Protein AF-A0A955WSN9-F1 (afdb_monomer_lite)

Foldseek 3Di:
DDDDDDFFQDDDDDDDDDPPPDPPQPPQVVQLLLQADALVLPQDDAQDDFDDDVQFWPVVCVLVVVSVVVSVVSNVVVVVVVVQVSGAFPDDPSHFKTKGDQDDDFLFQKTWMKIWGADPQFIKIFIWMAGLPDDPVRIDTQKIKTWRADPDRSFTWMKMKGALVRVCNRGVLVRQKGFMKMWTWGSPQKTKIKIWTGQIAHPVHPGGKIKIWMKIAHNLRWIKIWIWIFAQPPVVDPVQPWTWTKIKMKTADSLNKIKIWIKTDAGPQPHPWIWTKIWIADSNSHTQKIWIDTDVDTDIDHDLVPHPDNDHDTDDDVPDDSCVVNPVCCRVVPQDPVRPPDPPPPPPPPLFDFWPVSSVVVVVVVVVVCVVVVLCVLVVVQVVDDFPDDDPFWTKTDQDADPSLQKTWMKTWGDDPQKIWIFIWIDHHPDPDDTDTQKTKIWHADPQGTKMKMKGAQVVVCNRPVWQWGFMKIWIWDDGTQKIKIWIFTDQTDTVPGGGKTKIWIWIQGQQGIKIWIWIWAQPPVVDPVQRFTWIKIKIWTAGPLNKTKIWIKTADGPQPNQKIKIKMWIADSSSRTQDIFIDIDGDPDPDHTDQPTPRRPDDPVPPVDPPPSDPPPPD

Structure (mmCIF, N/CA/C/O backbone):
data_AF-A0A955WSN9-F1
#
_entry.id   AF-A0A955WSN9-F1
#
loop_
_atom_site.group_PDB
_atom_site.id
_atom_site.type_symbol
_atom_site.label_atom_id
_atom_site.label_alt_id
_atom_site.label_comp_id
_atom_site.label_asym_id
_atom_site.label_entity_id
_atom_site.label_seq_id
_atom_site.pdbx_PDB_ins_code
_atom_site.Cartn_x
_atom_site.Cartn_y
_atom_site.Cartn_z
_atom_site.occupancy
_atom_site.B_iso_or_equiv
_atom_site.auth_seq_id
_atom_site.auth_comp_id
_atom_site.auth_asym_id
_atom_site.auth_atom_id
_atom_site.pdbx_PDB_model_num
ATOM 1 N N . MET A 1 1 ? -34.326 -11.789 27.068 1.00 30.44 1 MET A N 1
ATOM 2 C CA . MET A 1 1 ? -33.105 -11.943 27.886 1.00 30.44 1 MET A CA 1
ATOM 3 C C . MET A 1 1 ? -31.954 -11.485 27.013 1.00 30.44 1 MET A C 1
ATOM 5 O O . MET A 1 1 ? -31.761 -12.070 25.962 1.00 30.44 1 MET A O 1
ATOM 9 N N . ARG A 1 2 ? -31.340 -10.349 27.360 1.00 24.25 2 ARG A N 1
ATOM 10 C CA . ARG A 1 2 ? -30.268 -9.693 26.597 1.00 24.25 2 ARG A CA 1
ATOM 11 C C . ARG A 1 2 ? -28.927 -10.180 27.156 1.00 24.25 2 ARG A C 1
ATOM 13 O O . ARG A 1 2 ? -28.691 -9.941 28.338 1.00 24.25 2 ARG A O 1
ATOM 20 N N . SER A 1 3 ? -28.084 -10.828 26.354 1.00 19.47 3 SER A N 1
ATOM 21 C CA . SER A 1 3 ? -26.648 -10.933 26.639 1.00 19.47 3 SER A CA 1
ATOM 22 C C . SER A 1 3 ? -25.928 -9.862 25.821 1.00 19.47 3 SER A C 1
ATOM 24 O O . SER A 1 3 ? -26.117 -9.746 24.615 1.00 19.47 3 SER A O 1
ATOM 26 N N . ARG A 1 4 ? -25.173 -9.012 26.519 1.00 22.55 4 ARG A N 1
ATOM 27 C CA . ARG A 1 4 ? -24.184 -8.109 25.932 1.00 22.55 4 ARG A CA 1
ATOM 28 C C . ARG A 1 4 ? -22.896 -8.920 25.813 1.00 22.55 4 ARG A C 1
ATOM 30 O O . ARG A 1 4 ? -22.435 -9.423 26.835 1.00 22.55 4 ARG A O 1
ATOM 37 N N . HIS A 1 5 ? -22.353 -9.062 24.610 1.00 22.00 5 HIS A N 1
ATOM 38 C CA . HIS A 1 5 ? -21.001 -9.573 24.409 1.00 22.00 5 HIS A CA 1
ATOM 39 C C . HIS A 1 5 ? -20.072 -8.378 24.207 1.00 22.00 5 HIS A C 1
ATOM 41 O O . HIS A 1 5 ? -20.310 -7.531 23.352 1.00 22.00 5 HIS A O 1
ATOM 47 N N . VAL A 1 6 ? -19.083 -8.289 25.092 1.00 23.09 6 VAL A N 1
ATOM 48 C CA . VAL A 1 6 ? -17.956 -7.359 25.048 1.00 23.09 6 VAL A CA 1
ATOM 49 C C . VAL A 1 6 ? -16.830 -8.102 24.332 1.00 23.09 6 VAL A C 1
ATOM 51 O O . VAL A 1 6 ? -16.516 -9.228 24.716 1.00 23.09 6 VAL A O 1
ATOM 54 N N . VAL A 1 7 ? -16.274 -7.499 23.285 1.00 23.81 7 VAL A N 1
ATOM 55 C CA . VAL A 1 7 ? -15.133 -8.007 22.506 1.00 23.81 7 VAL A CA 1
ATOM 56 C C . VAL A 1 7 ? -13.859 -7.326 23.026 1.00 23.81 7 VAL A C 1
ATOM 58 O O . VAL A 1 7 ? -13.857 -6.095 23.095 1.00 23.81 7 VAL A O 1
ATOM 61 N N . PRO A 1 8 ? -12.788 -8.051 23.399 1.00 30.39 8 PRO A N 1
ATOM 62 C CA . PRO A 1 8 ? -11.482 -7.456 23.648 1.00 30.39 8 PRO A CA 1
ATOM 63 C C . PRO A 1 8 ? -10.612 -7.532 22.383 1.00 30.39 8 PRO A C 1
ATOM 65 O O . PRO A 1 8 ? -10.467 -8.589 21.775 1.00 30.39 8 PRO A O 1
ATOM 68 N N . VAL A 1 9 ? -10.022 -6.402 21.998 1.00 30.38 9 VAL A N 1
ATOM 69 C CA . VAL A 1 9 ? -8.953 -6.309 20.991 1.00 30.38 9 VAL A CA 1
ATOM 70 C C . VAL A 1 9 ? -7.629 -6.384 21.763 1.00 30.38 9 VAL A C 1
ATOM 72 O O . VAL A 1 9 ? -7.503 -5.707 22.785 1.00 30.38 9 VAL A O 1
ATOM 75 N N . ALA A 1 10 ? -6.647 -7.151 21.286 1.00 27.08 10 ALA A N 1
ATOM 76 C CA . ALA A 1 10 ? -5.318 -7.313 21.886 1.00 27.08 10 ALA A CA 1
ATOM 77 C C . ALA A 1 10 ? -4.229 -6.920 20.876 1.00 27.08 10 ALA A C 1
ATOM 79 O O . ALA A 1 10 ? -4.306 -7.348 19.736 1.00 27.08 10 ALA A O 1
ATOM 80 N N . LEU A 1 11 ? -3.253 -6.093 21.280 1.00 32.56 11 LEU A N 1
ATOM 81 C CA . LEU A 1 11 ? -1.884 -6.053 20.732 1.00 32.56 11 LEU A CA 1
ATOM 82 C C . LEU A 1 11 ? -0.979 -5.104 21.554 1.00 32.56 11 LEU A C 1
ATOM 84 O O . LEU A 1 11 ? -1.345 -3.956 21.816 1.00 32.56 11 LEU A O 1
ATOM 88 N N . LEU A 1 12 ? 0.195 -5.654 21.910 1.00 33.72 12 LEU A N 1
ATOM 89 C CA . LEU A 1 12 ? 1.439 -5.084 22.467 1.00 33.72 12 LEU A CA 1
ATOM 90 C C . LEU A 1 12 ? 1.432 -4.480 23.890 1.00 33.72 12 LEU A C 1
ATOM 92 O O . LEU A 1 12 ? 1.582 -3.278 24.085 1.00 33.72 12 LEU A O 1
ATOM 96 N N . ALA A 1 13 ? 1.436 -5.365 24.895 1.00 33.00 13 ALA A N 1
ATOM 97 C CA . ALA A 1 13 ? 1.976 -5.103 26.234 1.00 33.00 13 ALA A CA 1
ATOM 98 C C . ALA A 1 13 ? 2.991 -6.203 26.604 1.00 33.00 13 ALA A C 1
ATOM 100 O O . ALA A 1 13 ? 2.652 -7.216 27.214 1.00 33.00 13 ALA A O 1
ATOM 101 N N . LEU A 1 14 ? 4.256 -6.049 26.198 1.00 39.38 14 LEU A N 1
ATOM 102 C CA . LEU A 1 14 ? 5.311 -7.017 26.520 1.00 39.38 14 LEU A CA 1
ATOM 103 C C . LEU A 1 14 ? 6.049 -6.630 27.815 1.00 39.38 14 LEU A C 1
ATOM 105 O O . LEU A 1 14 ? 6.943 -5.789 27.834 1.00 39.38 14 LEU A O 1
ATOM 109 N N . ALA A 1 15 ? 5.691 -7.376 28.866 1.00 37.50 15 ALA A N 1
ATOM 110 C CA . ALA A 1 15 ? 6.431 -7.695 30.091 1.00 37.50 15 ALA A CA 1
ATOM 111 C C . ALA A 1 15 ? 6.559 -6.611 31.181 1.00 37.50 15 ALA A C 1
ATOM 113 O O . ALA A 1 15 ? 7.395 -5.720 31.081 1.00 37.50 15 ALA A O 1
ATOM 114 N N . ALA A 1 16 ? 5.939 -6.826 32.347 1.00 37.34 16 ALA A N 1
ATOM 115 C CA . ALA A 1 16 ? 6.479 -7.668 33.427 1.00 37.34 16 ALA A CA 1
ATOM 116 C C . ALA A 1 16 ? 5.476 -7.790 34.599 1.00 37.34 16 ALA A C 1
ATOM 118 O O . ALA A 1 16 ? 4.952 -6.787 35.063 1.00 37.34 16 ALA A O 1
ATOM 119 N N . ALA A 1 17 ? 5.312 -9.015 35.119 1.00 37.88 17 ALA A N 1
ATOM 120 C CA . ALA A 1 17 ? 4.619 -9.388 36.365 1.00 37.88 17 ALA A CA 1
ATOM 121 C C . ALA A 1 17 ? 3.085 -9.609 36.346 1.00 37.88 17 ALA A C 1
ATOM 123 O O . ALA A 1 17 ? 2.364 -8.983 37.109 1.00 37.88 17 ALA A O 1
ATOM 124 N N . ALA A 1 18 ? 2.619 -10.624 35.608 1.00 32.25 18 ALA A N 1
ATOM 125 C CA . ALA A 1 18 ? 1.677 -11.643 36.109 1.00 32.25 18 ALA A CA 1
ATOM 126 C C . ALA A 1 18 ? 1.621 -12.822 35.120 1.00 32.25 18 ALA A C 1
ATOM 128 O O . ALA A 1 18 ? 1.353 -12.642 33.939 1.00 32.25 18 ALA A O 1
ATOM 129 N N . CYS A 1 19 ? 1.908 -14.032 35.599 1.00 37.09 19 CYS A N 1
ATOM 130 C CA . CYS A 1 19 ? 1.817 -15.280 34.841 1.00 37.09 19 CYS A CA 1
ATOM 131 C C . CYS A 1 19 ? 0.366 -15.789 34.746 1.00 37.09 19 CYS A C 1
ATOM 133 O O . CYS A 1 19 ? 0.119 -16.948 35.073 1.00 37.09 19 CYS A O 1
ATOM 135 N N . ASP A 1 20 ? -0.580 -14.955 34.323 1.00 39.69 20 ASP A N 1
ATOM 136 C CA . ASP A 1 20 ? -1.800 -15.484 33.717 1.00 39.69 20 ASP A CA 1
ATOM 137 C C . ASP A 1 20 ? -1.470 -15.618 32.240 1.00 39.69 20 ASP A C 1
ATOM 139 O O . ASP A 1 20 ? -1.367 -14.628 31.522 1.00 39.69 20 AS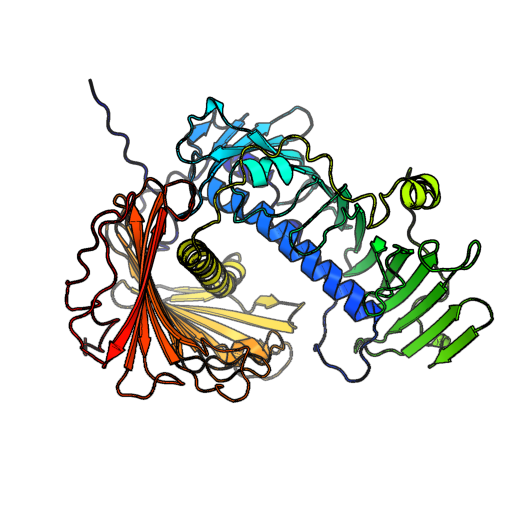P A O 1
ATOM 143 N N . ALA A 1 21 ? -1.137 -16.845 31.831 1.00 44.91 21 ALA A N 1
ATOM 144 C CA . ALA A 1 21 ? -0.867 -17.150 30.439 1.00 44.91 21 ALA A CA 1
ATOM 145 C C . ALA A 1 21 ? -2.058 -16.632 29.634 1.00 44.91 21 ALA A C 1
ATOM 147 O O . ALA A 1 21 ? -3.161 -17.169 29.771 1.00 44.91 21 ALA A O 1
ATOM 148 N N . GLU A 1 22 ? -1.841 -15.592 28.820 1.00 50.75 22 GLU A N 1
ATOM 149 C CA . GLU A 1 22 ? -2.757 -15.306 27.725 1.00 50.75 22 GLU A CA 1
ATOM 150 C C . GLU A 1 22 ? -3.072 -16.643 27.061 1.00 50.75 22 GLU A C 1
ATOM 152 O O . GLU A 1 22 ? -2.157 -17.476 26.973 1.00 50.75 22 GLU A O 1
ATOM 157 N N . PRO A 1 23 ? -4.336 -16.909 26.692 1.00 56.97 23 PRO A N 1
ATOM 158 C CA . PRO A 1 23 ? -4.693 -18.155 26.047 1.00 56.97 23 PRO A CA 1
ATOM 159 C C . PRO A 1 23 ? -3.843 -18.262 24.787 1.00 56.97 23 PRO A C 1
ATOM 161 O O . PRO A 1 23 ? -4.164 -17.690 23.753 1.00 56.97 23 PRO A O 1
ATOM 164 N N . THR A 1 24 ? -2.710 -18.950 24.911 1.00 68.69 24 THR A N 1
ATOM 165 C CA . THR A 1 24 ? -1.805 -19.236 23.816 1.00 68.69 24 THR A CA 1
ATOM 166 C C . THR A 1 24 ? -2.670 -19.896 22.772 1.00 68.69 24 THR A C 1
ATOM 168 O O . THR A 1 24 ? -3.272 -20.936 23.073 1.00 68.69 24 THR A O 1
ATOM 171 N N . GLU A 1 25 ? -2.791 -19.256 21.606 1.00 83.81 25 GLU A N 1
ATOM 172 C CA . GLU A 1 25 ? -3.459 -19.859 20.461 1.00 83.81 25 GLU A CA 1
ATOM 173 C C . GLU A 1 25 ? -2.943 -21.290 20.346 1.00 83.81 25 GLU A C 1
ATOM 175 O O . GLU A 1 25 ? -1.736 -21.542 20.471 1.00 83.81 25 GLU A O 1
ATOM 180 N N . SER A 1 26 ? -3.859 -22.251 20.218 1.00 92.00 26 SER A N 1
ATOM 181 C CA . SER A 1 26 ? -3.437 -23.640 20.122 1.00 92.00 26 SER A CA 1
ATOM 182 C C . SER A 1 26 ? -2.528 -23.797 18.902 1.00 92.00 26 SER A C 1
ATOM 184 O O . SER A 1 26 ? -2.653 -23.060 17.920 1.00 92.00 26 SER A O 1
ATOM 186 N N . ALA A 1 27 ? -1.602 -24.755 18.953 1.00 92.69 27 ALA A N 1
ATOM 187 C CA . ALA A 1 27 ? -0.688 -25.000 17.839 1.00 92.69 27 ALA A CA 1
ATOM 188 C C . ALA A 1 27 ? -1.450 -25.230 16.519 1.00 92.69 27 ALA A C 1
ATOM 190 O O . ALA A 1 27 ? -0.976 -24.846 15.456 1.00 92.69 27 ALA A O 1
ATOM 191 N N . GLU A 1 28 ? -2.651 -25.803 16.604 1.00 95.00 28 GLU A N 1
ATOM 192 C CA . GLU A 1 28 ? -3.549 -26.028 15.477 1.00 95.00 28 GLU A CA 1
ATOM 193 C C . GLU A 1 28 ? -4.159 -24.736 14.901 1.00 95.00 28 GLU A C 1
ATOM 195 O O . GLU A 1 28 ? -4.262 -24.620 13.682 1.00 95.00 28 GLU A O 1
ATOM 200 N N . ILE A 1 29 ? -4.535 -23.753 15.732 1.00 95.12 29 ILE A N 1
ATOM 201 C CA . ILE A 1 29 ? -5.008 -22.439 15.248 1.00 95.12 29 ILE A CA 1
ATOM 202 C C . ILE A 1 29 ? -3.853 -21.680 14.595 1.00 95.12 29 ILE A C 1
ATOM 204 O O . ILE A 1 29 ? -4.021 -21.095 13.526 1.00 95.12 29 ILE A O 1
ATOM 208 N N . LEU A 1 30 ? -2.662 -21.743 15.199 1.00 93.50 30 LEU A N 1
ATOM 209 C CA . LEU A 1 30 ? -1.465 -21.137 14.626 1.00 93.50 30 LEU A CA 1
ATOM 210 C C . LEU A 1 30 ? -1.132 -21.738 13.252 1.00 93.50 30 LEU A C 1
ATOM 212 O O . LEU A 1 30 ? -0.728 -21.006 12.354 1.00 93.50 30 LEU A O 1
ATOM 216 N N . GLU A 1 31 ? -1.329 -23.043 13.066 1.00 93.94 31 GLU A N 1
ATOM 217 C CA . GLU A 1 31 ? -1.154 -23.705 11.769 1.00 93.94 31 GLU A CA 1
ATOM 218 C C . GLU A 1 31 ? -2.166 -23.204 10.724 1.00 93.94 31 GLU A C 1
ATOM 220 O O . GLU A 1 31 ? -1.766 -22.876 9.610 1.00 93.94 31 GLU A O 1
ATOM 225 N N . LEU A 1 32 ? -3.452 -23.066 11.084 1.00 95.88 32 LEU A N 1
ATOM 226 C CA . LEU A 1 32 ? -4.477 -22.495 10.193 1.00 95.88 32 LEU A CA 1
ATOM 227 C C . LEU A 1 32 ? -4.132 -21.052 9.793 1.00 95.88 32 LEU A C 1
ATOM 229 O O . LEU A 1 32 ? -4.249 -20.682 8.629 1.00 95.88 32 LEU A O 1
ATOM 233 N N . LYS A 1 33 ? -3.641 -20.246 10.739 1.00 94.69 33 LYS A N 1
ATOM 234 C CA . LYS A 1 33 ? -3.189 -18.872 10.482 1.00 94.69 33 LYS A CA 1
ATOM 235 C C . LYS A 1 33 ? -1.930 -18.817 9.608 1.00 94.69 33 LYS A C 1
ATOM 237 O O . LYS A 1 33 ? -1.779 -17.899 8.810 1.00 94.69 33 LYS A O 1
ATOM 242 N N . GLN A 1 34 ? -1.026 -19.789 9.736 1.00 92.94 34 GLN A N 1
ATOM 243 C CA . GLN A 1 34 ? 0.181 -19.902 8.904 1.00 92.94 34 GLN A CA 1
ATOM 244 C C . GLN A 1 34 ? -0.106 -20.330 7.460 1.00 92.94 34 GLN A C 1
ATOM 246 O O . GLN A 1 34 ? 0.761 -20.135 6.610 1.00 92.94 34 GLN A O 1
ATOM 251 N N . ALA A 1 35 ? -1.283 -20.898 7.186 1.00 94.00 35 ALA A N 1
ATOM 252 C CA . ALA A 1 35 ? -1.710 -21.252 5.836 1.00 94.00 35 ALA A CA 1
ATOM 253 C C . ALA A 1 35 ? -2.163 -20.041 5.002 1.00 94.00 35 ALA A C 1
ATOM 255 O O . ALA A 1 35 ? -2.262 -20.137 3.780 1.00 94.00 35 ALA A O 1
ATOM 256 N N . LEU A 1 36 ? -2.449 -18.912 5.656 1.00 95.06 36 LEU A N 1
ATOM 257 C CA . LEU A 1 36 ? -2.842 -17.684 4.982 1.00 95.06 36 LEU A CA 1
ATOM 258 C C . LEU A 1 36 ? -1.634 -17.006 4.317 1.00 95.06 36 LEU A C 1
ATOM 260 O O . LEU A 1 36 ? -0.535 -17.005 4.883 1.00 95.06 36 LEU A O 1
ATOM 264 N N . PRO A 1 37 ? -1.830 -16.389 3.139 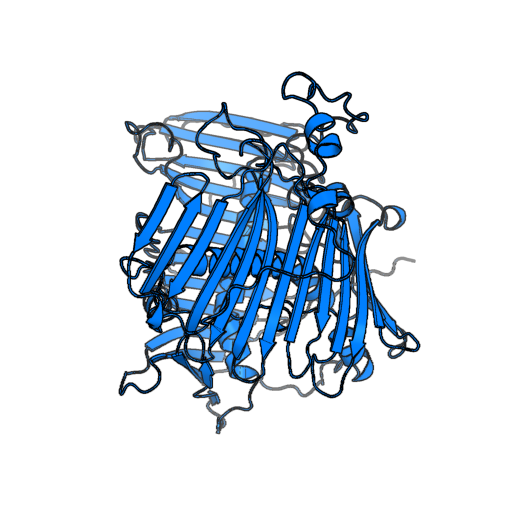1.00 91.25 37 PRO A N 1
ATOM 265 C CA . PRO A 1 37 ? -0.790 -15.612 2.487 1.00 91.25 37 PRO A CA 1
ATOM 266 C C . PRO A 1 37 ? -0.386 -14.425 3.373 1.00 91.25 37 PRO A C 1
ATOM 268 O O . PRO A 1 37 ? -1.239 -13.730 3.917 1.00 91.25 37 PRO A O 1
ATOM 271 N N . GLN A 1 38 ? 0.922 -14.193 3.506 1.00 88.94 38 GLN A N 1
ATOM 272 C CA . GLN A 1 38 ? 1.483 -13.061 4.254 1.00 88.94 38 GLN A CA 1
ATOM 273 C C . GLN A 1 38 ? 2.307 -12.182 3.324 1.00 88.94 38 GLN A C 1
ATOM 275 O O . GLN A 1 38 ? 3.073 -12.708 2.506 1.00 88.94 38 GLN A O 1
ATOM 280 N N . ALA A 1 39 ? 2.215 -10.863 3.505 1.00 86.56 39 ALA A N 1
ATOM 281 C CA . ALA A 1 39 ? 2.884 -9.880 2.653 1.00 86.56 39 ALA A CA 1
ATOM 282 C C . ALA A 1 39 ? 4.379 -10.192 2.522 1.00 86.56 39 ALA A C 1
ATOM 284 O O . ALA A 1 39 ? 4.938 -10.261 1.429 1.00 86.56 39 ALA A O 1
ATOM 285 N N . GLN A 1 40 ? 5.030 -10.460 3.657 1.00 83.94 40 GLN A N 1
ATOM 286 C CA . GLN A 1 40 ? 6.469 -10.701 3.712 1.00 83.94 40 GLN A CA 1
ATOM 287 C C . GLN A 1 40 ? 6.897 -11.986 2.993 1.00 83.94 40 GLN A C 1
ATOM 289 O O . GLN A 1 40 ? 7.989 -12.036 2.441 1.00 83.94 40 GLN A O 1
ATOM 294 N N . ALA A 1 41 ? 6.065 -13.031 2.997 1.00 86.94 41 ALA A N 1
ATOM 295 C CA . ALA A 1 41 ? 6.409 -14.298 2.351 1.00 86.94 41 ALA A CA 1
ATOM 296 C C . ALA A 1 41 ? 6.347 -14.193 0.816 1.00 86.94 41 ALA A C 1
ATOM 298 O O . ALA A 1 41 ? 7.139 -14.826 0.115 1.00 86.94 41 ALA A O 1
ATOM 299 N N . MET A 1 42 ? 5.437 -13.358 0.309 1.00 89.81 42 MET A N 1
ATOM 300 C CA . MET A 1 42 ? 5.232 -13.115 -1.122 1.00 89.81 42 MET A CA 1
ATOM 301 C C . MET A 1 42 ? 5.988 -11.891 -1.649 1.00 89.81 42 MET A C 1
ATOM 303 O O . MET A 1 42 ? 5.917 -11.612 -2.840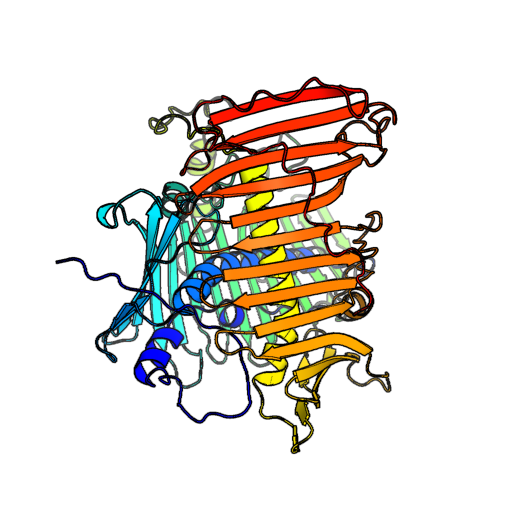 1.00 89.81 42 MET A O 1
ATOM 307 N N . THR A 1 43 ? 6.710 -11.169 -0.786 1.00 88.06 43 THR A N 1
ATOM 308 C CA . THR A 1 43 ? 7.531 -10.031 -1.211 1.00 88.06 43 THR A CA 1
ATOM 309 C C . THR A 1 43 ? 8.648 -10.538 -2.121 1.00 88.06 43 THR A C 1
ATOM 311 O O . THR A 1 43 ? 9.393 -11.450 -1.760 1.00 88.06 43 THR A O 1
ATOM 314 N N . ILE A 1 44 ? 8.728 -9.964 -3.310 1.00 85.50 44 ILE A N 1
ATOM 315 C CA . ILE A 1 44 ? 9.774 -10.188 -4.294 1.00 85.50 44 ILE A CA 1
ATOM 316 C C . ILE A 1 44 ? 10.979 -9.332 -3.920 1.00 85.50 44 ILE A C 1
ATOM 318 O O . ILE A 1 44 ? 10.852 -8.111 -3.804 1.00 85.50 44 ILE A O 1
ATOM 322 N N . ASP A 1 45 ? 12.151 -9.948 -3.836 1.00 84.31 45 ASP A N 1
ATOM 323 C CA . ASP A 1 45 ? 13.364 -9.221 -3.505 1.00 84.31 45 ASP A CA 1
ATOM 324 C C . ASP A 1 45 ? 14.267 -9.124 -4.740 1.00 84.31 45 ASP A C 1
ATOM 326 O O . ASP A 1 45 ? 14.813 -10.103 -5.250 1.00 84.31 45 ASP A O 1
ATOM 330 N N . MET A 1 46 ? 14.420 -7.911 -5.253 1.00 82.19 46 MET A N 1
ATOM 331 C CA . MET A 1 46 ? 15.371 -7.610 -6.321 1.00 82.19 46 MET A CA 1
ATOM 332 C C . MET A 1 46 ? 16.694 -7.149 -5.702 1.00 82.19 46 MET A C 1
ATOM 334 O O . MET A 1 46 ? 16.662 -6.413 -4.711 1.00 82.19 46 MET A O 1
ATOM 338 N N . PRO A 1 47 ? 17.864 -7.489 -6.280 1.00 82.56 47 PRO A N 1
ATOM 339 C CA . PRO A 1 47 ? 19.099 -6.809 -5.921 1.00 82.56 47 PRO A CA 1
ATOM 340 C C . PRO A 1 47 ? 18.898 -5.306 -6.104 1.00 82.56 47 PRO A C 1
ATOM 342 O O . PRO A 1 47 ? 18.559 -4.860 -7.198 1.00 82.56 47 PRO A O 1
ATOM 345 N N . SER A 1 48 ? 19.080 -4.548 -5.030 1.00 73.38 48 SER A N 1
ATOM 346 C CA . SER A 1 48 ? 18.934 -3.099 -5.027 1.00 73.38 48 SER A CA 1
ATOM 347 C C . SER A 1 48 ? 20.289 -2.420 -4.820 1.00 73.38 48 SER A C 1
ATOM 349 O O . SER A 1 48 ? 21.238 -2.984 -4.266 1.00 73.38 48 SER A O 1
ATOM 351 N N . GLY A 1 49 ? 20.397 -1.193 -5.318 1.00 63.53 49 GLY A N 1
ATOM 352 C CA . GLY A 1 49 ? 21.530 -0.295 -5.114 1.00 63.53 49 GLY A CA 1
ATOM 353 C C . GLY A 1 49 ? 21.027 1.122 -4.896 1.00 63.53 49 GLY A C 1
ATOM 354 O O . GLY A 1 49 ? 19.820 1.344 -4.843 1.00 63.53 49 GLY A O 1
ATOM 355 N N . ALA A 1 50 ? 21.942 2.085 -4.785 1.00 55.31 50 ALA A N 1
ATOM 356 C CA . ALA A 1 50 ? 21.553 3.488 -4.704 1.00 55.31 50 ALA A CA 1
ATOM 357 C C . ALA A 1 50 ? 20.701 3.867 -5.930 1.00 55.31 50 ALA A C 1
ATOM 359 O O . ALA A 1 50 ? 21.171 3.787 -7.069 1.00 55.31 50 ALA A O 1
ATOM 360 N N . PHE A 1 51 ? 19.446 4.249 -5.685 1.00 53.94 51 PHE A N 1
ATOM 361 C CA . PHE A 1 51 ? 18.603 4.901 -6.680 1.00 53.94 51 PHE A CA 1
ATOM 362 C C . PHE A 1 51 ? 19.293 6.213 -7.074 1.00 53.94 51 PHE A C 1
ATOM 364 O O . PHE A 1 51 ? 19.904 6.854 -6.225 1.00 53.94 51 PHE A O 1
ATOM 371 N N . GLN A 1 52 ? 19.249 6.583 -8.356 1.00 55.62 52 GLN A N 1
ATOM 372 C CA . GLN A 1 52 ? 19.908 7.781 -8.911 1.00 55.62 52 GLN A CA 1
ATOM 373 C C . GLN A 1 52 ? 21.419 7.698 -9.191 1.00 55.62 52 GLN A C 1
ATOM 375 O O . GLN A 1 52 ? 22.138 8.701 -9.149 1.00 55.62 52 GLN A O 1
ATOM 380 N N . VAL A 1 53 ? 21.930 6.535 -9.592 1.00 66.56 53 VAL A N 1
ATOM 381 C CA . VAL A 1 53 ? 23.199 6.543 -10.335 1.00 66.56 53 VAL A CA 1
ATOM 382 C C . VAL A 1 53 ? 22.982 7.203 -11.707 1.00 66.56 53 VAL A C 1
ATOM 384 O O . VAL A 1 53 ? 22.042 6.834 -12.420 1.00 66.56 53 VAL A O 1
ATOM 387 N N . PRO A 1 54 ? 23.828 8.167 -12.124 1.00 69.62 54 PRO A N 1
ATOM 388 C CA . PRO A 1 54 ? 23.801 8.659 -13.495 1.00 69.62 54 PRO A CA 1
ATOM 389 C C . PRO A 1 54 ? 23.874 7.472 -14.462 1.00 69.62 54 PRO A C 1
ATOM 391 O O . PRO A 1 54 ? 24.730 6.606 -14.295 1.00 69.62 54 PRO A O 1
ATOM 394 N N . GLN A 1 55 ? 22.997 7.441 -15.472 1.00 82.12 55 GLN A N 1
ATOM 395 C CA . GLN A 1 55 ? 22.935 6.357 -16.470 1.00 82.12 55 GLN A CA 1
ATOM 396 C C . GLN A 1 55 ? 22.517 4.986 -15.899 1.00 82.12 55 GLN A C 1
ATOM 398 O O . GLN A 1 55 ? 22.999 3.943 -16.356 1.00 82.12 55 GLN A O 1
ATOM 403 N N . GLN A 1 56 ? 21.619 4.969 -14.909 1.00 88.88 56 GLN A N 1
ATOM 404 C CA . GLN A 1 56 ? 20.927 3.743 -14.510 1.00 88.88 56 GLN A CA 1
ATOM 405 C C . GLN A 1 56 ? 20.315 3.052 -15.740 1.00 88.88 56 GLN A C 1
ATOM 407 O O . GLN A 1 56 ? 19.742 3.717 -16.605 1.00 88.88 56 GLN A O 1
ATOM 412 N N . ALA A 1 57 ? 20.470 1.730 -15.831 1.00 93.81 57 ALA A N 1
ATOM 413 C CA . ALA A 1 57 ? 19.885 0.959 -16.921 1.00 93.81 57 ALA A CA 1
ATOM 414 C C . ALA A 1 57 ? 18.353 1.058 -16.886 1.00 93.81 57 ALA A C 1
ATOM 416 O O . ALA A 1 57 ? 17.731 0.856 -15.838 1.00 93.81 57 ALA A O 1
ATOM 417 N N . THR A 1 58 ? 17.752 1.381 -18.029 1.00 93.19 58 THR A N 1
ATOM 418 C CA . THR A 1 58 ? 16.320 1.674 -18.157 1.00 93.19 58 THR A CA 1
ATOM 419 C C . THR A 1 58 ? 15.464 0.467 -17.775 1.00 93.19 58 THR A C 1
ATOM 421 O O . THR A 1 58 ? 14.541 0.587 -16.974 1.00 93.19 58 THR A O 1
ATOM 424 N N . PHE A 1 59 ? 15.796 -0.718 -18.277 1.00 95.19 59 PHE A N 1
ATOM 425 C CA . PHE A 1 59 ? 15.076 -1.955 -18.008 1.00 95.19 59 PHE A CA 1
ATOM 426 C C . PHE A 1 59 ? 15.405 -2.570 -16.650 1.00 95.19 59 PHE A C 1
ATOM 428 O O . PHE A 1 59 ? 14.583 -3.321 -16.126 1.00 95.19 59 PHE A O 1
ATOM 435 N N . TYR A 1 60 ? 16.531 -2.216 -16.021 1.00 94.00 60 TYR A N 1
ATOM 436 C CA . TYR A 1 60 ? 16.700 -2.476 -14.587 1.00 94.00 60 TYR A CA 1
ATOM 437 C C . TYR A 1 60 ? 15.678 -1.662 -13.781 1.00 94.00 60 TYR A C 1
ATOM 439 O O . TYR A 1 60 ? 14.953 -2.233 -12.967 1.00 94.00 60 TYR A O 1
ATOM 447 N N . ALA A 1 61 ? 15.577 -0.353 -14.045 1.00 89.38 61 ALA A N 1
ATOM 448 C CA . ALA A 1 61 ? 14.621 0.520 -13.364 1.00 89.38 61 ALA A CA 1
ATOM 449 C C . ALA A 1 61 ? 13.168 0.079 -13.610 1.00 89.38 61 ALA A C 1
ATOM 451 O O . ALA A 1 61 ? 12.392 0.015 -12.661 1.00 89.38 61 ALA A O 1
ATOM 452 N N . PHE A 1 62 ? 12.826 -0.320 -14.841 1.00 91.75 62 PHE A N 1
ATOM 453 C CA . PHE A 1 62 ? 11.529 -0.922 -15.169 1.00 91.75 62 PHE A CA 1
ATOM 454 C C . PHE A 1 62 ? 11.267 -2.202 -14.364 1.00 91.75 62 PHE A C 1
ATOM 456 O O . PHE A 1 62 ? 10.240 -2.317 -13.702 1.00 91.75 62 PHE A O 1
ATOM 463 N N . THR A 1 63 ? 12.205 -3.156 -14.376 1.00 94.25 63 THR A N 1
ATOM 464 C CA . THR A 1 63 ? 12.065 -4.443 -13.669 1.00 94.25 63 THR A CA 1
ATOM 465 C C . THR A 1 63 ? 11.855 -4.230 -12.171 1.00 94.25 63 THR A C 1
ATOM 467 O O . THR A 1 63 ? 10.965 -4.832 -11.564 1.00 94.25 63 THR A O 1
ATOM 470 N N . TRP A 1 64 ? 12.661 -3.349 -11.574 1.00 90.12 64 TRP A N 1
ATOM 471 C CA . TRP A 1 64 ? 12.548 -2.991 -10.167 1.00 90.12 64 TRP A CA 1
ATOM 472 C C . TRP A 1 64 ? 11.232 -2.260 -9.869 1.00 90.12 64 TRP A C 1
ATOM 474 O O . TRP A 1 64 ? 10.536 -2.637 -8.932 1.00 90.12 64 TRP A O 1
ATOM 484 N N . GLY A 1 65 ? 10.854 -1.269 -10.681 1.00 86.69 65 GLY A N 1
ATOM 485 C CA . GLY A 1 65 ? 9.621 -0.497 -10.510 1.00 86.69 65 GLY A CA 1
ATOM 486 C C . GLY A 1 65 ? 8.373 -1.376 -10.577 1.00 86.69 65 GLY A C 1
ATOM 487 O O . GLY A 1 65 ? 7.548 -1.347 -9.667 1.00 86.69 65 GLY A O 1
ATOM 488 N N . THR A 1 66 ? 8.274 -2.236 -11.595 1.00 90.38 66 THR A N 1
ATOM 489 C CA . THR A 1 66 ? 7.179 -3.208 -11.732 1.00 90.38 66 THR A CA 1
ATOM 490 C C . THR A 1 66 ? 7.133 -4.170 -10.548 1.00 90.38 66 THR A C 1
ATOM 492 O O . THR A 1 66 ? 6.067 -4.414 -9.990 1.00 90.38 66 THR A O 1
ATOM 495 N N . THR A 1 67 ? 8.287 -4.673 -10.105 1.00 90.88 67 THR A N 1
ATOM 496 C CA . THR A 1 67 ? 8.382 -5.530 -8.916 1.00 90.88 67 THR A CA 1
ATOM 497 C C . THR A 1 67 ? 7.895 -4.817 -7.651 1.00 90.88 67 THR A C 1
ATOM 499 O O . THR A 1 67 ? 7.112 -5.380 -6.886 1.00 90.88 67 THR A O 1
ATOM 502 N N . SER A 1 68 ? 8.301 -3.565 -7.443 1.00 84.38 68 SER A N 1
ATOM 503 C CA . SER A 1 68 ? 7.858 -2.738 -6.317 1.00 84.38 68 SER A CA 1
ATOM 504 C C . SER A 1 68 ? 6.347 -2.497 -6.339 1.00 84.38 68 SER A C 1
ATOM 506 O O . SER A 1 68 ? 5.707 -2.592 -5.290 1.00 84.38 68 SER A O 1
ATOM 508 N N . HIS A 1 69 ? 5.759 -2.255 -7.515 1.00 86.44 69 HIS A N 1
ATOM 509 C CA . HIS A 1 69 ? 4.307 -2.129 -7.665 1.00 86.44 69 HIS A CA 1
ATOM 510 C C . HIS A 1 69 ? 3.575 -3.434 -7.339 1.00 86.44 69 HIS A C 1
ATOM 512 O O . HIS A 1 69 ? 2.629 -3.410 -6.553 1.00 86.44 69 HIS A O 1
ATOM 518 N N . VAL A 1 70 ? 4.034 -4.577 -7.865 1.00 89.06 70 VAL A N 1
ATOM 519 C CA . VAL A 1 70 ? 3.452 -5.895 -7.549 1.00 89.06 70 VAL A CA 1
ATOM 520 C C . VAL A 1 70 ? 3.550 -6.185 -6.049 1.00 89.06 70 VAL A C 1
ATOM 522 O O . VAL A 1 70 ? 2.563 -6.588 -5.439 1.00 89.06 70 VAL A O 1
ATOM 525 N N . ASN A 1 71 ? 4.695 -5.904 -5.422 1.00 87.94 71 ASN A N 1
ATOM 526 C CA . ASN A 1 71 ? 4.872 -6.036 -3.975 1.00 87.94 71 ASN A CA 1
ATOM 527 C C . ASN A 1 71 ? 3.907 -5.153 -3.180 1.00 87.94 71 ASN A C 1
ATOM 529 O O . ASN A 1 71 ? 3.332 -5.611 -2.195 1.00 87.94 71 ASN A O 1
ATOM 533 N N . GLY A 1 72 ? 3.738 -3.890 -3.584 1.00 84.94 72 GLY A N 1
ATOM 534 C CA . GLY A 1 72 ? 2.780 -2.975 -2.965 1.00 84.94 72 GLY A CA 1
ATOM 535 C C . GLY A 1 72 ? 1.350 -3.497 -3.077 1.00 84.94 72 GLY A C 1
ATOM 536 O O . GLY A 1 72 ? 0.627 -3.537 -2.084 1.00 84.94 72 GLY A O 1
ATOM 537 N N . PHE A 1 73 ? 0.976 -3.985 -4.258 1.00 88.75 73 PHE A N 1
ATOM 538 C CA . PHE A 1 73 ? -0.341 -4.552 -4.512 1.00 88.75 73 PHE A CA 1
ATOM 539 C C . PHE A 1 73 ? -0.619 -5.802 -3.663 1.00 88.75 73 PHE A C 1
ATOM 541 O O . PHE A 1 73 ? -1.606 -5.857 -2.929 1.00 88.75 73 PHE A O 1
ATOM 548 N N . VAL A 1 74 ? 0.284 -6.786 -3.713 1.00 91.00 74 VAL A N 1
ATOM 549 C CA . VAL A 1 74 ? 0.181 -8.025 -2.933 1.00 91.00 74 VAL A CA 1
ATOM 550 C C . VAL A 1 74 ? 0.112 -7.712 -1.439 1.00 91.00 74 VAL A C 1
ATOM 552 O O . VAL A 1 74 ? -0.740 -8.262 -0.743 1.00 91.00 74 VAL A O 1
ATOM 555 N N . ARG A 1 75 ? 0.949 -6.780 -0.960 1.00 88.06 75 ARG A N 1
ATOM 556 C CA . ARG A 1 75 ? 0.930 -6.308 0.427 1.00 88.06 75 ARG A CA 1
ATOM 557 C C . ARG A 1 75 ? -0.432 -5.732 0.805 1.00 88.06 75 ARG A C 1
ATOM 559 O O . ARG A 1 75 ? -0.976 -6.148 1.823 1.00 88.06 75 ARG A O 1
ATOM 566 N N . ASN A 1 76 ? -0.993 -4.835 -0.006 1.00 86.81 76 ASN A N 1
ATOM 567 C CA . ASN A 1 76 ? -2.287 -4.205 0.272 1.00 86.81 76 ASN A CA 1
ATOM 568 C C . ASN A 1 76 ? -3.409 -5.239 0.440 1.00 86.81 76 ASN A C 1
ATOM 570 O O . ASN A 1 76 ? -4.178 -5.141 1.394 1.00 86.81 76 ASN A O 1
ATOM 574 N N . ILE A 1 77 ? -3.462 -6.266 -0.418 1.00 91.12 77 ILE A N 1
ATOM 575 C CA . ILE A 1 77 ? -4.423 -7.372 -0.267 1.00 91.12 77 ILE A CA 1
ATOM 576 C C . ILE A 1 77 ? -4.181 -8.136 1.035 1.00 91.12 77 ILE A C 1
ATOM 578 O O . ILE A 1 77 ? -5.113 -8.372 1.805 1.00 91.12 77 ILE A O 1
ATOM 582 N N . THR A 1 78 ? -2.939 -8.555 1.290 1.00 92.56 78 THR A N 1
ATOM 583 C CA . THR A 1 78 ? -2.642 -9.383 2.465 1.00 92.56 78 THR A CA 1
ATOM 584 C C . THR A 1 78 ? -2.787 -8.645 3.781 1.00 92.56 78 THR A C 1
ATOM 586 O O . THR A 1 78 ? -3.105 -9.288 4.774 1.00 92.56 78 THR A O 1
ATOM 589 N N . ASN A 1 79 ? -2.610 -7.323 3.804 1.00 89.00 79 ASN A N 1
ATOM 590 C CA . ASN A 1 79 ? -2.782 -6.528 5.016 1.00 89.00 79 ASN A CA 1
ATOM 591 C C . ASN A 1 79 ? -4.201 -6.686 5.570 1.00 89.00 79 ASN A C 1
ATOM 593 O O . ASN A 1 79 ? -4.356 -6.888 6.765 1.00 89.00 79 ASN A O 1
ATOM 597 N N . VAL A 1 80 ? -5.232 -6.716 4.716 1.00 91.94 80 VAL A N 1
ATOM 598 C CA . VAL A 1 80 ? -6.613 -6.962 5.170 1.00 91.94 80 VAL A CA 1
ATOM 599 C C . VAL A 1 80 ? -6.737 -8.326 5.854 1.00 91.94 80 VAL A C 1
ATOM 601 O O . VAL A 1 80 ? -7.387 -8.446 6.889 1.00 91.94 80 VAL A O 1
ATOM 604 N N . ILE A 1 81 ? -6.096 -9.366 5.310 1.00 95.44 81 ILE A N 1
ATOM 605 C CA . ILE A 1 81 ? -6.085 -10.695 5.936 1.00 95.44 81 ILE A CA 1
ATOM 606 C C . ILE A 1 81 ? -5.381 -10.626 7.288 1.00 95.44 81 ILE A C 1
ATOM 608 O O . ILE A 1 81 ? -5.953 -11.072 8.280 1.00 95.44 81 ILE A O 1
ATOM 612 N N . GLU A 1 82 ? -4.166 -10.072 7.316 1.00 92.50 82 GLU A N 1
ATOM 613 C CA . GLU A 1 82 ? -3.331 -9.942 8.511 1.00 92.50 82 GLU A CA 1
ATOM 614 C C . GLU A 1 82 ? -4.088 -9.207 9.626 1.00 92.50 82 GLU A C 1
ATOM 616 O O . GLU A 1 82 ? -4.201 -9.744 10.726 1.00 92.50 82 GLU A O 1
ATOM 621 N N . ASP A 1 83 ? -4.726 -8.082 9.310 1.00 90.69 83 ASP A N 1
ATOM 622 C CA . ASP A 1 83 ? -5.529 -7.274 10.229 1.00 90.69 83 ASP A CA 1
ATOM 623 C C . ASP A 1 83 ? -6.704 -8.041 10.838 1.00 90.69 83 ASP A C 1
ATOM 625 O O . ASP A 1 83 ? -6.965 -7.970 12.042 1.00 90.69 83 ASP A O 1
ATOM 629 N N . VAL A 1 84 ? -7.433 -8.796 10.012 1.00 95.38 84 VAL A N 1
ATOM 630 C CA . VAL A 1 84 ? -8.586 -9.575 10.475 1.00 95.38 84 VAL A CA 1
ATOM 631 C C . VAL A 1 84 ? -8.124 -10.715 11.388 1.00 95.38 84 VAL A C 1
ATOM 633 O O . VAL A 1 84 ? -8.773 -10.990 12.402 1.00 95.38 84 VAL A O 1
ATOM 636 N N . VAL A 1 85 ? -6.998 -11.366 11.066 1.00 95.56 85 VAL A N 1
ATOM 637 C CA . VAL A 1 85 ? -6.476 -12.505 11.841 1.00 95.56 85 VAL A CA 1
ATOM 638 C C . VAL A 1 85 ? -5.568 -12.117 13.006 1.00 95.56 85 VAL A C 1
ATOM 640 O O . VAL A 1 85 ? -5.108 -12.996 13.738 1.00 95.56 85 VAL A O 1
ATOM 643 N N . GLU A 1 86 ? -5.289 -10.830 13.214 1.00 90.75 86 GLU A N 1
ATOM 644 C CA . GLU A 1 86 ? -4.683 -10.327 14.454 1.00 90.75 86 GLU A CA 1
ATOM 645 C C . GLU A 1 86 ? -5.594 -10.551 15.667 1.00 90.75 86 GLU A C 1
ATOM 647 O O . GLU A 1 86 ? -5.107 -10.725 16.786 1.00 90.75 86 GLU A O 1
ATOM 652 N N . LEU A 1 87 ? -6.910 -10.600 15.451 1.00 89.88 87 LEU A N 1
ATOM 653 C CA . LEU A 1 87 ? -7.880 -10.942 16.483 1.00 89.88 87 LEU A CA 1
ATOM 654 C C . LEU A 1 87 ? -7.961 -12.463 16.700 1.00 89.88 87 LEU A C 1
ATOM 656 O O . LEU A 1 87 ? -7.669 -13.235 15.789 1.00 89.88 87 LEU A O 1
ATOM 660 N N . PRO A 1 88 ? -8.411 -12.931 17.878 1.00 92.44 88 PRO A N 1
ATOM 661 C CA . PRO A 1 88 ? -8.771 -14.334 18.053 1.00 92.44 88 PRO A CA 1
ATOM 662 C C . PRO A 1 88 ? -9.905 -14.743 17.095 1.00 92.44 88 PRO A C 1
ATOM 664 O O . PRO A 1 88 ? -10.791 -13.924 16.821 1.00 92.44 88 PRO A O 1
ATOM 667 N N . PRO A 1 89 ? -9.940 -16.004 16.624 1.00 96.50 89 PRO A N 1
ATOM 668 C CA . PRO A 1 89 ? -11.045 -16.480 15.803 1.00 96.50 89 PRO A CA 1
ATOM 669 C C . PRO A 1 89 ? -12.367 -16.400 16.580 1.00 96.50 89 PRO A C 1
ATOM 671 O O . PRO A 1 89 ? -12.440 -16.739 17.763 1.00 96.50 89 PRO A O 1
ATOM 674 N N . THR A 1 90 ? -13.426 -15.954 15.909 1.00 97.06 90 THR A N 1
ATOM 675 C CA . THR A 1 90 ? -14.784 -15.861 16.461 1.00 97.06 90 THR A CA 1
ATOM 676 C C . THR A 1 90 ? -15.516 -17.197 16.431 1.00 97.06 90 THR A C 1
ATOM 678 O O . THR A 1 90 ? -16.398 -17.423 17.261 1.00 97.06 90 THR A O 1
ATOM 681 N N . ASP A 1 91 ? -15.128 -18.090 15.517 1.00 97.75 91 ASP A N 1
ATOM 682 C CA . ASP A 1 91 ? -15.592 -19.474 15.457 1.00 97.75 91 ASP A CA 1
ATOM 683 C C . ASP A 1 91 ? -14.458 -20.412 15.027 1.00 97.75 91 ASP A C 1
ATOM 685 O O . ASP A 1 91 ? -13.676 -20.106 14.129 1.00 97.75 91 ASP A O 1
ATOM 689 N N . THR A 1 92 ? -14.348 -21.562 15.683 1.00 97.25 92 THR A N 1
ATOM 690 C CA . THR A 1 92 ? -13.351 -22.591 15.372 1.00 97.25 92 THR A CA 1
ATOM 691 C C . THR A 1 92 ? -13.686 -23.887 16.107 1.00 97.25 92 THR A C 1
ATOM 693 O O . THR A 1 92 ? -14.165 -23.873 17.242 1.00 97.25 92 THR A O 1
ATOM 696 N N . ASP A 1 93 ? -13.370 -25.030 15.499 1.00 96.38 93 ASP A N 1
ATOM 697 C CA . ASP A 1 93 ? -13.336 -26.324 16.194 1.00 96.38 93 ASP A CA 1
ATOM 698 C C . ASP A 1 93 ? -11.949 -26.642 16.797 1.00 96.38 93 ASP A C 1
ATOM 700 O O . ASP A 1 93 ? -11.723 -27.729 17.338 1.00 96.38 93 ASP A O 1
ATOM 704 N N . GLY A 1 94 ? -11.012 -25.697 16.675 1.00 92.75 94 GLY A N 1
ATOM 705 C CA . GLY A 1 94 ? -9.628 -25.789 17.115 1.00 92.75 94 GLY A CA 1
ATOM 706 C C . GLY A 1 94 ? -8.748 -26.714 16.275 1.00 92.75 94 GLY A C 1
ATOM 707 O O . GLY A 1 94 ? -7.651 -27.026 16.730 1.00 92.75 94 GLY A O 1
ATOM 708 N N . ARG A 1 95 ? -9.202 -27.226 15.116 1.00 94.75 95 ARG A N 1
ATOM 709 C CA . ARG A 1 95 ? -8.434 -28.207 14.318 1.00 94.75 95 ARG A CA 1
ATOM 710 C C . ARG A 1 95 ? -8.635 -28.134 12.809 1.00 94.75 95 ARG A C 1
ATOM 712 O O . ARG A 1 95 ? -7.652 -28.161 12.064 1.00 94.75 95 ARG A O 1
ATOM 719 N N . SER A 1 96 ? -9.887 -28.190 12.368 1.00 97.25 96 SER A N 1
ATOM 720 C CA . SER A 1 96 ? -10.253 -28.333 10.961 1.00 97.25 96 SER A CA 1
ATOM 721 C C . SER A 1 96 ? -10.658 -27.018 10.322 1.00 97.25 96 SER A C 1
ATOM 723 O O . SER A 1 96 ? -10.485 -26.892 9.118 1.00 97.25 96 SER A O 1
ATOM 725 N N . TYR A 1 97 ? -11.121 -26.034 11.092 1.00 98.31 97 TYR A N 1
ATOM 726 C CA . TYR A 1 97 ? -11.385 -24.706 10.552 1.00 98.31 97 TYR A CA 1
ATOM 727 C C . TYR A 1 97 ? -11.248 -23.602 11.603 1.00 98.31 97 TYR A C 1
ATOM 729 O O . TYR A 1 97 ? -11.353 -23.838 12.812 1.00 98.31 97 TYR A O 1
ATOM 737 N N . ALA A 1 98 ? -11.053 -22.376 11.129 1.00 98.31 98 ALA A N 1
ATOM 738 C CA . ALA A 1 98 ? -11.133 -21.163 11.933 1.00 98.31 98 ALA A CA 1
ATOM 739 C C . ALA A 1 98 ? -11.742 -20.019 11.115 1.00 98.31 98 ALA A C 1
ATOM 741 O O . ALA A 1 98 ? -11.549 -19.924 9.902 1.00 98.31 98 ALA A O 1
ATOM 742 N N . VAL A 1 99 ? -12.510 -19.174 11.796 1.00 98.38 99 VAL A N 1
ATOM 743 C CA . VAL A 1 99 ? -13.167 -17.989 11.254 1.00 98.38 99 VAL A CA 1
ATOM 744 C C . VAL A 1 99 ? -12.760 -16.792 12.098 1.00 98.38 99 VAL A C 1
ATOM 746 O O . VAL A 1 99 ? -12.930 -16.805 13.315 1.00 98.38 99 VAL A O 1
ATOM 749 N N . TRP A 1 100 ? -12.264 -15.750 11.445 1.00 98.00 100 TRP A N 1
ATOM 750 C CA . TRP A 1 100 ? -11.910 -14.470 12.042 1.00 98.00 100 TRP A CA 1
ATOM 751 C C . TRP A 1 100 ? -12.840 -13.378 11.524 1.00 98.00 100 TRP A C 1
ATOM 753 O O . TRP A 1 100 ? -13.145 -13.329 10.333 1.00 98.00 100 TRP A O 1
ATOM 763 N N . GLY A 1 101 ? -13.282 -12.494 12.414 1.00 96.50 101 GLY A N 1
ATOM 764 C CA . GLY A 1 101 ? -14.260 -11.449 12.108 1.00 96.50 101 GLY A CA 1
ATOM 765 C C . GLY A 1 101 ? -15.702 -11.809 12.509 1.00 96.50 101 GLY A C 1
ATOM 766 O O . GLY A 1 101 ? -15.945 -12.884 13.056 1.00 96.50 101 GLY A O 1
ATOM 767 N N . PRO A 1 102 ? -16.687 -10.926 12.286 1.00 96.69 102 PRO A N 1
ATOM 768 C CA . PRO A 1 102 ? -16.599 -9.721 11.466 1.00 96.69 102 PRO A CA 1
ATOM 769 C C . PRO A 1 102 ? -15.629 -8.683 12.032 1.00 96.69 102 PRO A C 1
ATOM 771 O O . PRO A 1 102 ? -15.605 -8.437 13.238 1.00 96.69 102 PRO A O 1
ATOM 774 N N . TRP A 1 103 ? -14.832 -8.083 11.155 1.00 95.00 103 TRP A N 1
ATOM 775 C CA . TRP A 1 103 ? -13.908 -7.000 11.472 1.00 95.00 103 TRP A CA 1
ATOM 776 C C . TRP A 1 103 ? -14.140 -5.833 10.517 1.00 95.00 103 TRP A C 1
ATOM 778 O O . TRP A 1 103 ? -14.356 -6.032 9.327 1.00 95.00 103 TRP A O 1
ATOM 788 N N . THR A 1 104 ? -14.098 -4.615 11.039 1.00 92.69 104 THR A N 1
ATOM 789 C CA . THR A 1 104 ? -14.349 -3.400 10.265 1.00 92.69 104 THR A CA 1
ATOM 790 C C . THR A 1 104 ? -13.293 -2.377 10.642 1.00 92.69 104 THR A C 1
ATOM 792 O O . THR A 1 104 ? -13.215 -1.976 11.807 1.00 92.69 104 THR A O 1
ATOM 795 N N . GLU A 1 105 ? -12.503 -1.932 9.668 1.00 89.56 105 GLU A N 1
ATOM 796 C CA . GLU A 1 105 ? -11.538 -0.856 9.880 1.00 89.56 105 GLU A CA 1
ATOM 797 C C . GLU A 1 105 ? -12.264 0.471 10.191 1.00 89.56 105 GLU A C 1
ATOM 799 O O . GLU A 1 105 ? -13.361 0.728 9.667 1.00 89.56 105 GLU A O 1
ATOM 804 N N . PRO A 1 106 ? -11.703 1.356 11.039 1.00 84.88 106 PRO A N 1
ATOM 805 C CA . PRO A 1 106 ? -12.199 2.724 11.156 1.00 84.88 106 PRO A CA 1
ATOM 806 C C . PRO A 1 106 ? -12.317 3.387 9.777 1.00 84.88 106 PRO A C 1
ATOM 808 O O . PRO A 1 106 ? -11.407 3.280 8.967 1.00 84.88 106 PRO A O 1
ATOM 811 N N . LEU A 1 107 ? -13.446 4.054 9.508 1.00 86.56 107 LEU A N 1
ATOM 812 C CA . LEU A 1 107 ? -13.742 4.673 8.207 1.00 86.56 107 LEU A CA 1
ATOM 813 C C . LEU A 1 107 ? -13.718 3.719 6.991 1.00 86.56 107 LEU A C 1
ATOM 815 O O . LEU A 1 107 ? -13.674 4.204 5.873 1.00 86.56 107 LEU A O 1
ATOM 819 N N . SER A 1 108 ? -13.756 2.389 7.142 1.00 90.12 108 SER A N 1
ATOM 820 C CA . SER A 1 108 ? -14.031 1.509 5.991 1.00 90.12 108 SER A CA 1
ATOM 821 C C . SER A 1 108 ? -15.542 1.296 5.820 1.00 90.12 108 SER A C 1
ATOM 823 O O . SER A 1 108 ? -16.217 0.935 6.789 1.00 90.12 108 SER A O 1
ATOM 825 N N . PRO A 1 109 ? -16.113 1.457 4.618 1.00 91.12 109 PRO A N 1
ATOM 826 C CA . PRO A 1 109 ? -17.515 1.142 4.370 1.00 91.12 109 PRO A CA 1
ATOM 827 C C . PRO A 1 109 ? -17.774 -0.374 4.324 1.00 91.12 109 PRO A C 1
ATOM 829 O O . PRO A 1 109 ? -18.930 -0.767 4.211 1.00 91.12 109 PRO A O 1
ATOM 832 N N . ALA A 1 110 ? -16.745 -1.223 4.447 1.00 95.00 110 ALA A N 1
ATOM 833 C CA . ALA A 1 110 ? -16.854 -2.676 4.385 1.00 95.00 110 ALA A CA 1
ATOM 834 C C . ALA A 1 110 ? -16.538 -3.362 5.723 1.00 95.00 110 ALA A C 1
ATOM 836 O O . ALA A 1 110 ? -15.687 -2.931 6.504 1.00 95.00 110 ALA A O 1
ATOM 837 N N . THR A 1 111 ? -17.216 -4.481 5.958 1.00 96.69 111 THR A N 1
ATOM 838 C CA . THR A 1 111 ? -16.918 -5.444 7.018 1.00 96.69 111 THR A CA 1
ATOM 839 C C . THR A 1 111 ? -16.327 -6.699 6.398 1.00 96.69 111 THR A C 1
ATOM 841 O O . THR A 1 111 ? -16.832 -7.179 5.389 1.00 96.69 111 THR A O 1
ATOM 844 N N . TRP A 1 112 ? -15.288 -7.243 7.025 1.00 97.88 112 TRP A N 1
ATOM 845 C CA . TRP A 1 112 ? -14.470 -8.337 6.520 1.00 97.88 112 TRP A CA 1
ATOM 846 C C . TRP A 1 112 ? -14.545 -9.569 7.420 1.00 97.88 112 TRP A C 1
ATOM 848 O O . TRP A 1 112 ? -14.677 -9.476 8.646 1.00 97.88 112 TRP A O 1
ATOM 858 N N . ARG A 1 113 ? -14.401 -10.740 6.805 1.00 98.31 113 ARG A N 1
ATOM 859 C CA . ARG A 1 113 ? -14.264 -12.031 7.478 1.00 98.31 113 AR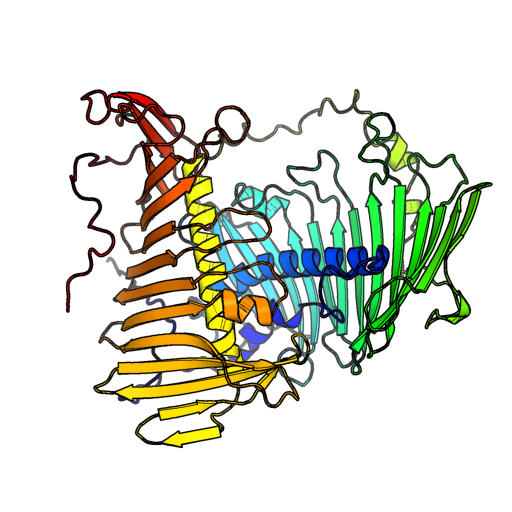G A CA 1
ATOM 860 C C . ARG A 1 113 ? -13.266 -12.906 6.739 1.00 98.31 113 ARG A C 1
ATOM 862 O O . ARG A 1 113 ? -13.341 -13.026 5.522 1.00 98.31 113 ARG A O 1
ATOM 869 N N . VAL A 1 114 ? -12.405 -13.587 7.486 1.00 98.56 114 VAL A N 1
ATOM 870 C CA . VAL A 1 114 ? -11.490 -14.602 6.951 1.00 98.56 114 VAL A CA 1
ATOM 871 C C . VAL A 1 114 ? -11.922 -15.969 7.460 1.00 98.56 114 VAL A C 1
ATOM 873 O O . VAL A 1 114 ? -12.142 -16.146 8.657 1.00 98.56 114 VAL A O 1
ATOM 876 N N . ARG A 1 115 ? -12.031 -16.947 6.566 1.00 98.31 115 ARG A N 1
ATOM 877 C CA . ARG A 1 115 ? -12.250 -18.355 6.906 1.00 98.31 115 ARG A CA 1
ATOM 878 C C . ARG A 1 115 ? -11.113 -19.192 6.340 1.00 98.31 115 ARG A C 1
ATOM 880 O O . ARG A 1 115 ? -10.733 -18.997 5.191 1.00 98.31 115 ARG A O 1
ATOM 887 N N . VAL A 1 116 ? -10.611 -20.129 7.139 1.00 98.56 116 VAL A N 1
ATOM 888 C CA . VAL A 1 116 ? -9.647 -21.149 6.713 1.00 98.56 116 VAL A CA 1
ATOM 889 C C . VAL A 1 116 ? -10.210 -22.521 7.049 1.00 98.56 116 VAL A C 1
ATOM 891 O O . VAL A 1 116 ? -10.612 -22.759 8.190 1.00 98.56 116 VAL A O 1
ATOM 894 N N . ASP A 1 117 ? -10.193 -23.422 6.075 1.00 98.56 117 ASP A N 1
ATOM 895 C CA . ASP A 1 117 ? -10.602 -24.816 6.184 1.00 98.56 117 ASP A CA 1
ATOM 896 C C . ASP A 1 117 ? -9.419 -25.728 5.850 1.00 98.56 117 ASP A C 1
ATOM 898 O O . ASP A 1 117 ? -8.782 -25.611 4.806 1.00 98.56 117 ASP A O 1
ATOM 902 N N . ARG A 1 118 ? -9.130 -26.690 6.722 1.00 98.25 118 ARG A N 1
ATOM 903 C CA . ARG A 1 118 ? -8.181 -27.763 6.439 1.00 98.25 118 ARG A CA 1
ATOM 904 C C . ARG A 1 118 ? -8.840 -28.789 5.523 1.00 98.25 118 ARG A C 1
ATOM 906 O O . ARG A 1 118 ? -9.858 -29.387 5.874 1.00 98.25 118 ARG A O 1
ATOM 913 N N . VAL A 1 119 ? -8.196 -29.063 4.398 1.00 98.25 119 VAL A N 1
ATOM 914 C CA . VAL A 1 119 ? -8.624 -30.053 3.406 1.00 98.25 119 VAL A CA 1
ATOM 915 C C . VAL A 1 119 ? -7.593 -31.176 3.277 1.00 98.25 119 VAL A C 1
ATOM 917 O O . VAL A 1 119 ? -6.581 -31.191 3.976 1.00 98.25 119 VAL A O 1
ATOM 920 N N . ALA A 1 120 ? -7.875 -32.182 2.442 1.00 96.94 120 ALA A N 1
ATOM 921 C CA . ALA A 1 120 ? -7.028 -33.373 2.332 1.00 96.94 120 ALA A CA 1
ATOM 922 C C . ALA A 1 120 ? -5.576 -33.041 1.940 1.00 96.94 120 ALA A C 1
ATOM 924 O O . ALA A 1 120 ? -4.653 -33.633 2.498 1.00 96.94 120 ALA A O 1
ATOM 925 N N . ASP A 1 121 ? -5.404 -32.073 1.038 1.00 94.62 121 ASP A N 1
ATOM 926 C CA . ASP A 1 121 ? -4.117 -31.724 0.431 1.00 94.62 121 ASP A CA 1
ATOM 927 C C . ASP A 1 121 ? -3.598 -30.339 0.864 1.00 94.62 121 ASP A C 1
ATOM 929 O O . ASP A 1 121 ? -2.687 -29.801 0.250 1.00 94.62 121 ASP A O 1
ATOM 933 N N . GLY A 1 122 ? -4.138 -29.747 1.937 1.00 97.12 122 GLY A N 1
ATOM 934 C CA . GLY A 1 122 ? -3.699 -28.429 2.399 1.00 97.12 122 GLY A CA 1
ATOM 935 C C . GLY A 1 122 ? -4.791 -27.651 3.116 1.00 97.12 122 GLY A C 1
ATOM 936 O O . GLY A 1 122 ? -5.507 -28.197 3.960 1.00 97.12 122 GLY A O 1
ATOM 937 N N . PHE A 1 123 ? -4.912 -26.375 2.773 1.00 98.31 123 PHE A N 1
ATOM 938 C CA . PHE A 1 123 ? -5.877 -25.452 3.355 1.00 98.31 123 PHE A CA 1
ATOM 939 C C . PHE A 1 123 ? -6.548 -24.628 2.268 1.00 98.31 123 PHE A C 1
ATOM 941 O O . PHE A 1 123 ? -5.857 -24.011 1.460 1.00 98.31 123 PHE A O 1
ATOM 948 N N . ASP A 1 124 ? -7.872 -24.579 2.297 1.00 98.50 124 ASP A N 1
ATOM 949 C CA . ASP A 1 124 ? -8.650 -23.616 1.528 1.00 98.50 124 ASP A CA 1
ATOM 950 C C . ASP A 1 124 ? -8.928 -22.403 2.414 1.00 98.50 124 ASP A C 1
ATOM 952 O O . ASP A 1 124 ? -9.121 -22.533 3.627 1.00 98.50 124 ASP A O 1
ATOM 956 N N . TYR A 1 125 ? -8.943 -21.212 1.829 1.00 98.56 125 TYR A N 1
ATOM 957 C CA . TYR A 1 125 ? -9.292 -19.998 2.550 1.00 98.56 125 TYR A CA 1
ATOM 958 C C . TYR A 1 125 ? -10.109 -19.038 1.699 1.00 98.56 125 TYR A C 1
ATOM 960 O O . TYR A 1 125 ? -10.021 -19.004 0.470 1.00 98.56 125 TYR A O 1
ATOM 968 N N . THR A 1 126 ? -10.927 -18.248 2.384 1.00 98.56 126 THR A N 1
ATOM 969 C CA . THR A 1 126 ? -11.813 -17.263 1.772 1.00 98.56 126 THR A CA 1
ATOM 970 C C . THR A 1 126 ? -11.812 -15.991 2.602 1.00 98.56 126 THR A C 1
ATOM 972 O O . THR A 1 126 ? -11.927 -16.041 3.829 1.00 98.56 126 THR A O 1
ATOM 975 N N . VAL A 1 127 ? -11.703 -14.851 1.925 1.00 98.50 127 VAL A N 1
ATOM 976 C CA . VAL A 1 127 ? -11.951 -13.527 2.491 1.00 98.50 127 VAL A CA 1
ATOM 977 C C . VAL A 1 127 ? -13.273 -13.044 1.936 1.00 98.50 127 VAL A C 1
ATOM 979 O O . VAL A 1 127 ? -13.432 -12.874 0.727 1.00 98.50 127 VAL A O 1
ATOM 982 N N . GLN A 1 128 ? -14.219 -12.836 2.836 1.00 98.62 128 GLN A N 1
ATOM 983 C CA . GLN A 1 128 ? -15.535 -12.323 2.515 1.00 98.62 128 GLN A CA 1
ATOM 984 C C . GLN A 1 128 ? -15.658 -10.892 2.993 1.00 98.62 128 GLN A C 1
ATOM 986 O O . GLN A 1 128 ? -15.113 -10.542 4.045 1.00 98.62 128 GLN A O 1
ATOM 991 N N . ALA A 1 129 ? -16.419 -10.099 2.254 1.00 98.12 129 ALA A N 1
ATOM 992 C CA . ALA A 1 129 ? -16.738 -8.743 2.649 1.00 98.12 129 ALA A CA 1
ATOM 993 C C . ALA A 1 129 ? -18.182 -8.377 2.313 1.00 98.12 129 ALA A C 1
ATOM 995 O O . ALA A 1 129 ? -18.781 -8.953 1.409 1.00 98.12 129 ALA A O 1
ATOM 996 N N . TRP A 1 130 ? -18.749 -7.429 3.050 1.00 97.62 130 TRP A N 1
ATOM 997 C CA . TRP A 1 130 ? -20.067 -6.845 2.783 1.00 97.62 130 TRP A CA 1
ATOM 998 C C . TRP A 1 130 ? -20.098 -5.377 3.219 1.00 97.62 130 TRP A C 1
ATOM 1000 O O . TRP A 1 130 ? -19.275 -4.983 4.052 1.00 97.62 130 TRP A O 1
ATOM 1010 N N . PRO A 1 131 ? -21.038 -4.559 2.705 1.00 94.75 131 PRO A N 1
ATOM 1011 C CA . PRO A 1 131 ? -21.217 -3.196 3.191 1.00 94.75 131 PRO A CA 1
ATOM 1012 C C . PRO A 1 131 ? -21.504 -3.186 4.697 1.00 94.75 131 PRO A C 1
ATOM 1014 O O . PRO A 1 131 ? -22.298 -3.987 5.184 1.00 94.75 131 PRO A O 1
ATOM 1017 N N . ARG A 1 132 ? -20.904 -2.251 5.433 1.00 91.12 132 ARG A N 1
ATOM 1018 C CA . ARG A 1 132 ? -20.960 -2.135 6.902 1.00 91.12 132 ARG A CA 1
ATOM 1019 C C . ARG A 1 132 ? -22.387 -2.151 7.463 1.00 91.12 132 ARG A C 1
ATOM 1021 O O . ARG A 1 132 ? -22.611 -2.673 8.553 1.00 91.12 132 ARG A O 1
ATOM 1028 N N . GLU A 1 133 ? -23.341 -1.555 6.749 1.00 88.56 133 GLU A N 1
ATOM 1029 C CA . GLU A 1 133 ? -24.750 -1.487 7.166 1.00 88.56 133 GLU A CA 1
ATOM 1030 C C . GLU A 1 133 ? -25.590 -2.696 6.734 1.00 88.56 133 GLU A C 1
ATOM 1032 O O . GLU A 1 133 ? -26.716 -2.869 7.209 1.00 88.56 133 GLU A O 1
ATOM 1037 N N . ALA A 1 134 ? -25.066 -3.526 5.833 1.00 92.62 134 ALA A N 1
ATOM 1038 C CA . ALA A 1 134 ? -25.749 -4.715 5.357 1.00 92.62 134 ALA A CA 1
ATOM 1039 C C . ALA A 1 134 ? -25.611 -5.870 6.357 1.00 92.62 134 ALA A C 1
ATOM 1041 O O . ALA A 1 134 ? -24.684 -5.937 7.168 1.00 92.62 134 ALA A O 1
ATOM 1042 N N . ASP A 1 135 ? -26.551 -6.812 6.295 1.00 94.56 135 ASP A N 1
ATOM 1043 C CA . ASP A 1 135 ? -26.393 -8.077 6.995 1.00 94.56 135 ASP A CA 1
ATOM 1044 C C . ASP A 1 135 ? -25.372 -8.979 6.289 1.00 94.56 135 ASP A C 1
ATOM 1046 O O . ASP A 1 135 ? -25.086 -8.837 5.102 1.00 94.56 135 ASP A O 1
ATOM 1050 N N . GLU A 1 136 ? -24.849 -9.954 7.029 1.00 95.56 136 GLU A N 1
ATOM 1051 C CA . GLU A 1 136 ? -23.867 -10.922 6.533 1.00 95.56 136 GLU A CA 1
ATOM 1052 C C . GLU A 1 136 ? -24.366 -11.728 5.314 1.00 95.56 136 GLU A C 1
ATOM 1054 O O . GLU A 1 136 ? -23.564 -12.274 4.562 1.00 95.56 136 GLU A O 1
ATOM 1059 N N . GLY A 1 137 ? -25.680 -11.796 5.067 1.00 96.38 137 GLY A N 1
ATOM 1060 C CA . GLY A 1 137 ? -26.240 -12.406 3.860 1.00 96.38 137 GLY A CA 1
ATOM 1061 C C . GLY A 1 137 ? -25.895 -11.661 2.566 1.00 96.38 137 GLY A C 1
ATOM 1062 O O . GLY A 1 137 ? -26.085 -12.225 1.490 1.00 96.38 137 GLY A O 1
ATOM 1063 N N . ALA A 1 138 ? -25.373 -10.433 2.660 1.00 96.62 138 ALA A N 1
ATOM 1064 C CA . ALA A 1 138 ? -24.825 -9.662 1.545 1.00 96.62 138 ALA A CA 1
ATOM 1065 C C . ALA A 1 138 ? -23.326 -9.918 1.296 1.00 96.62 138 ALA A C 1
ATOM 1067 O O . ALA A 1 138 ? -22.742 -9.268 0.430 1.00 96.62 138 ALA A O 1
ATOM 1068 N N . ALA A 1 139 ? -22.694 -10.824 2.051 1.00 97.94 139 ALA A N 1
ATOM 1069 C CA . ALA A 1 139 ? -21.284 -11.152 1.883 1.00 97.94 139 ALA A CA 1
ATOM 1070 C C . ALA A 1 139 ? -20.971 -11.660 0.472 1.00 97.94 139 ALA A C 1
ATOM 1072 O O . ALA A 1 139 ? -21.630 -12.567 -0.042 1.00 97.94 139 ALA A O 1
ATOM 1073 N N . VAL A 1 140 ? -19.922 -11.092 -0.117 1.00 98.12 140 VAL A N 1
ATOM 1074 C CA . VAL A 1 140 ? -19.304 -11.545 -1.363 1.00 98.12 140 VAL A CA 1
ATOM 1075 C C . VAL A 1 140 ? -17.903 -12.070 -1.076 1.00 98.12 140 VAL A C 1
ATOM 1077 O O . VAL A 1 140 ? -17.213 -11.572 -0.183 1.00 98.12 140 VAL A O 1
ATOM 1080 N N . ASP A 1 141 ? -17.479 -13.081 -1.830 1.00 98.31 141 ASP A N 1
ATOM 1081 C CA . ASP A 1 141 ? -16.112 -13.591 -1.768 1.00 98.31 141 ASP A CA 1
ATOM 1082 C C . ASP A 1 141 ? -15.206 -12.623 -2.535 1.00 98.31 141 ASP A C 1
ATOM 1084 O O . ASP A 1 141 ? -15.288 -12.512 -3.756 1.00 98.31 141 ASP A O 1
ATOM 1088 N N . VAL A 1 142 ? -14.357 -11.899 -1.810 1.00 98.19 142 VAL A N 1
ATOM 1089 C CA . VAL A 1 142 ? -13.395 -10.954 -2.394 1.00 98.19 142 VAL A CA 1
ATOM 1090 C C . VAL A 1 142 ? -12.072 -11.649 -2.697 1.00 98.19 142 VAL A C 1
ATOM 1092 O O . VAL A 1 142 ? -11.412 -11.328 -3.682 1.00 98.19 142 VAL A O 1
ATOM 1095 N N . LEU A 1 143 ? -11.688 -12.628 -1.873 1.00 98.31 143 LEU A N 1
ATOM 1096 C CA . LEU A 1 143 ? -10.516 -13.460 -2.112 1.00 98.31 143 LEU A CA 1
ATOM 1097 C C . LEU A 1 143 ? -10.837 -14.925 -1.848 1.00 98.31 143 LEU A C 1
ATOM 1099 O O . LEU A 1 143 ? -11.444 -15.261 -0.833 1.00 98.31 143 LEU A O 1
ATOM 1103 N N . THR A 1 144 ? -10.361 -15.808 -2.717 1.00 98.31 144 THR A N 1
ATOM 1104 C CA . THR A 1 144 ? -10.356 -17.260 -2.489 1.00 98.31 144 THR A CA 1
ATOM 1105 C C . THR A 1 144 ? -8.963 -17.805 -2.745 1.00 98.31 144 THR A C 1
ATOM 1107 O O . THR A 1 144 ? -8.248 -17.287 -3.600 1.00 98.31 144 THR A O 1
ATOM 1110 N N . GLY A 1 145 ? -8.550 -18.838 -2.020 1.00 97.56 145 GLY A N 1
ATOM 1111 C CA . GLY A 1 145 ? -7.241 -19.427 -2.245 1.00 97.56 145 GLY A CA 1
ATOM 1112 C C . GLY A 1 145 ? -7.057 -20.803 -1.637 1.00 97.56 145 GLY A C 1
ATOM 1113 O O . GLY A 1 145 ? -7.882 -21.288 -0.865 1.00 97.56 145 GLY A O 1
ATOM 1114 N N . HIS A 1 146 ? -5.941 -21.414 -2.017 1.00 97.94 146 HIS A N 1
ATOM 1115 C CA . HIS A 1 146 ? -5.478 -22.703 -1.534 1.00 97.94 146 HIS A CA 1
ATOM 1116 C C . HIS A 1 146 ? -3.993 -22.621 -1.165 1.00 97.94 146 HIS A C 1
ATOM 1118 O O . HIS A 1 146 ? -3.211 -21.965 -1.860 1.00 97.94 146 HIS A O 1
ATOM 1124 N N . HIS A 1 147 ? -3.598 -23.297 -0.088 1.00 97.25 147 HIS A N 1
ATOM 1125 C CA . HIS A 1 147 ? -2.211 -23.439 0.345 1.00 97.25 147 HIS A CA 1
ATOM 1126 C C . HIS A 1 147 ? -1.883 -24.896 0.683 1.00 97.25 147 HIS A C 1
ATOM 1128 O O . HIS A 1 147 ? -2.483 -25.498 1.574 1.00 97.25 147 HIS A O 1
ATOM 1134 N N . SER A 1 148 ? -0.870 -25.434 0.015 1.00 97.44 148 SER A N 1
ATOM 1135 C CA . SER A 1 148 ? -0.263 -26.734 0.282 1.00 97.44 148 SER A CA 1
ATOM 1136 C C . SER A 1 148 ? 1.053 -26.530 1.054 1.00 97.44 148 SER A C 1
ATOM 1138 O O . SER A 1 148 ? 2.068 -26.151 0.456 1.00 97.44 148 SER A O 1
ATOM 1140 N N . PRO A 1 149 ? 1.082 -26.762 2.382 1.00 95.44 149 PRO A N 1
ATOM 1141 C CA . PRO A 1 149 ? 2.266 -26.502 3.198 1.00 95.44 149 PRO A CA 1
ATOM 1142 C C . PRO A 1 149 ? 3.413 -27.466 2.868 1.00 95.44 149 PRO A C 1
ATOM 1144 O O . PRO A 1 149 ? 3.212 -28.651 2.592 1.00 95.44 149 PRO A O 1
ATOM 1147 N N . ARG A 1 150 ? 4.653 -26.986 2.988 1.00 95.12 150 ARG A N 1
ATOM 1148 C CA . ARG A 1 150 ? 5.878 -27.804 2.924 1.00 95.12 150 ARG A CA 1
ATOM 1149 C C . ARG A 1 150 ? 6.650 -27.713 4.247 1.00 95.12 150 ARG A C 1
ATOM 1151 O O . ARG A 1 150 ? 6.439 -26.781 5.018 1.00 95.12 150 ARG A O 1
ATOM 1158 N N . PRO A 1 151 ? 7.565 -28.658 4.548 1.00 91.25 151 PRO A N 1
ATOM 1159 C CA . PRO A 1 151 ? 8.372 -28.586 5.763 1.00 91.25 151 PRO A CA 1
ATOM 1160 C C . PRO A 1 151 ? 9.155 -27.271 5.874 1.00 91.25 151 PRO A C 1
ATOM 1162 O O . PRO A 1 151 ? 9.996 -26.964 5.028 1.00 91.25 151 PRO A O 1
ATOM 1165 N N . GLY A 1 152 ? 8.914 -26.539 6.960 1.00 83.69 152 GLY A N 1
ATOM 1166 C CA . GLY A 1 152 ? 9.492 -25.223 7.230 1.00 83.69 152 GLY A CA 1
ATOM 1167 C C . GLY A 1 152 ? 8.394 -24.188 7.451 1.00 83.69 152 GLY A C 1
ATOM 1168 O O . GLY A 1 152 ? 7.325 -24.270 6.858 1.00 83.69 152 GLY A O 1
ATOM 1169 N N . ALA A 1 153 ? 8.637 -23.221 8.334 1.00 77.62 153 ALA A N 1
ATOM 1170 C CA . ALA A 1 153 ? 7.672 -22.151 8.555 1.00 77.62 153 ALA A CA 1
ATOM 1171 C C . ALA A 1 153 ? 7.468 -21.364 7.253 1.00 77.62 153 ALA A C 1
ATOM 1173 O O . ALA A 1 153 ? 8.453 -20.961 6.634 1.00 77.62 153 ALA A O 1
ATOM 1174 N N . ARG A 1 154 ? 6.205 -21.130 6.872 1.00 81.06 154 ARG A N 1
ATOM 1175 C CA . ARG A 1 154 ? 5.823 -20.305 5.709 1.00 81.06 154 ARG A CA 1
ATOM 1176 C C . ARG A 1 154 ? 6.391 -20.805 4.373 1.00 81.06 154 ARG A C 1
ATOM 1178 O O . ARG A 1 154 ? 6.653 -20.015 3.473 1.00 81.06 154 ARG A O 1
ATOM 1185 N N . ARG A 1 155 ? 6.604 -22.117 4.256 1.00 90.38 155 ARG A N 1
ATOM 1186 C CA . ARG A 1 155 ? 6.963 -22.775 2.998 1.00 90.38 155 ARG A CA 1
ATOM 1187 C C . ARG A 1 155 ? 5.765 -23.534 2.468 1.00 90.38 155 ARG A C 1
ATOM 1189 O O . ARG A 1 155 ? 4.993 -24.097 3.237 1.00 90.38 155 ARG A O 1
ATOM 1196 N N . GLY A 1 156 ? 5.664 -23.618 1.156 1.00 94.31 156 GLY A N 1
ATOM 1197 C CA . GLY A 1 156 ? 4.558 -24.295 0.505 1.00 94.31 156 GLY A CA 1
ATOM 1198 C C . GLY A 1 156 ? 4.356 -23.772 -0.896 1.00 94.31 156 GLY A C 1
ATOM 1199 O O . GLY A 1 156 ? 5.099 -22.910 -1.355 1.00 94.31 156 GLY A O 1
ATOM 1200 N N . GLU A 1 157 ? 3.339 -24.294 -1.545 1.00 96.75 157 GLU A N 1
ATOM 1201 C CA . GLU A 1 157 ? 2.834 -23.776 -2.807 1.00 96.75 157 GLU A CA 1
ATOM 1202 C C . GLU A 1 157 ? 1.364 -23.428 -2.636 1.00 96.75 157 GLU A C 1
ATOM 1204 O O . GLU A 1 157 ? 0.688 -23.942 -1.742 1.00 96.75 157 GLU A O 1
ATOM 1209 N N . GLY A 1 158 ? 0.866 -22.529 -3.461 1.00 96.06 158 GLY A N 1
ATOM 1210 C CA . GLY A 1 158 ? -0.522 -22.138 -3.377 1.00 96.06 158 GLY A CA 1
ATOM 1211 C C . GLY A 1 158 ? -0.910 -21.192 -4.483 1.00 96.06 158 GLY A C 1
ATOM 1212 O O . GLY A 1 158 ? -0.090 -20.768 -5.295 1.00 96.06 158 GLY A O 1
ATOM 1213 N N . GLN A 1 159 ? -2.192 -20.871 -4.489 1.00 96.75 159 GLN A N 1
ATOM 1214 C CA . GLN A 1 159 ? -2.746 -19.875 -5.380 1.00 96.75 159 GLN A CA 1
ATOM 1215 C C . GLN A 1 159 ? -3.889 -19.147 -4.691 1.00 96.75 159 GLN A C 1
ATOM 1217 O O . GLN A 1 159 ? -4.578 -19.727 -3.848 1.00 96.75 159 GLN A O 1
ATOM 1222 N N . TRP A 1 160 ? -4.108 -17.897 -5.060 1.00 97.19 160 TRP A N 1
ATOM 1223 C CA . TRP A 1 160 ? -5.303 -17.162 -4.685 1.00 97.19 160 TRP A CA 1
ATOM 1224 C C . TRP A 1 160 ? -5.775 -16.263 -5.816 1.00 97.19 160 TRP A C 1
ATOM 1226 O O . TRP A 1 160 ? -5.004 -15.853 -6.678 1.00 97.19 160 TRP A O 1
ATOM 1236 N N . ARG A 1 161 ? -7.072 -15.974 -5.788 1.00 97.06 161 ARG A N 1
ATOM 1237 C CA . ARG A 1 161 ? -7.789 -15.110 -6.715 1.00 97.06 161 ARG A CA 1
ATOM 1238 C C . ARG A 1 161 ? -8.445 -13.994 -5.920 1.00 97.06 161 ARG A C 1
ATOM 1240 O O . ARG A 1 161 ? -9.183 -14.279 -4.978 1.00 97.06 161 ARG A O 1
ATOM 1247 N N . TYR A 1 162 ? -8.187 -12.758 -6.319 1.00 97.69 162 TYR A N 1
ATOM 1248 C CA . TYR A 1 162 ? -8.763 -11.537 -5.779 1.00 97.69 162 TYR A CA 1
ATOM 1249 C C . TYR A 1 162 ? -9.683 -10.899 -6.821 1.00 97.69 162 TYR A C 1
ATOM 1251 O O . TYR A 1 162 ? -9.249 -10.569 -7.925 1.00 97.69 162 TYR A O 1
ATOM 1259 N N . ASP A 1 163 ? -10.957 -10.748 -6.480 1.00 97.75 163 ASP A N 1
ATOM 1260 C CA . ASP A 1 163 ? -11.968 -10.160 -7.353 1.00 97.75 163 ASP A CA 1
ATOM 1261 C C . ASP A 1 163 ? -12.103 -8.662 -7.044 1.00 97.75 163 ASP A C 1
ATOM 1263 O O . ASP A 1 163 ? -12.702 -8.265 -6.038 1.00 97.75 163 ASP A O 1
ATOM 1267 N N . LEU A 1 164 ? -11.526 -7.820 -7.909 1.00 95.75 164 LEU A N 1
ATOM 1268 C CA . LEU A 1 164 ? -11.550 -6.362 -7.746 1.00 95.75 164 LEU A CA 1
ATOM 1269 C C . LEU A 1 164 ? -12.971 -5.812 -7.868 1.00 95.75 164 LEU A C 1
ATOM 1271 O O . LEU A 1 164 ? -13.315 -4.837 -7.205 1.00 95.75 164 LEU A O 1
ATOM 1275 N N . SER A 1 165 ? -13.818 -6.460 -8.670 1.00 94.56 165 SER A N 1
ATOM 1276 C CA . SER A 1 165 ? -15.208 -6.047 -8.860 1.00 94.56 165 SER A CA 1
ATOM 1277 C C . SER A 1 165 ? -16.034 -6.326 -7.602 1.00 94.56 165 SER A C 1
ATOM 1279 O O . SER A 1 165 ? -16.811 -5.472 -7.168 1.00 94.56 165 SER A O 1
ATOM 1281 N N . ALA A 1 166 ? -15.827 -7.484 -6.966 1.00 96.06 166 ALA A N 1
ATOM 1282 C CA . ALA A 1 166 ? -16.420 -7.801 -5.670 1.00 96.06 166 ALA A CA 1
ATOM 1283 C C . ALA A 1 166 ? -15.912 -6.844 -4.580 1.00 96.06 166 ALA A C 1
ATOM 1285 O O . ALA A 1 166 ? -16.726 -6.287 -3.840 1.00 96.06 166 ALA A O 1
ATOM 1286 N N . ALA A 1 167 ? -14.602 -6.579 -4.525 1.00 96.06 167 ALA A N 1
ATOM 1287 C CA . ALA A 1 167 ? -14.008 -5.627 -3.584 1.00 96.06 167 ALA A CA 1
ATOM 1288 C C . ALA A 1 167 ? -14.596 -4.211 -3.744 1.00 96.06 167 ALA A C 1
ATOM 1290 O O . ALA A 1 167 ? -15.026 -3.589 -2.772 1.00 96.06 167 ALA A O 1
ATOM 1291 N N . ARG A 1 168 ? -14.704 -3.725 -4.986 1.00 94.12 168 ARG A N 1
ATOM 1292 C CA . ARG A 1 168 ? -15.322 -2.436 -5.322 1.00 94.12 168 ARG A CA 1
ATOM 1293 C C . ARG A 1 168 ? -16.796 -2.365 -4.943 1.00 94.12 168 ARG A C 1
ATOM 1295 O O . ARG A 1 168 ? -17.270 -1.301 -4.560 1.00 94.12 168 ARG A O 1
ATOM 1302 N N . SER A 1 169 ? -17.531 -3.473 -5.035 1.00 93.06 169 SER A N 1
ATOM 1303 C CA . SER A 1 169 ? -18.957 -3.496 -4.682 1.00 93.06 169 SER A CA 1
ATOM 1304 C C . SER A 1 169 ? -19.227 -3.240 -3.194 1.00 93.06 169 SER A C 1
ATOM 1306 O O . SER A 1 169 ? -20.314 -2.784 -2.844 1.00 93.06 169 SER A O 1
ATOM 1308 N N . VAL A 1 170 ? -18.243 -3.507 -2.328 1.00 94.75 170 VAL A N 1
ATOM 1309 C CA . VAL A 1 170 ? -18.352 -3.320 -0.873 1.00 94.75 170 VAL A CA 1
ATOM 1310 C C . VAL A 1 170 ? -17.575 -2.105 -0.368 1.00 94.75 170 VAL A C 1
ATOM 1312 O O . VAL A 1 170 ? -17.959 -1.517 0.639 1.00 94.75 170 VAL A O 1
ATOM 1315 N N . ASP A 1 171 ? -16.503 -1.715 -1.063 1.00 93.31 171 ASP A N 1
ATOM 1316 C CA . ASP A 1 171 ? -15.674 -0.556 -0.736 1.00 93.31 171 ASP A CA 1
ATOM 1317 C C . ASP A 1 171 ? -15.155 0.139 -2.011 1.00 93.31 171 ASP A C 1
ATOM 1319 O O . ASP A 1 171 ? -13.986 -0.002 -2.386 1.00 93.31 171 ASP A O 1
ATOM 1323 N N . PRO A 1 172 ? -16.014 0.921 -2.691 1.00 90.00 172 PRO A N 1
ATOM 1324 C CA . PRO A 1 172 ? -15.665 1.570 -3.955 1.00 90.00 172 PRO A CA 1
ATOM 1325 C C . PRO A 1 172 ? -14.627 2.691 -3.814 1.00 90.00 172 PRO A C 1
ATOM 1327 O O . PRO A 1 172 ? -14.162 3.219 -4.820 1.00 90.00 172 PRO A O 1
ATOM 1330 N N . ILE A 1 173 ? -14.283 3.082 -2.582 1.00 85.62 173 ILE A N 1
ATOM 1331 C CA . ILE A 1 173 ? -13.342 4.172 -2.306 1.00 85.62 173 ILE A CA 1
ATOM 1332 C C . ILE A 1 173 ? -11.909 3.641 -2.232 1.00 85.62 173 ILE A C 1
ATOM 1334 O O . ILE A 1 173 ? -11.001 4.309 -2.714 1.00 85.62 173 ILE A O 1
ATOM 1338 N N . ALA A 1 174 ? -11.690 2.453 -1.655 1.00 86.94 174 ALA A N 1
ATOM 1339 C CA . ALA A 1 174 ? -10.370 1.808 -1.687 1.00 86.94 174 ALA A CA 1
ATOM 1340 C C . ALA A 1 174 ? -10.138 1.006 -2.962 1.00 86.94 174 ALA A C 1
ATOM 1342 O O . ALA A 1 174 ? -8.990 0.780 -3.342 1.00 86.94 174 ALA A O 1
ATOM 1343 N N . HIS A 1 175 ? -11.216 0.550 -3.597 1.00 89.88 175 HIS A N 1
ATOM 1344 C CA . HIS A 1 175 ? -11.152 -0.297 -4.774 1.00 89.88 175 HIS A CA 1
ATOM 1345 C C . HIS A 1 175 ? -11.869 0.403 -5.922 1.00 89.88 175 HIS A C 1
ATOM 1347 O O . HIS A 1 175 ? -13.058 0.211 -6.158 1.00 89.88 175 HIS A O 1
ATOM 1353 N N . ASP A 1 176 ? -11.127 1.240 -6.639 1.00 87.94 176 ASP A N 1
ATOM 1354 C CA . ASP A 1 176 ? -11.610 1.903 -7.850 1.00 87.94 176 ASP A CA 1
ATOM 1355 C C . ASP A 1 176 ? -11.381 1.061 -9.115 1.00 87.94 176 ASP A C 1
ATOM 1357 O O . ASP A 1 176 ? -11.888 1.400 -10.187 1.00 87.94 176 ASP A O 1
ATOM 1361 N N . ALA A 1 177 ? -10.666 -0.057 -8.984 1.00 91.19 177 ALA A N 1
ATOM 1362 C CA . ALA A 1 177 ? -10.378 -0.970 -10.071 1.00 91.19 177 ALA A CA 1
ATOM 1363 C C . ALA A 1 177 ? -11.476 -2.027 -10.275 1.00 91.19 177 ALA A C 1
ATOM 1365 O O . ALA A 1 177 ? -12.198 -2.401 -9.351 1.00 91.19 177 ALA A O 1
ATOM 1366 N N . LEU A 1 178 ? -11.586 -2.509 -11.508 1.00 93.25 178 LEU A N 1
ATOM 1367 C CA . LEU A 1 178 ? -12.356 -3.688 -11.909 1.00 93.25 178 LEU A CA 1
ATOM 1368 C C . LEU A 1 178 ? -11.404 -4.790 -12.382 1.00 93.25 178 LEU A C 1
ATOM 1370 O O . LEU A 1 178 ? -10.209 -4.542 -12.533 1.00 93.25 178 LEU A O 1
ATOM 1374 N N . GLY A 1 179 ? -11.943 -5.984 -12.627 1.00 92.94 179 GLY A N 1
ATOM 1375 C CA . GLY A 1 179 ? -11.188 -7.138 -13.115 1.00 92.94 179 GLY A CA 1
ATOM 1376 C C . GLY A 1 179 ? -10.805 -8.110 -12.005 1.00 92.94 179 GLY A C 1
ATOM 1377 O O . GLY A 1 179 ? -11.430 -8.155 -10.939 1.00 92.94 179 GLY A O 1
ATOM 1378 N N . VAL A 1 180 ? -9.794 -8.929 -12.272 1.00 93.62 180 VAL A N 1
ATOM 1379 C CA . VAL A 1 180 ? -9.376 -10.016 -11.383 1.00 93.62 180 VAL A CA 1
ATOM 1380 C C . VAL A 1 180 ? -7.866 -10.067 -11.308 1.00 93.62 180 VAL A C 1
ATOM 1382 O O . VAL A 1 180 ? -7.172 -9.845 -12.299 1.00 93.62 180 VAL A O 1
ATOM 1385 N N . ILE A 1 181 ? -7.357 -10.396 -10.123 1.00 94.44 181 ILE A N 1
ATOM 1386 C CA . ILE A 1 181 ? -5.941 -10.675 -9.936 1.00 94.44 181 ILE A CA 1
ATOM 1387 C C . ILE A 1 181 ? -5.767 -12.073 -9.375 1.00 94.44 181 ILE A C 1
ATOM 1389 O O . ILE A 1 181 ? -6.367 -12.434 -8.365 1.00 94.44 181 ILE A O 1
ATOM 1393 N N . GLU A 1 182 ? -4.940 -12.866 -10.037 1.00 95.56 182 GLU A N 1
ATOM 1394 C CA . GLU A 1 182 ? -4.597 -14.216 -9.617 1.00 95.56 182 GLU A CA 1
ATOM 1395 C C . GLU A 1 182 ? -3.114 -14.281 -9.300 1.00 95.56 182 GLU A C 1
ATOM 1397 O O . GLU A 1 182 ? -2.282 -13.747 -10.029 1.00 95.56 182 GLU A O 1
ATOM 1402 N N . VAL A 1 183 ? -2.783 -14.933 -8.194 1.00 95.44 183 VAL A N 1
ATOM 1403 C CA . VAL A 1 183 ? -1.408 -15.119 -7.757 1.00 95.44 183 VAL A CA 1
ATOM 1404 C C . VAL A 1 183 ? -1.189 -16.586 -7.476 1.00 95.44 183 VAL A C 1
ATOM 1406 O O . VAL A 1 183 ? -1.851 -17.153 -6.613 1.00 95.44 183 VAL A O 1
ATOM 1409 N N . ALA A 1 184 ? -0.227 -17.183 -8.167 1.00 95.88 184 ALA A N 1
ATOM 1410 C CA . ALA A 1 184 ? 0.295 -18.506 -7.872 1.00 95.88 184 ALA A CA 1
ATOM 1411 C C . ALA A 1 184 ? 1.715 -18.377 -7.319 1.00 95.88 184 ALA A C 1
ATOM 1413 O O . ALA A 1 184 ? 2.511 -17.563 -7.788 1.00 95.88 184 ALA A O 1
ATOM 1414 N N . TYR A 1 185 ? 2.053 -19.175 -6.313 1.00 95.94 185 TYR A N 1
ATOM 1415 C CA . TYR A 1 185 ? 3.358 -19.111 -5.669 1.00 95.94 185 TYR A CA 1
ATOM 1416 C C . TYR A 1 185 ? 3.908 -20.491 -5.315 1.00 95.94 185 TYR A C 1
ATOM 1418 O O . TYR A 1 185 ? 3.169 -21.408 -4.956 1.00 95.94 185 TYR A O 1
ATOM 1426 N N . ASP A 1 186 ? 5.235 -20.601 -5.332 1.00 96.00 186 ASP A N 1
ATOM 1427 C CA . ASP A 1 186 ? 6.004 -21.669 -4.692 1.00 96.00 186 ASP A CA 1
ATOM 1428 C C . ASP A 1 186 ? 7.079 -21.014 -3.810 1.00 96.00 186 ASP A C 1
ATOM 1430 O O . ASP A 1 186 ? 7.970 -20.320 -4.292 1.00 96.00 186 ASP A O 1
ATOM 1434 N N . LEU A 1 187 ? 6.994 -21.223 -2.496 1.00 93.94 187 LEU A N 1
ATOM 1435 C CA . LEU A 1 187 ? 7.923 -20.721 -1.477 1.00 93.94 187 LEU A CA 1
ATOM 1436 C C . LEU A 1 187 ? 8.930 -21.815 -1.058 1.00 93.94 187 LEU A C 1
ATOM 1438 O O . LEU A 1 187 ? 9.200 -22.055 0.127 1.00 93.94 187 LEU A O 1
ATOM 1442 N N . GLY A 1 188 ? 9.429 -22.542 -2.059 1.00 92.75 188 GLY A N 1
ATOM 1443 C CA . GLY A 1 188 ? 10.420 -23.607 -1.973 1.00 92.75 188 GLY A CA 1
ATOM 1444 C C . GLY A 1 188 ? 11.855 -23.104 -1.806 1.00 92.75 188 GLY A C 1
ATOM 1445 O O . GLY A 1 188 ? 12.107 -22.114 -1.127 1.00 92.75 188 GLY A O 1
ATOM 1446 N N . ASP A 1 189 ? 12.834 -23.883 -2.281 1.00 89.88 189 ASP A N 1
ATOM 1447 C CA . ASP A 1 189 ? 14.253 -23.463 -2.293 1.00 89.88 189 ASP A CA 1
ATOM 1448 C C . ASP A 1 189 ? 14.515 -22.490 -3.451 1.00 89.88 189 ASP A C 1
ATOM 1450 O O . ASP A 1 189 ? 15.353 -21.598 -3.353 1.00 89.88 189 ASP A O 1
ATOM 1454 N N . THR A 1 190 ? 13.769 -22.673 -4.538 1.00 92.94 190 THR A N 1
ATOM 1455 C CA . THR A 1 190 ? 13.571 -21.676 -5.581 1.00 92.94 190 THR A CA 1
ATOM 1456 C C . THR A 1 190 ? 12.210 -21.058 -5.332 1.00 92.94 190 THR A C 1
ATOM 1458 O O . THR A 1 190 ? 11.207 -21.773 -5.349 1.00 92.94 190 THR A O 1
ATOM 1461 N N . ARG A 1 191 ? 12.181 -19.758 -5.054 1.00 93.94 191 ARG A N 1
ATOM 1462 C CA . ARG A 1 191 ? 10.927 -19.029 -4.895 1.00 93.94 191 ARG A CA 1
ATOM 1463 C C . ARG A 1 191 ? 10.395 -18.691 -6.274 1.00 93.94 191 ARG A C 1
ATOM 1465 O O . ARG A 1 191 ? 11.154 -18.253 -7.137 1.00 93.94 191 ARG A O 1
ATOM 1472 N N . GLN A 1 192 ? 9.104 -18.885 -6.475 1.00 95.25 192 GLN A N 1
ATOM 1473 C CA . GLN A 1 192 ? 8.412 -18.485 -7.687 1.00 95.25 192 GLN A CA 1
ATOM 1474 C C . GLN A 1 192 ? 7.132 -17.752 -7.314 1.00 95.25 192 GLN A C 1
ATOM 1476 O O . GLN A 1 192 ? 6.408 -18.180 -6.415 1.00 95.25 192 GLN A O 1
ATOM 1481 N N . LEU A 1 193 ? 6.865 -16.664 -8.024 1.00 94.81 193 LEU A N 1
ATOM 1482 C CA . LEU A 1 193 ? 5.612 -15.931 -7.959 1.00 94.81 193 LEU A CA 1
ATOM 1483 C C . LEU A 1 193 ? 5.144 -15.676 -9.387 1.00 94.81 193 LEU A C 1
ATOM 1485 O O . LEU A 1 193 ? 5.899 -15.135 -10.188 1.00 94.81 193 LEU A O 1
ATOM 1489 N N . GLU A 1 194 ? 3.922 -16.065 -9.704 1.00 94.75 194 GLU A N 1
ATOM 1490 C CA . GLU A 1 194 ? 3.251 -15.745 -10.957 1.00 94.75 194 GLU A CA 1
ATOM 1491 C C . GLU A 1 194 ? 2.009 -14.924 -10.624 1.00 94.75 194 GLU A C 1
ATOM 1493 O O . GLU A 1 194 ? 1.234 -15.310 -9.751 1.00 94.75 194 GLU A O 1
ATOM 1498 N N . VAL A 1 195 ? 1.863 -13.767 -11.264 1.00 93.62 195 VAL A N 1
ATOM 1499 C CA . VAL A 1 195 ? 0.759 -12.836 -11.039 1.00 93.62 195 VAL A CA 1
ATOM 1500 C C . VAL A 1 195 ? 0.102 -12.537 -12.374 1.00 93.62 195 VAL A C 1
ATOM 1502 O O . VAL A 1 195 ? 0.759 -12.060 -13.301 1.00 93.62 195 VAL A O 1
ATOM 1505 N N . THR A 1 196 ? -1.196 -12.785 -12.448 1.00 93.00 196 THR A N 1
ATOM 1506 C CA . THR A 1 196 ? -2.029 -12.482 -13.607 1.00 93.00 196 THR A CA 1
ATOM 1507 C C . THR A 1 196 ? -2.993 -11.372 -13.232 1.00 93.00 196 THR A C 1
ATOM 1509 O O . THR A 1 196 ? -3.744 -11.494 -12.269 1.00 93.00 196 THR A O 1
ATOM 1512 N N . PHE A 1 197 ? -2.976 -10.301 -14.009 1.00 90.94 197 PHE A N 1
ATOM 1513 C CA . PHE A 1 197 ? -3.991 -9.260 -14.022 1.00 90.94 197 PHE A CA 1
ATOM 1514 C C . PHE A 1 197 ? -4.882 -9.548 -15.225 1.00 90.94 197 PHE A C 1
ATOM 1516 O O . PHE A 1 197 ? -4.388 -9.574 -16.353 1.00 90.94 197 PHE A O 1
ATOM 1523 N N . ASP A 1 198 ? -6.162 -9.800 -14.983 1.00 87.56 198 ASP A N 1
ATOM 1524 C CA . ASP A 1 198 ? -7.143 -10.129 -16.013 1.00 87.56 198 ASP A CA 1
ATOM 1525 C C . ASP A 1 198 ? -8.189 -9.016 -16.098 1.00 87.56 198 ASP A C 1
ATOM 1527 O O . ASP A 1 198 ? -8.913 -8.753 -15.131 1.00 87.56 198 ASP A O 1
ATOM 1531 N N . GLU A 1 199 ? -8.201 -8.325 -17.240 1.00 85.88 199 GLU A N 1
ATOM 1532 C CA . GLU A 1 199 ? -9.089 -7.201 -17.550 1.00 85.88 199 GLU A CA 1
ATOM 1533 C C . GLU A 1 199 ? -9.108 -6.108 -16.465 1.00 85.88 199 GLU A C 1
ATOM 1535 O O . GLU A 1 199 ? -10.149 -5.536 -16.134 1.00 85.88 199 GLU A O 1
ATOM 1540 N N . VAL A 1 200 ? -7.940 -5.784 -15.900 1.00 89.94 200 VAL A N 1
ATOM 1541 C CA . VAL A 1 200 ? -7.854 -4.806 -14.815 1.00 89.94 200 VAL A CA 1
ATOM 1542 C C . VAL A 1 200 ? -8.013 -3.391 -15.353 1.00 89.94 200 VAL A C 1
ATOM 1544 O O . VAL A 1 200 ? -7.204 -2.911 -16.149 1.00 89.94 200 VAL A O 1
ATOM 1547 N N . GLN A 1 201 ? -9.052 -2.701 -14.892 1.00 89.38 201 GLN A N 1
ATOM 1548 C CA . GLN A 1 201 ? -9.370 -1.328 -15.281 1.00 89.38 201 GLN A CA 1
ATOM 1549 C C . GLN A 1 201 ? -9.397 -0.444 -14.036 1.00 89.38 201 GLN A C 1
ATOM 1551 O O . GLN A 1 201 ? -10.291 -0.592 -13.210 1.00 89.38 201 GLN A O 1
ATOM 1556 N N . GLY A 1 202 ? -8.427 0.461 -13.892 1.00 86.62 202 GLY A N 1
ATOM 1557 C CA . GLY A 1 202 ? -8.350 1.414 -12.776 1.00 86.62 202 GLY A CA 1
ATOM 1558 C C . GLY A 1 202 ? -8.912 2.795 -13.122 1.00 86.62 202 GLY A C 1
ATOM 1559 O O . GLY A 1 202 ? -9.170 3.101 -14.283 1.00 86.62 202 GLY A O 1
ATOM 1560 N N . ARG A 1 203 ? -9.030 3.689 -12.134 1.00 81.31 203 ARG A N 1
ATOM 1561 C CA . ARG A 1 203 ? -9.521 5.070 -12.339 1.00 81.31 203 ARG A CA 1
ATOM 1562 C C . ARG A 1 203 ? -8.732 5.874 -13.375 1.00 81.31 203 ARG A C 1
ATOM 1564 O O . ARG A 1 203 ? -9.308 6.714 -14.061 1.00 81.31 203 ARG A O 1
ATOM 1571 N N . PHE A 1 204 ? -7.423 5.647 -13.460 1.00 75.06 204 PHE A N 1
ATOM 1572 C CA . PHE A 1 204 ? -6.524 6.381 -14.358 1.00 75.06 204 PHE A CA 1
ATOM 1573 C C . PHE A 1 204 ? -6.338 5.706 -15.718 1.00 75.06 204 PHE A C 1
ATOM 1575 O O . PHE A 1 204 ? -5.620 6.229 -16.563 1.00 75.06 204 PHE A O 1
ATOM 1582 N N . SER A 1 205 ? -6.986 4.561 -15.947 1.00 78.00 205 SER A N 1
ATOM 1583 C CA . SER A 1 205 ? -6.933 3.868 -17.227 1.00 78.00 205 SER A CA 1
ATOM 1584 C C . SER A 1 205 ? -8.343 3.565 -17.701 1.00 78.00 205 SER A C 1
ATOM 1586 O O . SER A 1 205 ? -9.032 2.697 -17.171 1.00 78.00 205 SER A O 1
ATOM 1588 N N . ALA A 1 206 ? -8.780 4.286 -18.732 1.00 76.19 206 ALA A N 1
ATOM 1589 C CA . ALA A 1 206 ? -10.084 4.044 -19.338 1.00 76.19 206 ALA A CA 1
ATOM 1590 C C . ALA A 1 206 ? -10.182 2.643 -19.970 1.00 76.19 206 ALA A C 1
ATOM 1592 O O . ALA A 1 206 ? -11.291 2.159 -20.185 1.00 76.19 206 ALA A O 1
ATOM 1593 N N . GLN A 1 207 ? -9.051 1.989 -20.248 1.00 80.50 207 GLN A N 1
ATOM 1594 C CA . GLN A 1 207 ? -8.985 0.687 -20.900 1.00 80.50 207 GLN A CA 1
ATOM 1595 C C . GLN A 1 207 ? -8.577 -0.405 -19.906 1.00 80.50 207 GLN A C 1
ATOM 1597 O O . GLN A 1 207 ? -7.652 -0.237 -19.112 1.00 80.50 207 GLN A O 1
ATOM 1602 N N . ALA A 1 208 ? -9.253 -1.551 -19.977 1.00 85.31 208 ALA A N 1
ATOM 1603 C CA . ALA A 1 208 ? -8.852 -2.738 -19.238 1.00 85.31 208 ALA A CA 1
ATOM 1604 C C . ALA A 1 208 ? -7.487 -3.235 -19.738 1.00 85.31 208 ALA A C 1
ATOM 1606 O O . ALA A 1 208 ? -7.217 -3.264 -20.939 1.00 85.31 208 ALA A O 1
ATOM 1607 N N . THR A 1 209 ? -6.611 -3.602 -18.811 1.00 84.94 209 THR A N 1
ATOM 1608 C CA . THR A 1 209 ? -5.254 -4.080 -19.085 1.00 84.94 209 THR A CA 1
ATOM 1609 C C . THR A 1 209 ? -5.124 -5.488 -18.550 1.00 84.94 209 THR A C 1
ATOM 1611 O O . THR A 1 209 ? -5.446 -5.738 -17.387 1.00 84.94 209 THR A O 1
ATOM 1614 N N . SER A 1 210 ? -4.618 -6.389 -19.384 1.00 86.75 210 SER A N 1
ATOM 1615 C CA . SER A 1 210 ? -4.235 -7.719 -18.935 1.00 86.75 210 SER A CA 1
ATOM 1616 C C . SER A 1 210 ? -2.718 -7.778 -18.871 1.00 86.75 210 SER A C 1
ATOM 1618 O O . SER A 1 210 ? -2.004 -7.171 -19.670 1.00 86.75 210 SER A O 1
ATOM 1620 N N . THR A 1 211 ? -2.182 -8.431 -17.855 1.00 90.19 211 THR A N 1
ATOM 1621 C CA . THR A 1 211 ? -0.737 -8.481 -17.637 1.00 90.19 211 THR A CA 1
ATOM 1622 C C . THR A 1 211 ? -0.376 -9.778 -16.958 1.00 90.19 211 THR A C 1
ATOM 1624 O O . THR A 1 211 ? -1.030 -10.188 -16.006 1.00 90.19 211 THR A O 1
ATOM 1627 N N . LEU A 1 212 ? 0.688 -10.406 -17.435 1.00 92.75 212 LEU A N 1
ATOM 1628 C CA . LEU A 1 212 ? 1.249 -11.603 -16.847 1.00 92.75 212 LEU A CA 1
ATOM 1629 C C . LEU A 1 212 ? 2.659 -11.306 -16.365 1.00 92.75 212 LEU A C 1
ATOM 1631 O O . LEU A 1 212 ? 3.516 -10.834 -17.112 1.00 92.75 212 LEU A O 1
ATOM 1635 N N . TYR A 1 213 ? 2.886 -11.604 -15.100 1.00 93.38 213 TYR A N 1
ATOM 1636 C CA . TYR A 1 213 ? 4.139 -11.406 -14.406 1.00 93.38 213 TYR A CA 1
ATOM 1637 C C . TYR A 1 213 ? 4.606 -12.745 -13.853 1.00 93.38 213 TYR A C 1
ATOM 1639 O O . TYR A 1 213 ? 3.826 -13.470 -13.242 1.00 93.38 213 TYR A O 1
ATOM 1647 N N . ARG A 1 214 ? 5.891 -13.063 -14.001 1.00 95.62 214 ARG A N 1
ATOM 1648 C CA . ARG A 1 214 ? 6.513 -14.182 -13.295 1.00 95.62 214 ARG A CA 1
ATOM 1649 C C . ARG A 1 214 ? 7.892 -13.815 -12.796 1.00 95.62 214 ARG A C 1
ATOM 1651 O O . ARG A 1 214 ? 8.757 -13.376 -13.548 1.00 95.62 214 ARG A O 1
ATOM 1658 N N . TYR A 1 215 ? 8.111 -14.094 -11.526 1.00 95.75 215 TYR A N 1
ATOM 1659 C CA . TYR A 1 215 ? 9.382 -13.959 -10.851 1.00 95.75 215 TYR A CA 1
ATOM 1660 C C . TYR A 1 215 ? 9.884 -15.317 -10.395 1.00 95.75 215 TYR A C 1
ATOM 1662 O O . TYR A 1 215 ? 9.117 -16.126 -9.870 1.00 95.75 215 TYR A O 1
ATOM 1670 N N . THR A 1 216 ? 11.181 -15.549 -10.576 1.00 95.62 216 THR A N 1
ATOM 1671 C CA . THR A 1 216 ? 11.872 -16.682 -9.965 1.00 95.62 216 THR A CA 1
ATOM 1672 C C . THR A 1 216 ? 13.129 -16.209 -9.254 1.00 95.62 216 THR A C 1
ATOM 1674 O O . THR A 1 216 ? 13.864 -15.370 -9.771 1.00 95.62 216 THR A O 1
ATOM 1677 N N . GLU A 1 217 ? 13.386 -16.770 -8.078 1.00 94.62 217 GLU A N 1
ATOM 1678 C CA . GLU A 1 217 ? 14.572 -16.500 -7.272 1.00 94.62 217 GLU A CA 1
ATOM 1679 C C . GLU A 1 217 ? 15.186 -17.812 -6.808 1.00 94.62 217 GLU A C 1
ATOM 1681 O O . GLU A 1 217 ? 14.558 -18.616 -6.116 1.00 94.62 217 GLU A O 1
ATOM 1686 N N . ALA A 1 218 ? 16.434 -18.037 -7.193 1.00 95.06 218 ALA A N 1
ATOM 1687 C CA . ALA A 1 218 ? 17.235 -19.133 -6.688 1.00 95.06 218 ALA A CA 1
ATOM 1688 C C . ALA A 1 218 ? 17.733 -18.841 -5.263 1.00 95.06 218 ALA A C 1
ATOM 1690 O O . ALA A 1 218 ? 17.803 -17.698 -4.819 1.00 95.06 218 ALA A O 1
ATOM 1691 N N . ALA A 1 219 ? 18.163 -19.884 -4.552 1.00 91.19 219 ALA A N 1
ATOM 1692 C CA . ALA A 1 219 ? 18.669 -19.764 -3.183 1.00 91.19 219 ALA A CA 1
ATOM 1693 C C . ALA A 1 219 ? 19.891 -18.830 -3.035 1.00 91.19 219 ALA A C 1
ATOM 1695 O O . ALA A 1 219 ? 20.172 -18.355 -1.936 1.00 91.19 219 ALA A O 1
ATOM 1696 N N . ASP A 1 220 ? 20.635 -18.582 -4.117 1.00 89.25 220 ASP A N 1
ATOM 1697 C CA . ASP A 1 220 ? 21.760 -17.646 -4.157 1.00 89.25 220 ASP A CA 1
ATOM 1698 C C . ASP A 1 220 ? 21.358 -16.220 -4.567 1.00 89.25 220 ASP A C 1
ATOM 1700 O O . ASP A 1 220 ? 22.239 -15.378 -4.698 1.00 89.25 220 ASP A O 1
ATOM 1704 N N . ARG A 1 221 ? 20.056 -15.933 -4.723 1.00 91.06 221 ARG A N 1
ATOM 1705 C CA . ARG A 1 221 ? 19.484 -14.639 -5.143 1.00 91.06 221 ARG A CA 1
ATOM 1706 C C . ARG A 1 221 ? 19.685 -14.292 -6.619 1.00 91.06 221 ARG A C 1
ATOM 1708 O O . ARG A 1 221 ? 19.338 -13.186 -7.038 1.00 91.06 221 ARG A O 1
ATOM 1715 N N . ALA A 1 222 ? 20.205 -15.215 -7.432 1.00 95.12 222 ALA A N 1
ATOM 1716 C CA . ALA A 1 222 ? 20.022 -15.119 -8.877 1.00 95.12 222 ALA A CA 1
ATOM 1717 C C . ALA A 1 222 ? 18.526 -15.212 -9.191 1.00 95.12 222 ALA A C 1
ATOM 1719 O O . ALA A 1 222 ? 17.802 -15.957 -8.527 1.00 95.12 222 ALA A O 1
ATOM 1720 N N . GLY A 1 223 ? 18.059 -14.509 -10.214 1.00 96.12 223 GLY A N 1
ATOM 1721 C CA . GLY A 1 223 ? 16.640 -14.552 -10.528 1.00 96.12 223 GLY A CA 1
ATOM 1722 C C . GLY A 1 223 ? 16.290 -14.135 -11.938 1.00 96.12 223 GLY A C 1
ATOM 1723 O O . GLY A 1 223 ? 17.134 -13.681 -12.720 1.00 96.12 223 GLY A O 1
ATOM 1724 N N . THR A 1 224 ? 15.018 -14.352 -12.251 1.00 97.25 224 THR A N 1
ATOM 1725 C CA . THR A 1 224 ? 14.398 -13.952 -13.507 1.00 97.25 224 THR A CA 1
ATOM 1726 C C . THR A 1 224 ? 13.126 -13.174 -13.233 1.00 97.25 224 THR A C 1
ATOM 1728 O O . THR A 1 224 ? 12.381 -13.480 -12.305 1.00 97.25 224 THR A O 1
ATOM 1731 N N . PHE A 1 225 ? 12.849 -12.223 -14.106 1.00 97.00 225 PHE A N 1
ATOM 1732 C CA . PHE A 1 225 ? 11.597 -11.498 -14.199 1.00 97.00 225 PHE A CA 1
ATOM 1733 C C . PHE A 1 225 ? 11.097 -11.657 -15.629 1.00 97.00 225 PHE A C 1
ATOM 1735 O O . PHE A 1 225 ? 11.827 -11.374 -16.575 1.00 97.00 225 PHE A O 1
ATOM 1742 N N . ASP A 1 226 ? 9.873 -12.129 -15.774 1.00 96.69 226 ASP A N 1
ATOM 1743 C CA . ASP A 1 226 ? 9.156 -12.231 -17.032 1.00 96.69 226 ASP A CA 1
ATOM 1744 C C . ASP A 1 226 ? 7.901 -11.371 -16.927 1.00 96.69 226 ASP A C 1
ATOM 1746 O O . ASP A 1 226 ? 7.157 -11.468 -15.951 1.00 96.69 226 ASP A O 1
ATOM 1750 N N . PHE A 1 227 ? 7.660 -10.543 -17.931 1.00 95.69 227 PHE A N 1
ATOM 1751 C CA . PHE A 1 227 ? 6.527 -9.634 -17.974 1.00 95.69 227 PHE A CA 1
ATOM 1752 C C . PHE A 1 227 ? 5.960 -9.588 -19.383 1.00 95.69 227 PHE A C 1
ATOM 1754 O O . PHE A 1 227 ? 6.706 -9.416 -20.348 1.00 95.69 227 PHE A O 1
ATOM 1761 N N . ILE A 1 228 ? 4.648 -9.751 -19.494 1.00 94.12 228 ILE A N 1
ATOM 1762 C CA . ILE A 1 228 ? 3.899 -9.587 -20.735 1.00 94.12 228 ILE A CA 1
ATOM 1763 C C . ILE A 1 228 ? 2.705 -8.694 -20.441 1.00 94.12 228 ILE A C 1
ATOM 1765 O O . ILE A 1 228 ? 1.957 -8.964 -19.505 1.00 94.12 228 ILE A O 1
ATOM 1769 N N . SER A 1 229 ? 2.518 -7.641 -21.226 1.00 91.88 229 SER A N 1
ATOM 1770 C CA . SER A 1 229 ? 1.406 -6.710 -21.044 1.00 91.88 229 SER A CA 1
ATOM 1771 C C . SER A 1 229 ? 1.007 -6.060 -22.362 1.00 91.88 229 SER A C 1
ATOM 1773 O O . SER A 1 229 ? 1.835 -5.932 -23.265 1.00 91.88 229 SER A O 1
ATOM 1775 N N . ASN A 1 230 ? -0.257 -5.652 -22.462 1.00 87.44 230 ASN A N 1
ATOM 1776 C CA . ASN A 1 230 ? -0.765 -4.814 -23.540 1.00 87.44 230 ASN A CA 1
ATOM 1777 C C . ASN A 1 230 ? -0.747 -3.340 -23.103 1.00 87.44 230 ASN A C 1
ATOM 1779 O O . ASN A 1 230 ? -1.674 -2.850 -22.458 1.00 87.44 230 ASN A O 1
ATOM 1783 N N . LEU A 1 231 ? 0.320 -2.623 -23.446 1.00 87.12 231 LEU A N 1
ATOM 1784 C CA . LEU A 1 231 ? 0.542 -1.238 -23.021 1.00 87.12 231 LEU A CA 1
ATOM 1785 C C . LEU A 1 231 ? 0.598 -0.324 -24.235 1.00 87.12 231 LEU A C 1
ATOM 1787 O O . LEU A 1 231 ? 1.078 -0.741 -25.277 1.00 87.12 231 LEU A O 1
ATOM 1791 N N . ASN A 1 232 ? 0.146 0.919 -24.089 1.00 87.25 232 ASN A N 1
ATOM 1792 C CA . ASN A 1 232 ? 0.487 1.955 -25.058 1.00 87.25 232 ASN A CA 1
ATOM 1793 C C . ASN A 1 232 ? 1.898 2.446 -24.708 1.00 87.25 232 ASN A C 1
ATOM 1795 O O . ASN A 1 232 ? 2.090 3.005 -23.630 1.00 87.25 232 ASN A O 1
ATOM 1799 N N . ILE A 1 233 ? 2.885 2.199 -25.568 1.00 86.75 233 ILE A N 1
ATOM 1800 C CA . ILE A 1 233 ? 4.271 2.638 -25.325 1.00 86.75 233 ILE A CA 1
ATOM 1801 C C . ILE A 1 233 ? 4.553 4.063 -25.833 1.00 86.75 233 ILE A C 1
ATOM 1803 O O . ILE A 1 233 ? 5.649 4.581 -25.616 1.00 86.75 233 ILE A O 1
ATOM 1807 N N . ASP A 1 234 ? 3.581 4.694 -26.494 1.00 85.44 234 ASP A N 1
ATOM 1808 C CA . ASP A 1 234 ? 3.616 6.040 -27.071 1.00 85.44 234 ASP A CA 1
ATOM 1809 C C . ASP A 1 234 ? 2.614 6.983 -26.343 1.00 85.44 234 ASP A C 1
ATOM 1811 O O . ASP A 1 234 ? 1.931 7.788 -26.974 1.00 85.44 234 ASP A O 1
ATOM 1815 N N . GLU A 1 235 ? 2.537 6.937 -25.002 1.00 79.69 235 GLU A N 1
ATOM 1816 C CA . GLU A 1 235 ? 1.554 7.707 -24.195 1.00 79.69 235 GLU A CA 1
ATOM 1817 C C . GLU A 1 235 ? 1.565 9.235 -24.440 1.00 79.69 235 GLU A C 1
ATOM 1819 O O . GLU A 1 235 ? 0.567 9.916 -24.195 1.00 79.69 235 GLU A O 1
ATOM 1824 N N . ASP A 1 236 ? 2.675 9.780 -24.948 1.00 82.25 236 ASP A N 1
ATOM 1825 C CA . ASP A 1 236 ? 2.840 11.206 -25.259 1.00 82.25 236 ASP A CA 1
ATOM 1826 C C . ASP A 1 236 ? 2.225 11.630 -26.612 1.00 82.25 236 ASP A C 1
ATOM 1828 O O . ASP A 1 236 ? 2.087 12.832 -26.876 1.00 82.25 236 ASP A O 1
ATOM 1832 N N . ASP A 1 237 ? 1.871 10.684 -27.491 1.00 87.38 237 ASP A N 1
ATOM 1833 C CA . ASP A 1 237 ? 1.260 10.963 -28.793 1.00 87.38 237 ASP A CA 1
ATOM 1834 C C . ASP A 1 237 ? -0.206 10.499 -28.812 1.00 87.38 237 ASP A C 1
ATOM 1836 O O . ASP A 1 237 ? -0.488 9.326 -29.038 1.00 87.38 237 ASP A O 1
ATOM 1840 N N . PRO A 1 238 ? -1.186 11.407 -28.658 1.00 85.38 238 PRO A N 1
ATOM 1841 C CA . PRO A 1 238 ? -2.598 11.030 -28.641 1.00 85.38 238 PRO A CA 1
ATOM 1842 C C . PRO A 1 238 ? -3.107 10.475 -29.983 1.00 85.38 238 PRO A C 1
ATOM 1844 O O . PRO A 1 238 ? -4.252 10.038 -30.055 1.00 85.38 238 PRO A O 1
ATOM 1847 N N . ALA A 1 239 ? -2.317 10.541 -31.064 1.00 88.38 239 ALA A N 1
ATOM 1848 C CA . ALA A 1 239 ? -2.637 9.885 -32.333 1.00 88.38 239 ALA A CA 1
ATOM 1849 C C . ALA A 1 239 ? -2.201 8.409 -32.381 1.00 88.38 239 ALA A C 1
ATOM 1851 O O . ALA A 1 239 ? -2.536 7.724 -33.350 1.00 88.38 239 ALA A O 1
ATOM 1852 N N . LYS A 1 240 ? -1.453 7.959 -31.371 1.00 86.31 240 LYS A N 1
ATOM 1853 C CA . LYS A 1 240 ? -0.970 6.598 -31.167 1.00 86.31 240 LYS A CA 1
ATOM 1854 C C . LYS A 1 240 ? -1.527 6.061 -29.852 1.00 86.31 240 LYS A C 1
ATOM 1856 O O . LYS A 1 240 ? -0.897 6.105 -28.799 1.00 86.31 240 LYS A O 1
ATOM 1861 N N . ASP A 1 241 ? -2.798 5.693 -29.892 1.00 85.00 241 ASP A N 1
ATOM 1862 C CA . ASP A 1 241 ? -3.549 5.217 -28.735 1.00 85.00 241 ASP A CA 1
ATOM 1863 C C . ASP A 1 241 ? -3.711 3.693 -28.717 1.00 85.00 241 ASP A C 1
ATOM 1865 O O . ASP A 1 241 ? -4.389 3.153 -27.831 1.00 85.00 241 ASP A O 1
ATOM 1869 N N . ARG A 1 242 ? -3.110 2.990 -29.685 1.00 86.44 242 ARG A N 1
ATOM 1870 C CA . ARG A 1 242 ? -3.160 1.534 -29.742 1.00 86.44 242 ARG A CA 1
ATOM 1871 C C . ARG A 1 242 ? -2.163 0.967 -28.742 1.00 86.44 242 ARG A C 1
ATOM 1873 O O . ARG A 1 242 ? -1.234 1.626 -28.296 1.00 86.44 242 ARG A O 1
ATOM 1880 N N . ARG A 1 243 ? -2.405 -0.274 -28.333 1.00 86.88 243 ARG A N 1
ATOM 1881 C CA . ARG A 1 243 ? -1.581 -0.956 -27.337 1.00 86.88 243 ARG A CA 1
ATOM 1882 C C . ARG A 1 243 ? -0.691 -1.979 -28.010 1.00 86.88 243 ARG A C 1
ATOM 1884 O O . ARG A 1 243 ? -1.182 -2.862 -28.713 1.00 86.88 243 ARG A O 1
ATOM 1891 N N . GLU A 1 244 ? 0.601 -1.881 -27.763 1.00 90.94 244 GLU A N 1
ATOM 1892 C CA . GLU A 1 244 ? 1.590 -2.872 -28.141 1.00 90.94 244 GLU A CA 1
ATOM 1893 C C . GLU A 1 244 ? 1.574 -4.032 -27.151 1.00 90.94 244 GLU A C 1
ATOM 1895 O O . GLU A 1 244 ? 1.435 -3.869 -25.934 1.00 90.94 244 GLU A O 1
ATOM 1900 N N . LEU A 1 245 ? 1.809 -5.229 -27.677 1.00 91.62 245 LEU A N 1
ATOM 1901 C CA . LEU A 1 245 ? 2.213 -6.354 -26.859 1.00 91.62 245 LEU A CA 1
ATOM 1902 C C . LEU A 1 245 ? 3.683 -6.180 -26.486 1.00 91.62 245 LEU A C 1
ATOM 1904 O O . LEU A 1 245 ? 4.567 -6.398 -27.321 1.00 91.62 245 LEU A O 1
ATOM 1908 N N . LEU A 1 246 ? 3.935 -5.843 -25.225 1.00 94.56 246 LEU A N 1
ATOM 1909 C CA . LEU A 1 246 ? 5.267 -5.740 -24.652 1.00 94.56 246 LEU A CA 1
ATOM 1910 C C . LEU A 1 246 ? 5.626 -7.036 -23.922 1.00 94.56 246 LEU A C 1
ATOM 1912 O O . LEU A 1 246 ? 4.937 -7.443 -22.991 1.00 94.56 246 LEU A O 1
ATOM 1916 N N . GLN A 1 247 ? 6.740 -7.651 -24.307 1.00 96.25 247 GLN A N 1
ATOM 1917 C CA . GLN A 1 247 ? 7.335 -8.804 -23.637 1.00 96.25 247 GLN A CA 1
ATOM 1918 C C . GLN A 1 247 ? 8.710 -8.413 -23.101 1.00 96.25 247 GLN A C 1
ATOM 1920 O O . GLN A 1 247 ? 9.568 -7.970 -23.862 1.00 96.25 247 GLN A O 1
ATOM 1925 N N . VAL A 1 248 ? 8.942 -8.601 -21.805 1.00 97.56 248 VAL A N 1
ATOM 1926 C CA . VAL A 1 248 ? 10.203 -8.278 -21.130 1.00 97.56 248 VAL A CA 1
ATOM 1927 C C . VAL A 1 248 ? 10.673 -9.487 -20.342 1.00 97.56 248 VAL A C 1
ATOM 1929 O O . VAL A 1 248 ? 9.950 -9.991 -19.486 1.00 97.56 248 VAL A O 1
ATOM 1932 N N . ARG A 1 249 ? 11.907 -9.924 -20.586 1.00 98.12 249 ARG A N 1
ATOM 1933 C CA . ARG A 1 249 ? 12.606 -10.898 -19.746 1.00 98.12 249 ARG A CA 1
ATOM 1934 C C . ARG A 1 249 ? 13.877 -10.288 -19.192 1.00 98.12 249 ARG A C 1
ATOM 1936 O O . ARG A 1 249 ? 14.820 -10.039 -19.937 1.00 98.12 249 ARG A O 1
ATOM 1943 N N . ALA A 1 250 ? 13.926 -10.094 -17.882 1.00 98.19 250 ALA A N 1
ATOM 1944 C CA . ALA A 1 250 ? 15.116 -9.682 -17.157 1.00 98.19 250 ALA A CA 1
ATOM 1945 C C . ALA A 1 250 ? 15.711 -10.852 -16.365 1.00 98.19 250 ALA A C 1
ATOM 1947 O O . ALA A 1 250 ? 14.998 -11.705 -15.839 1.00 98.19 250 ALA A O 1
ATOM 1948 N N . ARG A 1 251 ? 17.041 -10.915 -16.299 1.00 97.94 251 ARG A N 1
ATOM 1949 C CA . ARG A 1 251 ? 17.807 -11.945 -15.586 1.00 97.94 251 ARG A CA 1
ATOM 1950 C C . ARG A 1 251 ? 19.007 -11.299 -14.916 1.00 97.94 251 ARG A C 1
ATOM 1952 O O . ARG A 1 251 ? 19.671 -10.465 -15.531 1.00 97.94 251 ARG A O 1
ATOM 1959 N N . TRP A 1 252 ? 19.334 -11.707 -13.695 1.00 97.44 252 TRP A N 1
ATOM 1960 C CA . TRP A 1 252 ? 20.481 -11.164 -12.960 1.00 97.44 252 TRP A CA 1
ATOM 1961 C C . TRP A 1 252 ? 21.250 -12.247 -12.213 1.00 97.44 252 TRP A C 1
ATOM 1963 O O . TRP A 1 252 ? 20.731 -13.318 -11.900 1.00 97.44 252 TRP A O 1
ATOM 1973 N N . LEU A 1 253 ? 22.527 -11.972 -11.983 1.00 96.50 253 LEU A N 1
ATOM 1974 C CA . LEU A 1 253 ? 23.396 -12.777 -11.137 1.00 96.50 253 LEU A CA 1
ATOM 1975 C C . LEU A 1 253 ? 23.199 -12.390 -9.661 1.00 96.50 253 LEU A C 1
ATOM 1977 O O . LEU A 1 253 ? 22.801 -11.257 -9.386 1.00 96.50 253 LEU A O 1
ATOM 1981 N N . PRO A 1 254 ? 23.584 -13.253 -8.701 1.00 91.50 254 PRO A N 1
ATOM 1982 C CA . PRO A 1 254 ? 23.545 -12.951 -7.264 1.00 91.50 254 PRO A CA 1
ATOM 1983 C C . PRO A 1 254 ? 24.192 -11.623 -6.860 1.00 91.50 254 PRO A C 1
ATOM 1985 O O . PRO A 1 254 ? 23.829 -11.014 -5.858 1.00 91.50 254 PRO A O 1
ATOM 1988 N N . THR A 1 255 ? 25.192 -11.178 -7.625 1.00 88.94 255 THR A N 1
ATOM 1989 C CA . THR A 1 255 ? 25.951 -9.955 -7.350 1.00 88.94 255 THR A CA 1
ATOM 1990 C C . THR A 1 255 ? 25.300 -8.685 -7.903 1.00 88.94 255 THR A C 1
ATOM 1992 O O . THR A 1 255 ? 25.815 -7.601 -7.642 1.00 88.94 255 THR A O 1
ATOM 1995 N N . GLY A 1 256 ? 24.197 -8.790 -8.658 1.00 92.75 256 GLY A N 1
ATOM 1996 C CA . GLY A 1 256 ? 23.466 -7.653 -9.232 1.00 92.75 256 GLY A CA 1
ATOM 1997 C C . GLY A 1 256 ? 23.542 -7.461 -10.759 1.00 92.75 256 GLY A C 1
ATOM 1998 O O . GLY A 1 256 ? 22.521 -7.057 -11.320 1.00 92.75 256 GLY A O 1
ATOM 1999 N N . PRO A 1 257 ? 24.656 -7.751 -11.476 1.00 96.56 257 PRO A N 1
ATOM 2000 C CA . PRO A 1 257 ? 24.721 -7.595 -12.927 1.00 96.56 257 PRO A CA 1
ATOM 2001 C C . PRO A 1 257 ? 23.630 -8.394 -13.622 1.00 96.56 257 PRO A C 1
ATOM 2003 O O . PRO A 1 257 ? 23.372 -9.547 -13.262 1.00 96.56 257 PRO A O 1
ATOM 2006 N N . GLY A 1 258 ? 23.043 -7.817 -14.661 1.00 97.56 258 GLY A N 1
ATOM 2007 C CA . GLY A 1 258 ? 21.963 -8.471 -15.377 1.00 97.56 258 GLY A CA 1
ATOM 2008 C C . GLY A 1 258 ? 21.795 -8.022 -16.816 1.00 97.56 258 GLY A C 1
ATOM 2009 O O . GLY A 1 258 ? 22.605 -7.274 -17.372 1.00 97.56 258 GLY A O 1
ATOM 2010 N N . ARG A 1 259 ? 20.757 -8.585 -17.426 1.00 98.19 259 ARG A N 1
ATOM 2011 C CA . ARG A 1 259 ? 20.341 -8.369 -18.807 1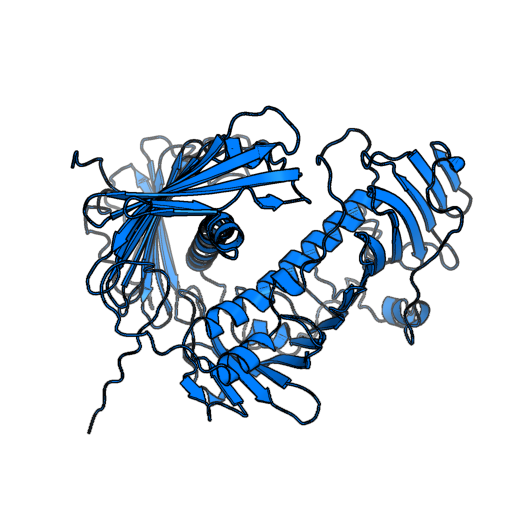.00 98.19 259 ARG A CA 1
ATOM 2012 C C . ARG A 1 259 ? 18.822 -8.357 -18.872 1.00 98.19 259 ARG A C 1
ATOM 2014 O O . ARG A 1 259 ? 18.191 -9.207 -18.247 1.00 98.19 259 ARG A O 1
ATOM 2021 N N . ALA A 1 260 ? 18.270 -7.460 -19.675 1.00 98.50 260 ALA A N 1
ATOM 2022 C CA . ALA A 1 260 ? 16.888 -7.475 -20.115 1.00 98.50 260 ALA A CA 1
ATOM 2023 C C . ALA A 1 260 ? 16.826 -7.669 -21.632 1.00 98.50 260 ALA A C 1
ATOM 2025 O O . ALA A 1 260 ? 17.591 -7.061 -22.381 1.00 98.50 260 ALA A O 1
ATOM 2026 N N . ASP A 1 261 ? 15.916 -8.530 -22.063 1.00 98.44 261 ASP A N 1
ATOM 2027 C CA . ASP A 1 261 ? 15.561 -8.788 -23.449 1.00 98.44 261 ASP A CA 1
ATOM 2028 C C . ASP A 1 261 ? 14.087 -8.411 -23.628 1.00 98.44 261 ASP A C 1
ATOM 2030 O O . ASP A 1 261 ? 13.219 -8.890 -22.896 1.00 98.44 261 ASP A O 1
ATOM 2034 N N . VAL A 1 262 ? 13.814 -7.530 -24.582 1.00 97.94 262 VAL A N 1
ATOM 2035 C CA . VAL A 1 262 ? 12.518 -6.875 -24.757 1.00 97.94 262 VAL A CA 1
ATOM 2036 C C . VAL A 1 262 ? 12.070 -7.041 -26.199 1.00 97.94 262 VAL A C 1
ATOM 2038 O O . VAL A 1 262 ? 12.875 -6.944 -27.128 1.00 97.94 262 VAL A O 1
ATOM 2041 N N . LEU A 1 263 ? 10.784 -7.313 -26.378 1.00 96.62 263 LEU A N 1
ATOM 2042 C CA . LEU A 1 263 ? 10.120 -7.383 -27.670 1.00 96.62 263 LEU A CA 1
ATOM 2043 C C . LEU A 1 263 ? 8.795 -6.631 -27.571 1.00 96.62 263 LEU A C 1
ATOM 2045 O O . LEU A 1 263 ? 7.955 -6.995 -26.752 1.00 96.62 263 LEU A O 1
ATOM 2049 N N . ALA A 1 264 ? 8.603 -5.622 -28.415 1.00 94.94 264 ALA A N 1
ATOM 2050 C CA . ALA A 1 264 ? 7.301 -5.007 -28.641 1.00 94.94 264 ALA A CA 1
ATOM 2051 C C . ALA A 1 264 ? 6.789 -5.359 -30.045 1.00 94.94 264 ALA A C 1
ATOM 2053 O O . ALA A 1 264 ? 7.553 -5.364 -31.015 1.00 94.94 264 ALA A O 1
ATOM 2054 N N . THR A 1 265 ? 5.501 -5.681 -30.140 1.00 93.50 265 THR A N 1
ATOM 2055 C CA . THR A 1 265 ? 4.797 -6.065 -31.378 1.00 93.50 265 THR A CA 1
ATOM 2056 C C . THR A 1 265 ? 3.370 -5.513 -31.357 1.00 93.50 265 THR A C 1
ATOM 2058 O O . THR A 1 265 ? 2.893 -5.130 -30.292 1.00 93.50 265 THR A O 1
ATOM 2061 N N . HIS A 1 266 ? 2.673 -5.531 -32.498 1.00 89.81 266 HIS A N 1
ATOM 2062 C CA . HIS A 1 266 ? 1.276 -5.075 -32.627 1.00 89.81 266 HIS A CA 1
ATOM 2063 C C . HIS A 1 266 ? 1.095 -3.578 -32.284 1.00 89.81 266 HIS A C 1
ATOM 2065 O O . HIS A 1 266 ? 2.063 -2.820 -32.318 1.00 89.81 266 HIS A O 1
ATOM 2071 N N . GLY A 1 267 ? -0.138 -3.132 -32.024 1.00 89.56 267 GLY A N 1
ATOM 2072 C CA . GLY A 1 267 ? -0.433 -1.747 -31.641 1.00 89.56 267 GLY A CA 1
ATOM 2073 C C . GLY A 1 267 ? -0.209 -0.731 -32.765 1.00 89.56 267 GLY A C 1
ATOM 2074 O O . GLY A 1 267 ? -0.716 -0.890 -33.881 1.00 89.56 267 GLY A O 1
ATOM 2075 N N . ASP A 1 268 ? 0.535 0.327 -32.456 1.00 90.00 268 ASP A N 1
ATOM 2076 C CA . ASP A 1 268 ? 0.946 1.374 -33.391 1.00 90.00 268 ASP A CA 1
ATOM 2077 C C . ASP A 1 268 ? 2.206 1.002 -34.194 1.00 90.00 268 ASP A C 1
ATOM 2079 O O . ASP A 1 268 ? 2.610 1.723 -35.119 1.00 90.00 268 ASP A O 1
ATOM 2083 N N . LEU A 1 269 ? 2.803 -0.168 -33.929 1.00 88.56 269 LEU A N 1
ATOM 2084 C CA . LEU A 1 269 ? 3.819 -0.737 -34.809 1.00 88.56 269 LEU A CA 1
ATOM 2085 C C . LEU A 1 269 ? 3.164 -1.211 -36.120 1.00 88.56 269 LEU A C 1
ATOM 2087 O O . LEU A 1 269 ? 2.172 -1.942 -36.100 1.00 88.56 269 LEU A O 1
ATOM 2091 N N . PRO A 1 270 ? 3.715 -0.847 -37.296 1.00 88.38 270 PRO A N 1
ATOM 2092 C CA . PRO A 1 270 ? 3.246 -1.374 -38.571 1.00 88.38 270 PRO A CA 1
ATOM 2093 C C . PRO A 1 270 ? 3.153 -2.903 -38.564 1.00 88.38 270 PRO A C 1
ATOM 2095 O O . PRO A 1 270 ? 4.051 -3.573 -38.065 1.00 88.38 270 PRO A O 1
ATOM 2098 N N . ALA A 1 271 ? 2.111 -3.462 -39.180 1.00 85.31 271 ALA A N 1
ATOM 2099 C CA . ALA A 1 271 ? 1.914 -4.910 -39.239 1.00 85.31 271 ALA A CA 1
ATOM 2100 C C . ALA A 1 271 ? 3.177 -5.661 -39.713 1.00 85.31 271 ALA A C 1
ATOM 2102 O O . ALA A 1 271 ? 3.775 -5.328 -40.743 1.00 85.31 271 ALA A O 1
ATOM 2103 N N . GLY A 1 272 ? 3.566 -6.692 -38.957 1.00 86.12 272 GLY A N 1
ATOM 2104 C CA . GLY A 1 272 ? 4.782 -7.476 -39.189 1.00 86.12 272 GLY A CA 1
ATOM 2105 C C . GLY A 1 272 ? 6.082 -6.797 -38.745 1.00 86.12 272 GLY A C 1
ATOM 2106 O O . GLY A 1 272 ? 7.156 -7.353 -38.977 1.00 86.12 272 GLY A O 1
ATOM 2107 N N . LEU A 1 273 ? 6.004 -5.613 -38.131 1.00 91.44 273 LEU A N 1
ATOM 2108 C CA . LEU A 1 273 ? 7.129 -4.963 -37.482 1.00 91.44 273 LEU A CA 1
ATOM 2109 C C . LEU A 1 273 ? 7.217 -5.364 -36.010 1.00 91.44 273 LEU A C 1
ATOM 2111 O O . LEU A 1 273 ? 6.211 -5.499 -35.320 1.00 91.44 273 LEU A O 1
ATOM 2115 N N . GLN A 1 274 ? 8.452 -5.496 -35.542 1.00 94.06 274 GLN A N 1
ATOM 2116 C CA . GLN A 1 274 ? 8.783 -5.658 -34.139 1.00 94.06 274 GLN A CA 1
ATOM 2117 C C . GLN A 1 274 ? 9.845 -4.638 -33.731 1.00 94.06 274 GLN A C 1
ATOM 2119 O O . GLN A 1 274 ? 10.649 -4.201 -34.564 1.00 94.06 274 GLN A O 1
ATOM 2124 N N . ALA A 1 275 ? 9.828 -4.270 -32.455 1.00 95.12 275 ALA A N 1
ATOM 2125 C CA . ALA A 1 275 ? 10.888 -3.517 -31.812 1.00 95.12 275 ALA A CA 1
ATOM 2126 C C . ALA A 1 275 ? 11.591 -4.420 -30.797 1.00 95.12 275 ALA A C 1
ATOM 2128 O O . ALA A 1 275 ? 11.007 -4.827 -29.792 1.00 95.12 275 ALA A O 1
ATOM 2129 N N . ASP A 1 276 ? 12.845 -4.742 -31.081 1.00 96.81 276 ASP A N 1
ATOM 2130 C CA . ASP A 1 276 ? 13.699 -5.552 -30.232 1.00 96.81 276 ASP A CA 1
ATOM 2131 C C . ASP A 1 276 ? 14.642 -4.640 -29.445 1.00 96.81 276 ASP A C 1
ATOM 2133 O O . ASP A 1 276 ? 15.337 -3.799 -30.022 1.00 96.81 276 ASP A O 1
ATOM 2137 N N . VAL A 1 277 ? 14.698 -4.817 -28.124 1.00 97.62 277 VAL A N 1
ATOM 2138 C CA . VAL A 1 277 ? 15.658 -4.098 -27.280 1.00 97.62 277 VAL A CA 1
ATOM 2139 C C . VAL A 1 277 ? 16.387 -5.076 -26.373 1.00 97.62 277 VAL A C 1
ATOM 2141 O O . VAL A 1 277 ? 15.784 -5.951 -25.756 1.00 97.62 277 VAL A O 1
ATOM 2144 N N . VAL A 1 278 ? 17.705 -4.936 -26.290 1.00 98.31 278 VAL A N 1
ATOM 2145 C CA . VAL A 1 278 ? 18.540 -5.666 -25.334 1.00 98.31 278 VAL A CA 1
ATOM 2146 C C . VAL A 1 278 ? 19.291 -4.648 -24.507 1.00 98.31 278 VAL A C 1
ATOM 2148 O O . VAL A 1 278 ? 19.961 -3.796 -25.075 1.00 98.31 278 VAL A O 1
ATOM 2151 N N . GLU A 1 279 ? 19.239 -4.752 -23.184 1.00 98.31 279 GLU A N 1
ATOM 2152 C CA . GLU A 1 279 ? 20.018 -3.898 -22.287 1.00 98.31 279 GLU A CA 1
ATOM 2153 C C . GLU A 1 279 ? 20.728 -4.732 -21.220 1.00 98.31 279 GLU A C 1
ATOM 2155 O O . GLU A 1 279 ? 20.157 -5.665 -20.662 1.00 98.31 279 GLU A O 1
ATOM 2160 N N . CYS A 1 280 ? 21.977 -4.389 -20.917 1.00 98.38 280 CYS A N 1
ATOM 2161 C CA . CYS A 1 280 ? 22.775 -5.012 -19.867 1.00 98.38 280 CYS A CA 1
ATOM 2162 C C . CYS A 1 280 ? 23.245 -3.973 -18.850 1.00 98.38 280 CYS A C 1
ATOM 2164 O O . CYS A 1 280 ? 23.498 -2.813 -19.192 1.00 98.38 280 CYS A O 1
ATOM 2166 N N . TRP A 1 281 ? 23.410 -4.407 -17.602 1.00 97.75 281 TRP A N 1
ATOM 2167 C CA . TRP A 1 281 ? 23.896 -3.569 -16.507 1.00 97.75 281 TRP A CA 1
ATOM 2168 C C . TRP A 1 281 ? 24.928 -4.284 -15.636 1.00 97.75 281 TRP A C 1
ATOM 2170 O O . TRP A 1 281 ? 24.967 -5.514 -15.549 1.00 97.75 281 TRP A O 1
ATOM 2180 N N . GLY A 1 282 ? 25.782 -3.489 -14.990 1.00 95.31 282 GLY A N 1
ATOM 2181 C CA . GLY A 1 282 ? 26.811 -3.967 -14.062 1.00 95.31 282 GLY A CA 1
ATOM 2182 C C . GLY A 1 282 ? 26.350 -4.021 -12.600 1.00 95.31 282 GLY A C 1
ATOM 2183 O O . GLY A 1 282 ? 25.186 -3.797 -12.291 1.00 95.31 282 GLY A O 1
ATOM 2184 N N . GLU A 1 283 ? 27.287 -4.255 -11.675 1.00 92.12 283 GLU A N 1
ATOM 2185 C CA . GLU A 1 283 ? 27.019 -4.325 -10.220 1.00 92.12 283 GLU A CA 1
ATOM 2186 C C . GLU A 1 283 ? 26.500 -3.004 -9.629 1.00 92.12 283 GLU A C 1
ATOM 2188 O O . GLU A 1 283 ? 25.824 -3.000 -8.608 1.00 92.12 283 GLU A O 1
ATOM 2193 N N . ALA A 1 284 ? 26.817 -1.877 -10.272 1.00 88.12 284 ALA A N 1
ATOM 2194 C CA . ALA A 1 284 ? 26.312 -0.557 -9.901 1.00 88.12 284 ALA A CA 1
ATOM 2195 C C . ALA A 1 284 ? 24.946 -0.236 -10.535 1.00 88.12 284 ALA A C 1
ATOM 2197 O O . ALA A 1 284 ? 24.492 0.898 -10.433 1.00 88.12 284 ALA A O 1
ATOM 2198 N N . PHE A 1 285 ? 24.329 -1.190 -11.244 1.00 92.19 285 PHE A N 1
ATOM 2199 C CA . PHE A 1 285 ? 23.060 -1.033 -11.974 1.00 92.19 285 PHE A CA 1
ATOM 2200 C C . PHE A 1 285 ? 23.073 0.041 -13.079 1.00 92.19 285 PHE A C 1
ATOM 2202 O O . PHE A 1 285 ? 22.039 0.388 -13.651 1.00 92.19 285 PHE A O 1
ATOM 2209 N N . THR A 1 286 ? 24.258 0.543 -13.427 1.00 93.44 286 THR A N 1
ATOM 2210 C CA . THR A 1 286 ? 24.486 1.406 -14.586 1.00 93.44 286 THR A CA 1
ATOM 2211 C C . THR A 1 286 ? 24.513 0.578 -15.862 1.00 93.44 286 THR A C 1
ATOM 2213 O O . THR A 1 286 ? 25.070 -0.528 -15.878 1.00 93.44 286 THR A O 1
ATOM 2216 N N . ARG A 1 287 ? 23.982 1.143 -16.945 1.00 95.69 287 ARG A N 1
ATOM 2217 C CA . ARG A 1 287 ? 23.985 0.524 -18.272 1.00 95.69 287 ARG A CA 1
ATOM 2218 C C . ARG A 1 287 ? 25.409 0.257 -18.764 1.00 95.69 287 ARG A C 1
ATOM 2220 O O . ARG A 1 287 ? 26.246 1.156 -18.770 1.00 95.69 287 ARG A O 1
ATOM 2227 N N . THR A 1 288 ? 25.684 -0.973 -19.189 1.00 97.62 288 THR A N 1
ATOM 2228 C CA . THR A 1 288 ? 26.967 -1.379 -19.797 1.00 97.62 288 THR A CA 1
ATOM 2229 C C . THR A 1 288 ? 26.845 -1.634 -21.294 1.00 97.62 288 THR A C 1
ATOM 2231 O O . THR A 1 288 ? 27.832 -1.496 -22.017 1.00 97.62 288 THR A O 1
ATOM 2234 N N . PHE A 1 289 ? 25.643 -1.979 -21.755 1.00 98.12 289 PHE A N 1
ATOM 2235 C CA . PHE A 1 289 ? 25.317 -2.193 -23.157 1.00 98.12 289 PHE A CA 1
ATOM 2236 C C . PHE A 1 289 ? 23.825 -1.969 -23.397 1.00 98.12 289 PHE A C 1
ATOM 2238 O O . PHE A 1 289 ? 23.012 -2.325 -22.546 1.00 98.12 289 PHE A O 1
ATOM 2245 N N . ILE A 1 290 ? 23.473 -1.426 -24.557 1.00 98.12 290 ILE A N 1
ATOM 2246 C CA . ILE A 1 290 ? 22.113 -1.427 -25.085 1.00 98.12 290 ILE A CA 1
ATOM 2247 C C . ILE A 1 290 ? 22.126 -1.555 -26.605 1.00 98.12 290 ILE A C 1
ATOM 2249 O O . ILE A 1 290 ? 22.999 -0.998 -27.268 1.00 98.12 290 ILE A O 1
ATOM 2253 N N . SER A 1 291 ? 21.157 -2.285 -27.140 1.00 97.81 291 SER A N 1
ATOM 2254 C CA . SER A 1 291 ? 20.920 -2.470 -28.568 1.00 97.81 291 SER A CA 1
ATOM 2255 C C . SER A 1 291 ? 19.441 -2.285 -28.855 1.00 97.81 291 SER A C 1
ATOM 2257 O O . SER A 1 291 ? 18.610 -2.858 -28.150 1.00 97.81 291 SER A O 1
ATOM 2259 N N . TYR A 1 292 ? 19.133 -1.494 -29.874 1.00 96.62 292 TYR A N 1
ATOM 2260 C CA . TYR A 1 292 ? 17.795 -1.298 -30.414 1.00 96.62 292 TYR A CA 1
ATOM 2261 C C . TYR A 1 292 ? 17.783 -1.794 -31.854 1.00 96.62 292 TYR A C 1
ATOM 2263 O O . TYR A 1 292 ? 18.575 -1.310 -32.665 1.00 96.62 292 TYR A O 1
ATOM 2271 N N . ASP A 1 293 ? 16.858 -2.687 -32.179 1.00 96.12 293 ASP A N 1
ATOM 2272 C CA . ASP A 1 293 ? 16.594 -3.132 -33.545 1.00 96.12 293 ASP A CA 1
ATOM 2273 C C . ASP A 1 293 ? 15.098 -2.957 -33.833 1.00 96.12 293 ASP A C 1
ATOM 2275 O O . ASP A 1 293 ? 14.242 -3.663 -33.300 1.00 96.12 293 ASP A O 1
ATOM 2279 N N . ILE A 1 294 ? 14.772 -1.922 -34.610 1.00 93.00 294 ILE A N 1
ATOM 2280 C CA . ILE A 1 294 ? 13.402 -1.548 -34.965 1.00 93.00 294 ILE A CA 1
ATOM 2281 C C . ILE A 1 294 ? 13.367 -1.239 -36.461 1.00 93.00 294 ILE A C 1
ATOM 2283 O O . ILE A 1 294 ? 13.840 -0.196 -36.921 1.00 93.00 294 ILE A O 1
ATOM 2287 N N . ALA A 1 295 ? 12.751 -2.113 -37.252 1.00 89.12 295 ALA A N 1
ATOM 2288 C CA . ALA A 1 295 ? 12.631 -1.946 -38.703 1.00 89.12 295 ALA A CA 1
ATOM 2289 C C . ALA A 1 295 ? 13.984 -1.821 -39.429 1.00 89.12 295 ALA A C 1
ATOM 2291 O O . ALA A 1 295 ? 14.738 -2.777 -39.557 1.00 89.12 295 ALA A O 1
ATOM 2292 N N . ALA A 1 296 ? 14.253 -0.642 -39.994 1.00 88.81 296 ALA A N 1
ATOM 2293 C CA . ALA A 1 296 ? 15.502 -0.300 -40.665 1.00 88.81 296 ALA A CA 1
ATOM 2294 C C . ALA A 1 296 ? 16.452 0.495 -39.752 1.00 88.81 296 ALA A C 1
ATOM 2296 O O . ALA A 1 296 ? 17.481 0.987 -40.223 1.00 88.81 296 ALA A O 1
ATOM 2297 N N . PHE A 1 297 ? 16.089 0.675 -38.481 1.00 92.62 297 PHE A N 1
ATOM 2298 C CA . PHE A 1 297 ? 16.878 1.375 -37.483 1.00 92.62 297 PHE A CA 1
ATOM 2299 C C . PHE A 1 297 ? 17.539 0.364 -36.549 1.00 92.62 297 PHE A C 1
ATOM 2301 O O . PHE A 1 297 ? 16.864 -0.344 -35.812 1.00 92.62 297 PHE A O 1
ATOM 2308 N N . HIS A 1 298 ? 18.870 0.346 -36.580 1.00 95.94 298 HIS A N 1
ATOM 2309 C CA . HIS A 1 298 ? 19.706 -0.420 -35.663 1.00 95.94 298 HIS A CA 1
ATOM 2310 C C . HIS A 1 298 ? 20.663 0.537 -34.956 1.00 95.94 298 HIS A C 1
ATOM 2312 O O . HIS A 1 298 ? 21.356 1.314 -35.626 1.00 95.94 298 HIS A O 1
ATOM 2318 N N . ALA A 1 299 ? 20.719 0.483 -33.629 1.00 96.62 299 ALA A N 1
ATOM 2319 C CA . ALA A 1 299 ? 21.630 1.294 -32.834 1.00 96.62 299 ALA A CA 1
ATOM 2320 C C . ALA A 1 299 ? 22.135 0.526 -31.611 1.00 96.62 299 ALA A C 1
ATOM 2322 O O . ALA A 1 299 ? 21.339 0.009 -30.836 1.00 96.62 299 ALA A O 1
ATOM 2323 N N . ASP A 1 300 ? 23.453 0.542 -31.412 1.00 97.38 300 ASP A N 1
ATOM 2324 C CA . ASP A 1 300 ? 24.117 -0.039 -30.245 1.00 97.38 300 ASP A CA 1
ATOM 2325 C C . ASP A 1 300 ? 24.894 1.041 -29.480 1.00 97.38 300 ASP A C 1
ATOM 2327 O O . ASP A 1 300 ? 25.509 1.923 -30.089 1.00 97.38 300 ASP A O 1
ATOM 2331 N N . ASP A 1 301 ? 24.922 0.939 -28.154 1.00 97.19 301 ASP A N 1
ATOM 2332 C CA . ASP A 1 301 ? 25.742 1.754 -27.252 1.00 97.19 301 ASP A CA 1
ATOM 2333 C C . ASP A 1 301 ? 26.342 0.862 -26.149 1.00 97.19 301 ASP A C 1
ATOM 2335 O O . ASP A 1 301 ? 25.655 0.014 -25.585 1.00 97.19 301 ASP A O 1
ATOM 2339 N N . GLY A 1 302 ? 27.629 1.033 -25.831 1.00 97.12 302 GLY A N 1
ATOM 2340 C CA . GLY A 1 302 ? 28.351 0.219 -24.838 1.00 97.12 302 GLY A CA 1
ATOM 2341 C C . GLY A 1 302 ? 29.057 -1.039 -25.379 1.00 97.12 302 GLY A C 1
ATOM 2342 O O . GLY A 1 302 ? 29.379 -1.129 -26.564 1.00 97.12 302 GLY A O 1
ATOM 2343 N N . ASP A 1 303 ? 29.361 -1.997 -24.492 1.00 97.25 303 ASP A N 1
ATOM 2344 C CA . ASP A 1 303 ? 30.106 -3.232 -24.804 1.00 97.25 303 ASP A CA 1
ATOM 2345 C C . ASP A 1 303 ? 29.254 -4.485 -24.561 1.00 97.25 303 ASP A C 1
ATOM 2347 O O . ASP A 1 303 ? 29.047 -4.899 -23.420 1.00 97.25 303 ASP A O 1
ATOM 2351 N N . ALA A 1 304 ? 28.815 -5.141 -25.637 1.00 97.00 304 ALA A N 1
ATOM 2352 C CA . ALA A 1 304 ? 28.033 -6.376 -25.562 1.00 97.00 304 ALA A CA 1
ATOM 2353 C C . ALA A 1 304 ? 28.755 -7.508 -24.805 1.00 97.00 304 ALA A C 1
ATOM 2355 O O . ALA A 1 304 ? 28.105 -8.376 -24.224 1.00 97.00 304 ALA A O 1
ATOM 2356 N N . ALA A 1 305 ? 30.094 -7.513 -24.772 1.00 96.81 305 ALA A N 1
ATOM 2357 C CA . ALA A 1 305 ? 30.855 -8.507 -24.015 1.00 96.81 305 ALA A CA 1
ATOM 2358 C C . ALA A 1 305 ? 30.776 -8.292 -22.491 1.00 96.81 305 ALA A C 1
ATOM 2360 O O . ALA A 1 305 ? 31.122 -9.200 -21.735 1.00 96.81 305 ALA A O 1
ATOM 2361 N N . ALA A 1 306 ? 30.307 -7.125 -22.036 1.00 96.50 306 ALA A N 1
ATOM 2362 C CA . ALA A 1 306 ? 30.041 -6.839 -20.629 1.00 96.50 306 ALA A CA 1
ATOM 2363 C C . ALA A 1 306 ? 28.684 -7.386 -20.148 1.00 96.50 306 ALA A C 1
ATOM 2365 O O . ALA A 1 306 ? 28.381 -7.298 -18.957 1.00 96.50 306 ALA A O 1
ATOM 2366 N N . CYS A 1 307 ? 27.864 -7.950 -21.041 1.00 97.81 307 CYS A N 1
ATOM 2367 C CA . CYS A 1 307 ? 26.614 -8.599 -20.666 1.00 97.81 307 CYS A CA 1
ATOM 2368 C C . CYS A 1 307 ? 26.880 -9.904 -19.893 1.00 97.81 307 CYS A C 1
ATOM 2370 O O . CYS A 1 307 ? 27.583 -10.780 -20.403 1.00 97.81 307 CYS A O 1
ATOM 2372 N N . PRO A 1 308 ? 26.273 -10.105 -18.708 1.00 97.06 308 PRO A N 1
ATOM 2373 C CA . PRO A 1 308 ? 26.441 -11.346 -17.943 1.00 97.06 308 PRO A CA 1
ATOM 2374 C C . PRO A 1 308 ? 25.788 -12.562 -18.619 1.00 97.06 308 PRO A C 1
ATOM 2376 O O . PRO A 1 308 ? 26.146 -13.700 -18.324 1.00 97.06 308 PRO A O 1
ATOM 2379 N N . TYR A 1 309 ? 24.866 -12.322 -19.554 1.00 97.44 309 TYR A N 1
ATOM 2380 C CA . TYR A 1 309 ? 24.184 -13.338 -20.347 1.00 97.44 309 TYR A CA 1
ATOM 2381 C C . TYR A 1 309 ? 24.405 -13.053 -21.834 1.00 97.44 309 TYR A C 1
ATOM 2383 O O . TYR A 1 309 ? 24.099 -11.957 -22.305 1.00 97.44 309 TYR A O 1
ATOM 2391 N N . ALA A 1 310 ? 24.930 -14.028 -22.581 1.00 94.88 310 ALA A N 1
ATOM 2392 C CA . ALA A 1 310 ? 25.242 -13.860 -24.005 1.00 94.88 310 ALA A CA 1
ATOM 2393 C C . ALA A 1 310 ? 24.008 -14.016 -24.906 1.00 94.88 310 ALA A C 1
ATOM 2395 O O . ALA A 1 310 ? 23.851 -13.294 -25.892 1.00 94.88 310 ALA A O 1
ATOM 2396 N N . GLU A 1 311 ? 23.123 -14.945 -24.559 1.00 95.88 311 GLU A N 1
ATOM 2397 C CA . GLU A 1 311 ? 21.974 -15.312 -25.381 1.00 95.88 311 GLU A CA 1
ATOM 2398 C C . GLU A 1 311 ? 20.750 -14.478 -25.022 1.00 95.88 311 GLU A C 1
ATOM 2400 O O . GLU A 1 311 ? 20.473 -14.231 -23.845 1.00 95.88 311 GLU A O 1
ATOM 2405 N N . ARG A 1 312 ? 20.020 -14.064 -26.058 1.00 94.94 312 ARG A N 1
ATOM 2406 C CA . ARG A 1 312 ? 18.700 -13.457 -25.925 1.00 94.94 312 ARG A CA 1
ATOM 2407 C C . ARG A 1 312 ? 17.697 -14.522 -25.510 1.00 94.94 312 ARG A C 1
ATOM 2409 O O . ARG A 1 312 ? 17.654 -15.587 -26.121 1.00 94.94 312 ARG A O 1
ATOM 2416 N N . GLU A 1 313 ? 16.849 -14.196 -24.546 1.00 96.56 313 GLU A N 1
ATOM 2417 C CA . GLU A 1 313 ? 15.700 -15.021 -24.180 1.00 96.56 313 GLU A CA 1
ATOM 2418 C C . GLU A 1 313 ? 14.461 -14.144 -24.043 1.00 96.56 313 GLU A C 1
ATOM 2420 O O . GLU A 1 313 ? 14.538 -13.076 -23.456 1.00 96.56 313 GLU A O 1
ATOM 2425 N N . LEU A 1 314 ? 13.315 -14.603 -24.537 1.00 93.94 314 LEU A N 1
ATOM 2426 C CA . LEU A 1 314 ? 12.027 -13.958 -24.281 1.00 93.94 314 LEU A CA 1
ATOM 2427 C C . LEU A 1 314 ? 11.237 -14.747 -23.232 1.00 93.94 314 LEU A C 1
ATOM 2429 O O . LEU A 1 314 ? 11.541 -15.926 -23.004 1.00 93.94 314 LEU A O 1
ATOM 2433 N N . PRO A 1 315 ? 10.240 -14.122 -22.582 1.00 91.75 315 PRO A N 1
ATOM 2434 C CA . PRO A 1 315 ? 9.340 -14.831 -21.689 1.00 91.75 315 PRO A CA 1
ATOM 2435 C C . PRO A 1 315 ? 8.698 -16.042 -22.372 1.00 91.75 315 PRO A C 1
ATOM 2437 O O . PRO A 1 315 ? 8.343 -16.005 -23.547 1.00 91.75 315 PRO A O 1
ATOM 2440 N N . THR A 1 316 ? 8.535 -17.132 -21.625 1.00 87.81 316 THR A N 1
ATOM 2441 C CA . THR A 1 316 ? 7.816 -18.325 -22.094 1.00 87.81 316 THR A CA 1
ATOM 2442 C C . THR A 1 316 ? 6.835 -18.782 -21.027 1.00 87.81 316 THR A C 1
ATOM 2444 O O . THR A 1 316 ? 7.232 -19.174 -19.928 1.00 87.81 316 THR A O 1
ATOM 2447 N N . PHE A 1 317 ? 5.545 -18.740 -21.339 1.00 78.75 317 PHE A N 1
ATOM 2448 C CA . PHE A 1 317 ? 4.481 -19.156 -20.431 1.00 78.75 317 PHE A CA 1
ATOM 2449 C C . PHE A 1 317 ? 3.770 -20.370 -21.017 1.00 78.75 317 PHE A C 1
ATOM 2451 O O . PHE A 1 317 ? 3.412 -20.401 -22.194 1.00 78.75 317 PHE A O 1
ATOM 2458 N N . VAL A 1 318 ? 3.633 -21.425 -20.216 1.00 76.69 318 VAL A N 1
ATOM 2459 C CA . VAL A 1 318 ? 3.037 -22.677 -20.690 1.00 76.69 318 VAL A CA 1
ATOM 2460 C C . VAL A 1 318 ? 1.549 -22.450 -20.928 1.00 76.69 318 VAL A C 1
ATOM 2462 O O . VAL A 1 318 ? 0.828 -22.091 -20.009 1.00 76.69 318 VAL A O 1
ATOM 2465 N N . GLY A 1 319 ? 1.089 -22.698 -22.156 1.00 72.62 319 GLY A N 1
ATOM 2466 C CA . GLY A 1 319 ? -0.323 -22.538 -22.517 1.00 72.62 319 GLY A CA 1
ATOM 2467 C C . GLY A 1 319 ? -0.749 -21.097 -22.802 1.00 72.62 319 GLY A C 1
ATOM 2468 O O . GLY A 1 319 ? -1.917 -20.880 -23.104 1.00 72.62 319 GLY A O 1
ATOM 2469 N N . PHE A 1 320 ? 0.180 -20.143 -22.754 1.00 74.62 320 PHE A N 1
ATOM 2470 C CA . PHE A 1 320 ? -0.049 -18.773 -23.192 1.00 74.62 320 PHE A CA 1
ATOM 2471 C C . PHE A 1 320 ? 0.405 -18.619 -24.642 1.00 74.62 320 PHE A C 1
ATOM 2473 O O . PHE A 1 320 ? 1.546 -18.949 -24.978 1.00 74.62 320 PHE A O 1
ATOM 2480 N N . ASP A 1 321 ? -0.491 -18.123 -25.487 1.00 76.50 321 ASP A N 1
ATOM 2481 C CA . ASP A 1 321 ? -0.177 -17.733 -26.854 1.00 76.50 321 ASP A CA 1
ATOM 2482 C C . ASP A 1 321 ? -0.116 -16.197 -26.915 1.00 76.50 321 ASP A C 1
ATOM 2484 O O . ASP A 1 321 ? -1.164 -15.554 -26.813 1.00 76.50 321 ASP A O 1
ATOM 2488 N N . PRO A 1 322 ? 1.084 -15.593 -27.024 1.00 71.12 322 PRO A N 1
ATOM 2489 C CA . PRO A 1 322 ? 1.218 -14.141 -27.091 1.00 71.12 322 PRO A CA 1
ATOM 2490 C C . PRO A 1 322 ? 0.471 -13.544 -28.287 1.00 71.12 322 PRO A C 1
ATOM 2492 O O . PRO A 1 322 ? -0.055 -12.443 -28.166 1.00 71.12 322 PRO A O 1
ATOM 2495 N N . ASP A 1 323 ? 0.359 -14.273 -29.400 1.00 71.56 323 ASP A N 1
ATOM 2496 C CA . ASP A 1 323 ? -0.341 -13.781 -30.588 1.00 71.56 323 ASP A CA 1
ATOM 2497 C C . ASP A 1 323 ? -1.863 -13.782 -30.365 1.00 71.56 323 ASP A C 1
ATOM 2499 O O . ASP A 1 323 ? -2.552 -12.870 -30.808 1.00 71.56 323 ASP A O 1
ATOM 2503 N N . ALA A 1 324 ? -2.394 -14.745 -29.601 1.00 68.06 324 ALA A N 1
ATOM 2504 C CA . ALA A 1 324 ? -3.802 -14.741 -29.187 1.00 68.06 324 ALA A CA 1
ATOM 2505 C C . ALA A 1 324 ? -4.108 -13.652 -28.145 1.00 68.06 324 ALA A C 1
ATOM 2507 O O . ALA A 1 324 ? -5.239 -13.190 -28.034 1.00 68.06 324 ALA A O 1
ATOM 2508 N N . PHE A 1 325 ? -3.108 -13.245 -27.362 1.00 66.81 325 PHE A N 1
ATOM 2509 C CA . PHE A 1 325 ? -3.232 -12.136 -26.418 1.00 66.81 325 PHE A CA 1
ATOM 2510 C C . PHE A 1 325 ? -3.217 -10.771 -27.121 1.00 66.81 325 PHE A C 1
ATOM 2512 O O . PHE A 1 325 ? -3.800 -9.808 -26.625 1.00 66.81 325 PHE A O 1
ATOM 2519 N N . ALA A 1 326 ? -2.563 -10.699 -28.280 1.00 60.91 326 ALA A N 1
ATOM 2520 C CA . ALA A 1 326 ? -2.474 -9.515 -29.124 1.00 60.91 326 ALA A CA 1
ATOM 2521 C C . ALA A 1 326 ? -3.481 -9.507 -30.283 1.00 60.91 326 ALA A C 1
ATOM 2523 O O . ALA A 1 326 ? -3.316 -8.694 -31.188 1.00 60.91 326 ALA A O 1
ATOM 2524 N N . ASP A 1 327 ? -4.473 -10.410 -30.266 1.00 54.81 327 ASP A N 1
ATOM 2525 C CA . ASP A 1 327 ? -5.332 -10.702 -31.415 1.00 54.81 327 ASP A CA 1
ATOM 2526 C C . ASP A 1 327 ? -5.844 -9.405 -32.058 1.00 54.81 327 ASP A C 1
ATOM 2528 O O . ASP A 1 327 ? -6.462 -8.566 -31.396 1.00 54.81 327 ASP A O 1
ATOM 2532 N N . ASP A 1 328 ? -5.560 -9.230 -33.350 1.00 51.00 328 ASP A N 1
ATOM 2533 C CA . ASP A 1 328 ? -5.999 -8.077 -34.134 1.00 51.00 328 ASP A CA 1
ATOM 2534 C C . ASP A 1 328 ? -7.533 -7.973 -34.117 1.00 51.00 328 ASP A C 1
ATOM 2536 O O . ASP A 1 328 ? -8.058 -6.870 -34.205 1.00 51.00 328 ASP A O 1
ATOM 2540 N N . ASP A 1 329 ? -8.259 -9.084 -33.920 1.00 47.19 329 ASP A N 1
ATOM 2541 C CA . ASP A 1 329 ? -9.707 -9.078 -33.688 1.00 47.19 329 ASP A CA 1
ATOM 2542 C C . ASP A 1 329 ? -10.067 -8.504 -32.307 1.00 47.19 329 ASP A C 1
ATOM 2544 O O . ASP A 1 329 ? -11.116 -7.886 -32.173 1.00 47.19 329 ASP A O 1
ATOM 2548 N N . LEU A 1 330 ? -9.217 -8.646 -31.283 1.00 46.38 330 LEU A N 1
ATOM 2549 C CA . LEU A 1 330 ? -9.366 -7.955 -30.000 1.00 46.38 330 LEU A CA 1
ATOM 2550 C C . LEU A 1 330 ? -9.028 -6.468 -30.170 1.00 46.38 330 LEU A C 1
ATOM 2552 O O . LEU A 1 330 ? -9.769 -5.640 -29.671 1.00 46.38 330 LEU A O 1
ATOM 2556 N N . ILE A 1 331 ? -7.992 -6.103 -30.934 1.00 45.44 331 ILE A N 1
ATOM 2557 C CA . ILE A 1 331 ? -7.612 -4.702 -31.214 1.00 45.44 331 ILE A CA 1
ATOM 2558 C C . ILE A 1 331 ? -8.620 -3.988 -32.145 1.00 45.44 331 ILE A C 1
ATOM 2560 O O . ILE A 1 331 ? -8.867 -2.794 -31.977 1.00 45.44 331 ILE A O 1
ATOM 2564 N N . GLU A 1 332 ? -9.242 -4.693 -33.095 1.00 44.41 332 GLU A N 1
ATOM 2565 C CA . GLU A 1 332 ? -10.316 -4.187 -33.968 1.00 44.41 332 GLU A CA 1
ATOM 2566 C C . GLU A 1 332 ? -11.708 -4.262 -33.308 1.00 44.41 332 GLU A C 1
ATOM 2568 O O . GLU A 1 332 ? -12.578 -3.458 -33.654 1.00 44.41 332 GLU A O 1
ATOM 2573 N N . ALA A 1 333 ? -11.938 -5.182 -32.357 1.00 39.97 333 ALA A N 1
ATOM 2574 C CA . ALA A 1 333 ? -13.155 -5.230 -31.533 1.00 39.97 333 ALA A CA 1
ATOM 2575 C C . ALA A 1 333 ? -13.068 -4.369 -30.267 1.00 39.97 333 ALA A C 1
ATOM 2577 O O . ALA A 1 333 ? -14.105 -4.108 -29.649 1.00 39.97 333 ALA A O 1
ATOM 2578 N N . LEU A 1 334 ? -11.872 -3.905 -29.888 1.00 37.09 334 LEU A N 1
ATOM 2579 C CA . LEU A 1 334 ? -11.719 -2.837 -28.917 1.00 37.09 334 LEU A CA 1
ATOM 2580 C C . LEU A 1 334 ? -12.425 -1.617 -29.519 1.00 37.09 334 LEU A C 1
ATOM 2582 O O . LEU A 1 334 ? -12.066 -1.163 -30.610 1.00 37.09 334 LEU A O 1
ATOM 2586 N N . PRO A 1 335 ? -13.479 -1.112 -28.867 1.00 33.69 335 PRO A N 1
ATOM 2587 C CA . PRO A 1 335 ? -14.245 -0.004 -29.405 1.00 33.69 335 PRO A CA 1
ATOM 2588 C C . PRO A 1 335 ? -13.304 1.172 -29.681 1.00 33.69 335 PRO A C 1
ATOM 2590 O O . PRO A 1 335 ? -12.560 1.616 -28.805 1.00 33.69 335 PRO A O 1
ATOM 2593 N N . GLN A 1 336 ? -13.340 1.679 -30.917 1.00 38.75 336 GLN A N 1
ATOM 2594 C CA . GLN A 1 336 ? -12.699 2.944 -31.273 1.00 38.75 336 GLN A CA 1
ATOM 2595 C C . GLN A 1 336 ? -13.159 4.008 -30.260 1.00 38.75 336 GLN A C 1
ATOM 2597 O O . GLN A 1 336 ? -14.280 3.930 -29.761 1.00 38.75 336 GLN A O 1
ATOM 2602 N N . VAL A 1 337 ? -12.370 5.048 -29.977 1.00 38.97 337 VAL A N 1
ATOM 2603 C CA . VAL A 1 337 ? -12.758 6.112 -29.017 1.00 38.97 337 VAL A CA 1
ATOM 2604 C C . VAL A 1 337 ? -14.151 6.716 -29.310 1.00 38.97 337 VAL A C 1
ATOM 2606 O O . VAL A 1 337 ? -14.831 7.199 -28.410 1.00 38.97 337 VAL A O 1
ATOM 2609 N N . VAL A 1 338 ? -14.625 6.632 -30.559 1.00 43.28 338 VAL A N 1
ATOM 2610 C CA . VAL A 1 338 ? -15.988 7.012 -30.980 1.00 43.28 338 VAL A CA 1
ATOM 2611 C C . VAL A 1 338 ? -17.079 5.959 -30.710 1.00 43.28 338 VAL A C 1
ATOM 2613 O O . VAL A 1 338 ? -18.237 6.335 -30.540 1.00 43.28 338 VAL A O 1
ATOM 2616 N N . ASP A 1 339 ? -16.728 4.675 -30.632 1.00 32.62 339 ASP A N 1
ATOM 2617 C CA . ASP A 1 339 ? -17.607 3.553 -30.264 1.00 32.62 339 ASP A CA 1
ATOM 2618 C C . ASP A 1 339 ? -17.629 3.296 -28.743 1.00 32.62 339 ASP A C 1
ATOM 2620 O O . ASP A 1 339 ? -18.549 2.662 -28.230 1.00 32.62 339 ASP A O 1
ATOM 2624 N N . LEU A 1 340 ? -16.688 3.881 -27.990 1.00 32.88 340 LEU A N 1
ATOM 2625 C CA . LEU A 1 340 ? -16.683 3.987 -26.523 1.00 32.88 340 LEU A CA 1
ATOM 2626 C C . LEU A 1 340 ? -17.686 5.029 -25.994 1.00 32.88 340 LEU A C 1
ATOM 2628 O O . LEU A 1 340 ? -17.431 5.723 -25.011 1.00 32.88 340 LEU A O 1
ATOM 2632 N N . THR A 1 341 ? -18.864 5.131 -26.610 1.00 38.97 341 THR A N 1
ATOM 2633 C CA . THR A 1 341 ? -20.034 5.614 -25.870 1.00 38.97 341 THR A CA 1
ATOM 2634 C C . THR A 1 341 ? -20.627 4.362 -25.237 1.00 38.97 341 THR A C 1
ATOM 2636 O O . THR A 1 341 ? -21.405 3.690 -25.913 1.00 38.97 341 THR A O 1
ATOM 2639 N N . PRO A 1 342 ? -20.207 3.947 -24.026 1.00 34.56 342 PRO A N 1
ATOM 2640 C CA . PRO A 1 342 ? -20.636 2.670 -23.480 1.00 34.56 342 PRO A CA 1
ATOM 2641 C C . PRO A 1 342 ? -22.164 2.601 -23.525 1.00 34.56 342 PRO A C 1
ATOM 2643 O O . PRO A 1 342 ? -22.845 3.498 -23.021 1.00 34.56 342 PRO A O 1
ATOM 2646 N N . GLU A 1 343 ? -22.722 1.530 -24.100 1.00 36.62 343 GLU A N 1
ATOM 2647 C CA . GLU A 1 343 ? -24.024 1.062 -23.637 1.00 36.62 343 GLU A CA 1
ATOM 2648 C C . GLU A 1 343 ? -23.748 0.545 -22.227 1.00 36.62 343 GLU A C 1
ATOM 2650 O O . GLU A 1 343 ? -23.406 -0.613 -22.011 1.00 36.62 343 GLU A O 1
ATOM 2655 N N . VAL A 1 344 ? -23.725 1.495 -21.289 1.00 35.34 344 VAL A N 1
ATOM 2656 C CA . VAL A 1 344 ? -23.462 1.289 -19.877 1.00 35.34 344 VAL A CA 1
ATOM 2657 C C . VAL A 1 344 ? -24.411 0.177 -19.447 1.00 35.34 344 VAL A C 1
ATOM 2659 O O . VAL A 1 344 ? -25.617 0.418 -19.351 1.00 35.34 344 VAL A O 1
ATOM 2662 N N . ALA A 1 345 ? -23.892 -1.042 -19.232 1.00 34.81 345 ALA A N 1
ATOM 2663 C CA . ALA A 1 345 ? -24.603 -2.059 -18.463 1.00 34.81 345 ALA A CA 1
ATOM 2664 C C . ALA A 1 345 ? -25.123 -1.308 -17.246 1.00 34.81 345 ALA A C 1
ATOM 2666 O O . ALA A 1 345 ? -24.270 -0.705 -16.597 1.00 34.81 345 ALA A O 1
ATOM 2667 N N . PRO A 1 346 ? -26.456 -1.194 -17.050 1.00 35.44 346 PRO A N 1
ATOM 2668 C CA . PRO A 1 346 ? -27.063 -0.125 -16.268 1.00 35.44 346 PRO A CA 1
ATOM 2669 C C . PRO A 1 346 ? -26.261 0.016 -14.996 1.00 35.44 346 PRO A C 1
ATOM 2671 O O . PRO A 1 346 ? -26.316 -0.876 -14.148 1.00 35.44 346 PRO A O 1
ATOM 2674 N N . VAL A 1 347 ? -25.426 1.061 -14.946 1.00 37.31 347 VAL A N 1
ATOM 2675 C CA . VAL A 1 347 ? -24.585 1.295 -13.786 1.00 37.31 347 VAL A CA 1
ATOM 2676 C C . VAL A 1 347 ? -25.621 1.440 -12.688 1.00 37.31 347 VAL A C 1
ATOM 2678 O O . VAL A 1 347 ? -26.515 2.287 -12.843 1.00 37.31 347 VAL A O 1
ATOM 2681 N N . PRO A 1 348 ? -25.627 0.547 -11.676 1.00 47.91 348 PRO A N 1
ATOM 2682 C CA . PRO A 1 348 ? -26.470 0.770 -10.512 1.00 47.91 348 PRO A CA 1
ATOM 2683 C C . PRO A 1 348 ? -26.240 2.226 -10.124 1.00 47.91 348 PRO A C 1
ATOM 2685 O O . PRO A 1 348 ? -25.085 2.643 -10.177 1.00 47.91 348 PRO A O 1
ATOM 2688 N N . GLU A 1 349 ? -27.333 2.982 -9.941 1.00 54.38 349 GLU A N 1
ATOM 2689 C CA . GLU A 1 349 ? -27.367 4.455 -9.889 1.00 54.38 349 GLU A CA 1
ATOM 2690 C C . GLU A 1 349 ? -26.026 5.071 -9.485 1.00 54.38 349 GLU A C 1
ATOM 2692 O O . GLU A 1 349 ? -25.473 4.596 -8.491 1.00 54.38 349 GLU A O 1
ATOM 2697 N N . PRO A 1 350 ? -25.513 6.084 -10.227 1.00 55.25 350 PRO A N 1
ATOM 2698 C CA . PRO A 1 350 ? -24.152 6.592 -10.061 1.00 55.25 350 PRO A CA 1
ATOM 2699 C C . PRO A 1 350 ? -23.828 6.658 -8.580 1.00 55.25 350 PRO A C 1
ATOM 2701 O O . PRO A 1 350 ? -24.509 7.376 -7.845 1.00 55.25 350 PRO A O 1
ATOM 2704 N N . VAL A 1 351 ? -22.870 5.819 -8.163 1.00 61.53 351 VAL A N 1
ATOM 2705 C CA . VAL A 1 351 ? -22.439 5.738 -6.769 1.00 61.53 351 VAL A CA 1
ATOM 2706 C C . VAL A 1 351 ? -22.206 7.175 -6.344 1.00 61.53 351 VAL A C 1
ATOM 2708 O O . VAL A 1 351 ? -21.444 7.882 -7.007 1.00 61.53 351 VAL A O 1
ATOM 2711 N N . ALA A 1 352 ? -22.968 7.626 -5.349 1.00 79.81 352 ALA A N 1
ATOM 2712 C CA . ALA A 1 352 ? -22.912 9.008 -4.916 1.00 79.81 352 ALA A CA 1
ATOM 2713 C C . ALA A 1 352 ? -21.447 9.383 -4.671 1.00 79.81 352 ALA A C 1
ATOM 2715 O O . ALA A 1 352 ? -20.686 8.569 -4.138 1.00 79.81 352 ALA A O 1
ATOM 2716 N N . GLU A 1 353 ? -21.043 10.567 -5.141 1.00 85.12 353 GLU A N 1
ATOM 2717 C CA . GLU A 1 353 ? -19.643 10.972 -5.070 1.00 85.12 353 GLU A CA 1
ATOM 2718 C C . GLU A 1 353 ? -19.163 10.861 -3.615 1.00 85.12 353 GLU A C 1
ATOM 2720 O O . GLU A 1 353 ? -19.850 11.336 -2.697 1.00 85.12 353 GLU A O 1
ATOM 2725 N N . PRO A 1 354 ? -18.029 10.180 -3.379 1.00 88.06 354 PRO A N 1
ATOM 2726 C CA . PRO A 1 354 ? -17.513 10.040 -2.035 1.00 88.06 354 PRO A CA 1
ATOM 2727 C C . PRO A 1 354 ? -17.155 11.422 -1.496 1.00 88.06 354 PRO A C 1
ATOM 2729 O O . PRO A 1 354 ? -16.576 12.245 -2.206 1.00 88.06 354 PRO A O 1
ATOM 2732 N N . ALA A 1 355 ? -17.481 11.664 -0.229 1.00 92.56 355 ALA A N 1
ATOM 2733 C CA . ALA A 1 355 ? -17.109 12.897 0.446 1.00 92.56 355 ALA A CA 1
ATOM 2734 C C . ALA A 1 355 ? -15.584 13.108 0.390 1.00 92.56 355 ALA A C 1
ATOM 2736 O O . ALA A 1 355 ? -14.785 12.189 0.632 1.00 92.56 355 ALA A O 1
ATOM 2737 N N . VAL A 1 356 ? -15.174 14.329 0.051 1.00 93.25 356 VAL A N 1
ATOM 2738 C CA . VAL A 1 356 ? -13.771 14.697 -0.177 1.00 93.25 356 VAL A CA 1
ATOM 2739 C C . VAL A 1 356 ? -12.972 14.541 1.113 1.00 93.25 356 VAL A C 1
ATOM 2741 O O . VAL A 1 356 ? -11.939 13.869 1.137 1.00 93.25 356 VAL A O 1
ATOM 2744 N N . TYR A 1 357 ? -13.474 15.098 2.213 1.00 93.81 357 TYR A N 1
ATOM 2745 C CA . TYR A 1 357 ? -12.821 15.046 3.513 1.00 93.81 357 TYR A CA 1
ATOM 2746 C C . TYR A 1 357 ? -12.946 13.682 4.187 1.00 93.81 357 TYR A C 1
ATOM 2748 O O . TYR A 1 357 ? -12.069 13.329 4.974 1.00 93.81 357 TYR A O 1
ATOM 2756 N N . TYR A 1 358 ? -13.952 12.869 3.845 1.00 93.75 358 TYR A N 1
ATOM 2757 C CA . TYR A 1 358 ? -13.937 11.449 4.208 1.00 93.75 358 TYR A CA 1
ATOM 2758 C C . TYR A 1 358 ? -12.747 10.734 3.561 1.00 93.75 358 TYR A C 1
ATOM 2760 O O . TYR A 1 358 ? -11.996 10.035 4.242 1.00 93.75 358 TYR A O 1
ATOM 2768 N N . THR A 1 359 ? -12.556 10.930 2.252 1.00 90.25 359 THR A N 1
ATOM 2769 C CA . THR A 1 359 ? -11.463 10.301 1.497 1.00 90.25 359 THR A CA 1
ATOM 2770 C C . THR A 1 359 ? -10.108 10.753 2.041 1.00 90.25 359 THR A C 1
ATOM 2772 O O . THR A 1 359 ? -9.237 9.916 2.282 1.00 90.25 359 THR A O 1
ATOM 2775 N N . LEU A 1 360 ? -9.959 12.053 2.331 1.00 92.31 360 LEU A N 1
ATOM 2776 C CA . LEU A 1 360 ? -8.792 12.596 3.029 1.00 92.31 360 LEU A CA 1
ATOM 2777 C C . LEU A 1 360 ? -8.573 11.891 4.372 1.00 92.31 360 LEU A C 1
ATOM 2779 O O . LEU A 1 360 ? -7.501 11.341 4.594 1.00 92.31 360 LEU A O 1
ATOM 2783 N N . ALA A 1 361 ? -9.583 11.862 5.247 1.00 93.31 361 ALA A N 1
ATOM 2784 C CA . ALA A 1 361 ? -9.471 11.274 6.579 1.00 93.31 361 ALA A CA 1
ATOM 2785 C C . ALA A 1 361 ? -9.055 9.809 6.533 1.00 93.31 361 ALA A C 1
ATOM 2787 O O . ALA A 1 361 ? -8.156 9.391 7.261 1.00 93.31 361 ALA A O 1
ATOM 2788 N N . ARG A 1 362 ? -9.695 9.034 5.657 1.00 91.44 362 ARG A N 1
ATOM 2789 C CA . ARG A 1 362 ? -9.393 7.624 5.455 1.00 91.44 362 ARG A CA 1
ATOM 2790 C C . ARG A 1 362 ? -7.945 7.435 5.008 1.00 91.44 362 ARG A C 1
ATOM 2792 O O . ARG A 1 362 ? -7.226 6.653 5.625 1.00 91.44 362 ARG A O 1
ATOM 2799 N N . ASN A 1 363 ? -7.514 8.166 3.981 1.00 88.06 363 ASN A N 1
ATOM 2800 C CA . ASN A 1 363 ? -6.151 8.077 3.462 1.00 88.06 363 ASN A CA 1
ATOM 2801 C C . ASN A 1 363 ? -5.124 8.521 4.509 1.00 88.06 363 ASN A C 1
ATOM 2803 O O . ASN A 1 363 ? -4.084 7.883 4.651 1.00 88.06 363 ASN A O 1
ATOM 2807 N N . THR A 1 364 ? -5.426 9.556 5.297 1.00 92.75 364 THR A N 1
ATOM 2808 C CA . THR A 1 364 ? -4.585 9.983 6.420 1.00 92.75 364 THR A CA 1
ATOM 2809 C C . THR A 1 364 ? -4.491 8.897 7.490 1.00 92.75 364 THR A C 1
ATOM 2811 O O . THR A 1 364 ? -3.389 8.580 7.922 1.00 92.75 364 THR A O 1
ATOM 2814 N N . VAL A 1 365 ? -5.603 8.283 7.908 1.00 92.31 365 VAL A N 1
ATOM 2815 C CA . VAL A 1 365 ? -5.587 7.195 8.905 1.00 92.31 365 VAL A CA 1
ATOM 2816 C C . VAL A 1 365 ? -4.795 5.990 8.393 1.00 92.31 365 VAL A C 1
ATOM 2818 O O . VAL A 1 365 ? -3.944 5.476 9.121 1.00 92.31 365 VAL A O 1
ATOM 2821 N N . ALA A 1 366 ? -5.019 5.578 7.143 1.00 84.56 366 ALA A N 1
ATOM 2822 C CA . ALA A 1 366 ? -4.281 4.487 6.510 1.00 84.56 366 ALA A CA 1
ATOM 2823 C C . ALA A 1 366 ? -2.778 4.801 6.397 1.00 84.56 366 ALA A C 1
ATOM 2825 O O . ALA A 1 366 ? -1.946 3.972 6.761 1.00 84.56 366 ALA A O 1
ATOM 2826 N N . GLY A 1 367 ? -2.420 6.020 5.983 1.00 87.81 367 GLY A N 1
ATOM 2827 C CA . GLY A 1 367 ? -1.031 6.469 5.886 1.00 87.81 367 GLY A CA 1
ATOM 2828 C C . GLY A 1 367 ? -0.331 6.538 7.245 1.00 87.81 367 GLY A C 1
ATOM 2829 O O . GLY A 1 367 ? 0.782 6.037 7.386 1.00 87.81 367 GLY A O 1
ATOM 2830 N N . LEU A 1 368 ? -0.988 7.082 8.277 1.00 91.06 368 LEU A N 1
ATOM 2831 C CA . LEU A 1 368 ? -0.459 7.092 9.647 1.00 91.06 368 LEU A CA 1
ATOM 2832 C C . LEU A 1 368 ? -0.229 5.668 10.156 1.00 91.06 368 LEU A C 1
ATOM 2834 O O . LEU A 1 368 ? 0.806 5.386 10.759 1.00 91.06 368 LEU A O 1
ATOM 2838 N N . ARG A 1 369 ? -1.167 4.756 9.884 1.00 88.31 369 ARG A N 1
ATOM 2839 C CA . ARG A 1 369 ? -1.032 3.340 10.222 1.00 88.31 369 ARG A CA 1
ATOM 2840 C C . ARG A 1 369 ? 0.165 2.708 9.515 1.00 88.31 369 ARG A C 1
ATOM 2842 O O . ARG A 1 369 ? 0.976 2.077 10.187 1.00 88.31 369 ARG A O 1
ATOM 2849 N N . GLU A 1 370 ? 0.293 2.867 8.198 1.00 82.88 370 GLU A N 1
ATOM 2850 C CA . GLU A 1 370 ? 1.409 2.300 7.430 1.00 82.88 370 GLU A CA 1
ATOM 2851 C C . GLU A 1 370 ? 2.751 2.842 7.930 1.00 82.88 370 GLU A C 1
ATOM 2853 O O . GLU A 1 370 ? 3.677 2.065 8.153 1.00 82.88 370 GLU A O 1
ATOM 2858 N N . GLN A 1 371 ? 2.850 4.148 8.190 1.00 87.56 371 GLN A N 1
ATOM 2859 C CA . GLN A 1 371 ? 4.085 4.766 8.672 1.00 87.56 371 GLN A CA 1
ATOM 2860 C C . GLN A 1 371 ? 4.455 4.320 10.093 1.00 87.56 371 GLN A C 1
ATOM 2862 O O . GLN A 1 371 ? 5.600 3.932 10.333 1.00 87.56 371 GLN A O 1
ATOM 2867 N N . VAL A 1 372 ? 3.504 4.319 11.033 1.00 90.75 372 VAL A N 1
ATOM 2868 C CA . VAL A 1 372 ? 3.747 3.884 12.420 1.00 90.75 372 VAL A CA 1
ATOM 2869 C C . VAL A 1 372 ? 4.098 2.397 12.467 1.00 90.75 372 VAL A C 1
ATOM 2871 O O . VAL A 1 372 ? 5.082 2.015 13.102 1.00 90.75 372 VAL A O 1
ATOM 2874 N N . SER A 1 373 ? 3.346 1.555 11.758 1.00 84.69 373 SER A N 1
ATOM 2875 C CA . SER A 1 373 ? 3.632 0.121 11.663 1.00 84.69 373 SER A CA 1
ATOM 2876 C C . SER A 1 373 ? 4.947 -0.150 10.936 1.00 84.69 373 SER A C 1
ATOM 2878 O O . SER A 1 373 ? 5.702 -1.021 11.358 1.00 84.69 373 SER A O 1
ATOM 2880 N N . GLY A 1 374 ? 5.267 0.612 9.888 1.00 84.38 374 GLY A N 1
ATOM 2881 C CA . GLY A 1 374 ? 6.534 0.532 9.161 1.00 84.38 374 GLY A CA 1
ATOM 2882 C C . GLY A 1 374 ? 7.735 0.863 10.047 1.00 84.38 374 GLY A C 1
ATOM 2883 O O . GLY A 1 374 ? 8.708 0.109 10.066 1.00 84.38 374 GLY A O 1
ATOM 2884 N N . ALA A 1 375 ? 7.639 1.920 10.857 1.00 88.19 375 ALA A N 1
ATOM 2885 C CA . ALA A 1 375 ? 8.650 2.247 11.859 1.00 88.19 375 ALA A CA 1
ATOM 2886 C C . ALA A 1 375 ? 8.807 1.111 12.886 1.00 88.19 375 ALA A C 1
ATOM 2888 O O . ALA A 1 375 ? 9.913 0.624 13.134 1.00 88.19 375 ALA A O 1
ATOM 2889 N N . LEU A 1 376 ? 7.698 0.624 13.451 1.00 89.06 376 LEU A N 1
ATOM 2890 C CA . LEU A 1 376 ? 7.723 -0.433 14.466 1.00 89.06 376 LEU A CA 1
ATOM 2891 C C . LEU A 1 376 ? 8.129 -1.804 13.912 1.00 89.06 376 LEU A C 1
ATOM 2893 O O . LEU A 1 376 ? 8.662 -2.626 14.660 1.00 89.06 376 LEU A O 1
ATOM 2897 N N . ARG A 1 377 ? 7.971 -2.047 12.609 1.00 85.25 377 ARG A N 1
ATOM 2898 C CA . ARG A 1 377 ? 8.383 -3.294 11.957 1.00 85.25 377 ARG A CA 1
ATOM 2899 C C . ARG A 1 377 ? 9.866 -3.582 12.156 1.00 85.25 377 ARG A C 1
ATOM 2901 O O . ARG A 1 377 ? 10.216 -4.739 12.352 1.00 85.25 377 ARG A O 1
ATOM 2908 N N . ILE A 1 378 ? 10.726 -2.564 12.206 1.00 84.69 378 ILE A N 1
ATOM 2909 C CA . ILE A 1 378 ? 12.159 -2.739 12.500 1.00 84.69 378 ILE A CA 1
ATOM 2910 C C . ILE A 1 378 ? 12.354 -3.355 13.892 1.00 84.69 378 ILE A C 1
ATOM 2912 O O . ILE A 1 378 ? 13.150 -4.278 14.071 1.00 84.69 378 ILE A O 1
ATOM 2916 N N . VAL A 1 379 ? 11.588 -2.888 14.882 1.00 88.50 379 VAL A N 1
ATOM 2917 C CA . VAL A 1 379 ? 11.595 -3.447 16.242 1.00 88.50 379 VAL A CA 1
ATOM 2918 C C . VAL A 1 379 ? 11.091 -4.891 16.216 1.00 88.50 379 VAL A C 1
ATOM 2920 O O . VAL A 1 379 ? 11.721 -5.775 16.804 1.00 88.50 379 VAL A O 1
ATOM 2923 N N . THR A 1 380 ? 9.996 -5.158 15.502 1.00 84.25 380 THR A N 1
ATOM 2924 C CA . THR A 1 380 ? 9.441 -6.508 15.340 1.00 84.25 380 THR A CA 1
ATOM 2925 C C . THR A 1 380 ? 10.441 -7.456 14.680 1.00 84.25 380 THR A C 1
ATOM 2927 O O . THR A 1 380 ? 10.677 -8.544 15.197 1.00 84.25 380 THR A O 1
ATOM 2930 N N . ASP A 1 381 ? 11.075 -7.057 13.582 1.00 80.94 381 ASP A N 1
ATOM 2931 C CA . ASP A 1 381 ? 12.006 -7.897 12.828 1.00 80.94 381 ASP A CA 1
ATOM 2932 C C . ASP A 1 381 ? 13.257 -8.232 13.654 1.00 80.94 381 ASP A C 1
ATOM 2934 O O . ASP A 1 381 ? 13.676 -9.393 13.705 1.00 80.94 381 ASP A O 1
ATOM 2938 N N . VAL A 1 382 ? 13.791 -7.266 14.411 1.00 84.62 382 VAL A N 1
ATOM 2939 C CA . VAL A 1 382 ? 14.911 -7.500 15.338 1.00 84.62 382 VAL A CA 1
ATOM 2940 C C . VAL A 1 382 ? 14.515 -8.444 16.485 1.00 84.62 382 VAL A C 1
ATOM 2942 O O . VAL A 1 382 ? 15.297 -9.320 16.868 1.00 84.62 382 VAL A O 1
ATOM 2945 N N . THR A 1 383 ? 13.300 -8.308 17.023 1.00 86.94 383 THR A N 1
ATOM 2946 C CA . THR A 1 383 ? 12.826 -9.082 18.189 1.00 86.94 383 THR A CA 1
ATOM 2947 C C . THR A 1 383 ? 12.292 -10.475 17.862 1.00 86.94 383 THR A C 1
ATOM 2949 O O . THR A 1 383 ? 12.064 -11.264 18.779 1.00 86.94 383 THR A O 1
ATOM 2952 N N . ARG A 1 384 ? 12.176 -10.840 16.577 1.00 79.62 384 ARG A N 1
ATOM 2953 C CA . ARG A 1 384 ? 11.911 -12.229 16.149 1.00 79.62 384 ARG A CA 1
ATOM 2954 C C . ARG A 1 384 ? 12.995 -13.208 16.595 1.00 79.62 384 ARG A C 1
ATOM 2956 O O . ARG A 1 384 ? 12.733 -14.403 16.715 1.00 79.62 384 ARG A O 1
ATOM 2963 N N . ASN A 1 385 ? 14.208 -12.716 16.832 1.00 79.94 385 ASN A N 1
ATOM 2964 C CA . ASN A 1 385 ? 15.303 -13.510 17.372 1.00 79.94 385 ASN A CA 1
ATOM 2965 C C . ASN A 1 385 ? 15.346 -13.406 18.906 1.00 79.94 385 ASN A C 1
ATOM 2967 O O . ASN A 1 385 ? 14.969 -12.376 19.467 1.00 79.94 385 ASN A O 1
ATOM 2971 N N . PRO A 1 386 ? 15.846 -14.432 19.617 1.00 82.62 386 PRO A N 1
ATOM 2972 C CA . PRO A 1 386 ? 16.124 -14.305 21.042 1.00 82.62 386 PRO A CA 1
ATOM 2973 C C . PRO A 1 386 ? 17.114 -13.159 21.324 1.00 82.62 386 PRO A C 1
ATOM 2975 O O . PRO A 1 386 ? 18.039 -12.951 20.535 1.00 82.62 386 PRO A O 1
ATOM 2978 N N . PRO A 1 387 ? 16.976 -12.447 22.457 1.00 92.25 387 PRO A N 1
ATOM 2979 C CA . PRO A 1 387 ? 17.934 -11.421 22.849 1.00 92.25 387 PRO A CA 1
ATOM 2980 C C . PRO A 1 387 ? 19.331 -12.019 23.056 1.00 92.25 387 PRO A C 1
ATOM 2982 O O . PRO A 1 387 ? 19.487 -13.096 23.634 1.00 92.25 387 PRO A O 1
ATOM 2985 N N . ASN A 1 388 ? 20.362 -11.284 22.643 1.00 94.00 388 ASN A N 1
ATOM 2986 C CA . ASN A 1 388 ? 21.767 -11.644 22.833 1.00 94.00 388 ASN A CA 1
ATOM 2987 C C . ASN A 1 388 ? 22.180 -11.572 24.308 1.00 94.00 388 ASN A C 1
ATOM 2989 O O . ASN A 1 388 ? 23.034 -12.342 24.750 1.00 94.00 388 ASN A O 1
ATOM 2993 N N . ALA A 1 389 ? 21.589 -10.646 25.067 1.00 94.69 389 ALA A N 1
ATOM 2994 C CA . ALA A 1 389 ? 21.788 -10.512 26.505 1.00 94.69 389 ALA A CA 1
ATOM 2995 C C . ALA A 1 389 ? 20.529 -9.942 27.166 1.00 94.69 389 ALA A C 1
ATOM 2997 O O . ALA A 1 389 ? 19.901 -9.042 26.618 1.00 94.69 389 ALA A O 1
ATOM 2998 N N . CYS A 1 390 ? 20.192 -10.432 28.356 1.00 94.81 390 CYS A N 1
ATOM 2999 C CA . CYS A 1 390 ? 19.120 -9.897 29.192 1.00 94.81 390 CYS A CA 1
ATOM 3000 C C . CYS A 1 390 ? 19.502 -9.993 30.666 1.00 94.81 390 CYS A C 1
ATOM 3002 O O . CYS A 1 390 ? 20.062 -11.001 31.103 1.00 94.81 390 CYS A O 1
ATOM 3004 N N . ASP A 1 391 ? 19.137 -8.979 31.440 1.00 94.50 391 ASP A N 1
ATOM 3005 C CA . ASP A 1 391 ? 19.181 -8.986 32.896 1.00 94.50 391 ASP A CA 1
ATOM 3006 C C . ASP A 1 391 ? 17.940 -8.286 33.486 1.00 94.50 391 ASP A C 1
ATOM 3008 O O . ASP A 1 391 ? 16.952 -8.035 32.796 1.00 94.50 391 ASP A O 1
ATOM 3012 N N . ALA A 1 392 ? 17.953 -8.007 34.792 1.00 91.69 392 ALA A N 1
ATOM 3013 C CA . ALA A 1 392 ? 16.832 -7.348 35.463 1.00 91.69 392 ALA A CA 1
ATOM 3014 C C . ALA A 1 392 ? 16.613 -5.889 35.015 1.00 91.69 392 ALA A C 1
ATOM 3016 O O . ALA A 1 392 ? 15.535 -5.344 35.243 1.00 91.69 392 ALA A O 1
ATOM 3017 N N . ARG A 1 393 ? 17.627 -5.249 34.423 1.00 94.69 393 ARG A N 1
ATOM 3018 C CA . ARG A 1 393 ? 17.594 -3.849 33.991 1.00 94.69 393 ARG A CA 1
ATOM 3019 C C . ARG A 1 393 ? 17.233 -3.703 32.524 1.00 94.69 393 ARG A C 1
ATOM 3021 O O . ARG A 1 393 ? 16.806 -2.624 32.140 1.00 94.69 393 ARG A O 1
ATOM 3028 N N . GLY A 1 394 ? 17.401 -4.734 31.702 1.00 94.44 394 GLY A N 1
ATOM 3029 C CA . GLY A 1 394 ? 17.155 -4.594 30.275 1.00 94.44 394 GLY A CA 1
ATOM 3030 C C . GLY A 1 394 ? 17.537 -5.800 29.439 1.00 94.44 394 GLY A C 1
ATOM 3031 O O . GLY A 1 394 ? 17.955 -6.840 29.945 1.00 94.44 394 GLY A O 1
ATOM 3032 N N . CYS A 1 395 ? 17.390 -5.639 28.132 1.00 96.50 395 CYS A N 1
ATOM 3033 C CA . CYS A 1 395 ? 17.716 -6.647 27.139 1.00 96.50 395 CYS A CA 1
ATOM 3034 C C . CYS A 1 395 ? 18.326 -5.997 25.894 1.00 96.50 395 CYS A C 1
ATOM 3036 O O . CYS A 1 395 ? 18.021 -4.853 25.561 1.00 96.50 395 CYS A O 1
ATOM 3038 N N . LEU A 1 396 ? 19.177 -6.746 25.202 1.00 97.06 396 LEU A N 1
ATOM 3039 C CA . LEU A 1 396 ? 19.826 -6.361 23.957 1.00 97.06 396 LEU A CA 1
ATOM 3040 C C . LEU A 1 396 ? 19.535 -7.419 22.893 1.00 97.06 396 LEU A C 1
ATOM 3042 O O . LEU A 1 396 ? 19.886 -8.584 23.081 1.00 97.06 396 LEU A O 1
ATOM 3046 N N . TRP A 1 397 ? 18.966 -7.000 21.766 1.00 97.19 397 TRP A N 1
ATOM 3047 C CA . TRP A 1 397 ? 18.833 -7.805 20.551 1.00 97.19 397 TRP A CA 1
ATOM 3048 C C . TRP A 1 397 ? 19.776 -7.297 19.471 1.00 97.19 397 TRP A C 1
ATOM 3050 O O . TRP A 1 397 ? 19.945 -6.092 19.307 1.00 97.19 397 TRP A O 1
ATOM 3060 N N . GLY A 1 398 ? 20.327 -8.216 18.688 1.00 92.81 398 GLY A N 1
ATOM 3061 C CA . GLY A 1 398 ? 21.232 -7.929 17.588 1.00 92.81 398 GLY A CA 1
ATOM 3062 C C . GLY A 1 398 ? 22.723 -7.896 17.977 1.00 92.81 398 GLY A C 1
ATOM 3063 O O . GLY A 1 398 ? 23.104 -8.185 19.115 1.00 92.81 398 GLY A O 1
ATOM 3064 N N . PRO A 1 399 ? 23.602 -7.549 17.019 1.00 92.38 399 PRO A N 1
ATOM 3065 C CA . PRO A 1 399 ? 23.261 -7.004 15.706 1.00 92.38 399 PRO A CA 1
ATOM 3066 C C . PRO A 1 399 ? 22.599 -8.039 14.785 1.00 92.38 399 PRO A C 1
ATOM 3068 O O . PRO A 1 399 ? 23.057 -9.175 14.691 1.00 92.38 399 PRO A O 1
ATOM 3071 N N . TRP A 1 400 ? 21.533 -7.630 14.103 1.00 88.94 400 TRP A N 1
ATOM 3072 C CA . TRP A 1 400 ? 20.941 -8.336 12.970 1.00 88.94 400 TRP A CA 1
ATOM 3073 C C . TRP A 1 400 ? 21.262 -7.545 11.706 1.00 88.94 400 TRP A C 1
ATOM 3075 O O . TRP A 1 400 ? 21.094 -6.331 11.690 1.00 88.94 400 TRP A O 1
ATOM 3085 N N . THR A 1 401 ? 21.778 -8.204 10.675 1.00 83.88 401 THR A N 1
ATOM 3086 C CA . THR A 1 401 ? 22.113 -7.539 9.414 1.00 83.88 401 THR A CA 1
ATOM 3087 C C . THR A 1 401 ? 21.000 -7.774 8.413 1.00 83.88 401 THR A C 1
ATOM 3089 O O . THR A 1 401 ? 20.722 -8.921 8.063 1.00 83.88 401 THR A O 1
ATOM 3092 N N . ASP A 1 402 ? 20.418 -6.678 7.945 1.00 80.31 402 ASP A N 1
ATOM 3093 C CA . ASP A 1 402 ? 19.635 -6.653 6.726 1.00 80.31 402 ASP A CA 1
ATOM 3094 C C . ASP A 1 402 ? 20.603 -6.583 5.540 1.00 80.31 402 ASP A C 1
ATOM 3096 O O . ASP A 1 402 ? 21.388 -5.638 5.390 1.00 80.31 402 ASP A O 1
ATOM 3100 N N . TRP A 1 403 ? 20.593 -7.633 4.728 1.00 72.69 403 TRP A N 1
ATOM 3101 C CA . TRP A 1 403 ? 21.493 -7.765 3.591 1.00 72.69 403 TRP A CA 1
ATOM 3102 C C . TRP A 1 403 ? 21.055 -6.937 2.385 1.00 72.69 403 TRP A C 1
ATOM 3104 O O . TRP A 1 403 ? 21.904 -6.633 1.547 1.00 72.69 403 TRP A O 1
ATOM 3114 N N . GLU A 1 404 ? 19.785 -6.539 2.319 1.00 67.00 404 GLU A N 1
ATOM 3115 C CA . GLU A 1 404 ? 19.247 -5.721 1.231 1.00 67.00 404 GLU A CA 1
ATOM 3116 C C . GLU A 1 404 ? 19.703 -4.279 1.396 1.00 67.00 404 GLU A C 1
ATOM 3118 O O . GLU A 1 404 ? 20.355 -3.718 0.518 1.00 67.00 404 GLU A O 1
ATOM 3123 N N . THR A 1 405 ? 19.487 -3.714 2.582 1.00 77.75 405 THR A N 1
ATOM 3124 C CA . THR A 1 405 ? 19.944 -2.354 2.902 1.00 77.75 405 THR A CA 1
ATOM 3125 C C . THR A 1 405 ? 21.429 -2.294 3.271 1.00 77.75 405 THR A C 1
ATOM 3127 O O . THR A 1 405 ? 21.996 -1.210 3.408 1.00 77.75 405 THR A O 1
ATOM 3130 N N . ARG A 1 406 ? 22.094 -3.450 3.448 1.00 83.44 406 ARG A N 1
ATOM 3131 C CA . ARG A 1 406 ? 23.458 -3.571 4.001 1.00 83.44 406 ARG A CA 1
ATOM 3132 C C . ARG A 1 406 ? 23.607 -2.777 5.300 1.00 83.44 406 ARG A C 1
ATOM 3134 O O . ARG A 1 406 ? 24.617 -2.102 5.531 1.00 83.44 406 ARG A O 1
ATOM 3141 N N . ARG A 1 407 ? 22.602 -2.861 6.168 1.00 88.81 407 ARG A N 1
ATOM 3142 C CA . ARG A 1 407 ? 22.568 -2.182 7.466 1.00 88.81 407 ARG A CA 1
ATOM 3143 C C . ARG A 1 407 ? 22.461 -3.211 8.577 1.00 88.81 407 ARG A C 1
ATOM 3145 O O . ARG A 1 407 ? 21.850 -4.264 8.439 1.00 88.81 407 ARG A O 1
ATOM 3152 N N . SER A 1 408 ? 23.136 -2.940 9.686 1.00 92.19 408 SER A N 1
ATOM 3153 C CA . SER A 1 408 ? 22.989 -3.728 10.908 1.00 92.19 408 SER A CA 1
ATOM 3154 C C . SER A 1 408 ? 22.085 -2.982 11.866 1.00 92.19 408 SER A C 1
ATOM 3156 O O . SER A 1 408 ? 22.317 -1.803 12.100 1.00 92.19 408 SER A O 1
ATOM 3158 N N . PHE A 1 409 ? 21.123 -3.684 12.449 1.00 94.94 409 PHE A N 1
ATOM 3159 C CA . PHE A 1 409 ? 20.172 -3.175 13.423 1.00 94.94 409 PHE A CA 1
ATOM 3160 C C . PHE A 1 409 ? 20.390 -3.837 14.781 1.00 94.94 409 PHE A C 1
ATOM 3162 O O . PHE A 1 409 ? 20.758 -5.012 14.867 1.00 94.94 409 PHE A O 1
ATOM 3169 N N . ARG A 1 410 ? 20.145 -3.101 15.861 1.00 96.31 410 ARG A N 1
ATOM 3170 C CA . ARG A 1 410 ? 20.058 -3.656 17.216 1.00 96.31 410 ARG A CA 1
ATOM 3171 C C . ARG A 1 410 ? 18.973 -2.944 18.006 1.00 96.31 410 ARG A C 1
ATOM 3173 O O . ARG A 1 410 ? 18.700 -1.775 17.754 1.00 96.31 410 ARG A O 1
ATOM 3180 N N . LEU A 1 411 ? 18.396 -3.632 18.982 1.00 97.38 411 LEU A N 1
ATOM 3181 C CA . LEU A 1 411 ? 17.425 -3.056 19.907 1.00 97.38 411 LEU A CA 1
ATOM 3182 C C . LEU A 1 411 ? 17.988 -3.113 21.321 1.00 97.38 411 LEU A C 1
ATOM 3184 O O . LEU A 1 411 ? 18.278 -4.194 21.838 1.00 97.38 411 LEU A O 1
ATOM 3188 N N . VAL A 1 412 ? 18.116 -1.951 21.950 1.00 97.38 412 VAL A N 1
ATOM 3189 C CA . VAL A 1 412 ? 18.454 -1.813 23.366 1.00 97.38 412 VAL A CA 1
ATOM 3190 C C . VAL A 1 412 ? 17.169 -1.508 24.116 1.00 97.38 412 VAL A C 1
ATOM 3192 O O . VAL A 1 412 ? 16.531 -0.503 23.833 1.00 97.38 412 VAL A O 1
ATOM 3195 N N . MET A 1 413 ? 16.789 -2.346 25.075 1.00 96.88 413 MET A N 1
ATOM 3196 C CA . MET A 1 413 ? 15.665 -2.084 25.974 1.00 96.88 413 MET A CA 1
ATOM 3197 C C . MET A 1 413 ? 16.155 -1.944 27.409 1.00 96.88 413 MET A C 1
ATOM 3199 O O . MET A 1 413 ? 16.950 -2.762 27.874 1.00 96.88 413 MET A O 1
ATOM 3203 N N . ALA A 1 414 ? 15.641 -0.948 28.121 1.00 96.19 414 ALA A N 1
ATOM 3204 C CA . ALA A 1 414 ? 15.916 -0.678 29.524 1.00 96.19 414 ALA A CA 1
ATOM 3205 C C . ALA A 1 414 ? 14.604 -0.593 30.315 1.00 96.19 414 ALA A C 1
ATOM 3207 O O . ALA A 1 414 ? 13.582 -0.152 29.799 1.00 96.19 414 ALA A O 1
ATOM 3208 N N . ARG A 1 415 ? 14.625 -1.030 31.571 1.00 94.00 415 ARG A N 1
ATOM 3209 C CA . ARG A 1 415 ? 13.494 -0.989 32.502 1.00 94.00 415 ARG A CA 1
ATOM 3210 C C . ARG A 1 415 ? 13.799 0.003 33.613 1.00 94.00 415 ARG A C 1
ATOM 3212 O O . ARG A 1 415 ? 14.811 -0.152 34.298 1.00 94.00 415 ARG A O 1
ATOM 3219 N N . GLU A 1 416 ? 12.906 0.959 33.826 1.00 93.25 416 GLU A N 1
ATOM 3220 C CA . GLU A 1 416 ? 13.016 1.960 34.889 1.00 93.25 416 GLU A CA 1
ATOM 3221 C C . GLU A 1 416 ? 11.624 2.236 35.466 1.00 93.25 416 GLU A C 1
ATOM 3223 O O . GLU A 1 416 ? 10.684 2.499 34.725 1.00 93.25 416 GLU A O 1
ATOM 3228 N N . ASP A 1 417 ? 11.469 2.071 36.783 1.00 91.12 417 ASP A N 1
ATOM 3229 C CA . ASP A 1 417 ? 10.236 2.369 37.531 1.00 91.12 417 ASP A CA 1
ATOM 3230 C C . ASP A 1 417 ? 8.930 1.785 36.950 1.00 91.12 417 ASP A C 1
ATOM 3232 O O . ASP A 1 417 ? 7.852 2.362 37.065 1.00 91.12 417 ASP A O 1
ATOM 3236 N N . GLY A 1 418 ? 9.013 0.592 36.352 1.00 87.62 418 GLY A N 1
ATOM 3237 C CA . GLY A 1 418 ? 7.865 -0.103 35.754 1.00 87.62 418 GLY A CA 1
ATOM 3238 C C . GLY A 1 418 ? 7.569 0.289 34.303 1.00 87.62 418 GLY A C 1
ATOM 3239 O O . GLY A 1 418 ? 6.775 -0.391 33.658 1.00 87.62 418 GLY A O 1
ATOM 3240 N N . ALA A 1 419 ? 8.251 1.303 33.768 1.00 91.88 419 ALA A N 1
ATOM 3241 C CA . ALA A 1 419 ? 8.268 1.629 32.348 1.00 91.88 419 ALA A CA 1
ATOM 3242 C C . ALA A 1 419 ? 9.419 0.911 31.621 1.00 91.88 419 ALA A C 1
ATOM 3244 O O . ALA A 1 419 ? 10.404 0.460 32.221 1.00 91.88 419 ALA A O 1
ATOM 3245 N N . VAL A 1 420 ? 9.286 0.796 30.302 1.00 94.25 420 VAL A N 1
ATOM 3246 C CA . VAL A 1 420 ? 10.301 0.246 29.401 1.00 94.25 420 VAL A CA 1
ATOM 3247 C C . VAL A 1 420 ? 10.726 1.343 28.439 1.00 94.25 420 VAL A C 1
ATOM 3249 O O . VAL A 1 420 ? 9.911 1.787 27.642 1.00 94.25 420 VAL A O 1
ATOM 3252 N N . GLY A 1 421 ? 11.985 1.765 28.493 1.00 95.88 421 GLY A N 1
ATOM 3253 C CA . GLY A 1 421 ? 12.612 2.577 27.451 1.00 95.88 421 GLY A CA 1
ATOM 3254 C C . GLY A 1 421 ? 13.254 1.681 26.395 1.00 95.88 421 GLY A C 1
ATOM 3255 O O . GLY A 1 421 ? 13.764 0.605 26.720 1.00 95.88 421 GLY A O 1
ATOM 3256 N N . TYR A 1 422 ? 13.255 2.099 25.134 1.00 96.38 422 TYR A N 1
ATOM 3257 C CA . TYR A 1 422 ? 13.893 1.350 24.058 1.00 96.38 422 TYR A CA 1
ATOM 3258 C C . TYR A 1 422 ? 14.543 2.252 23.011 1.00 96.38 422 TYR A C 1
ATOM 3260 O O . TYR A 1 422 ? 14.098 3.367 22.755 1.00 96.38 422 TYR A O 1
ATOM 3268 N N . ARG A 1 423 ? 15.607 1.736 22.391 1.00 97.69 423 ARG A N 1
ATOM 3269 C CA . ARG A 1 423 ? 16.319 2.360 21.275 1.00 97.69 423 ARG A CA 1
ATOM 3270 C C . ARG A 1 423 ? 16.602 1.325 20.195 1.00 97.69 423 ARG A C 1
ATOM 3272 O O . ARG A 1 423 ? 17.338 0.368 20.448 1.00 97.69 423 ARG A O 1
ATOM 3279 N N . ALA A 1 424 ? 16.022 1.508 19.013 1.00 97.06 424 ALA A N 1
ATOM 3280 C CA . ALA A 1 424 ? 16.417 0.781 17.815 1.00 97.06 424 ALA A CA 1
ATOM 3281 C C . ALA A 1 424 ? 17.512 1.583 17.112 1.00 97.06 424 ALA A C 1
ATOM 3283 O O . ALA A 1 424 ? 17.328 2.747 16.753 1.00 97.06 424 ALA A O 1
ATOM 3284 N N . GLU A 1 425 ? 18.670 0.965 16.951 1.00 97.69 425 GLU A N 1
ATOM 3285 C CA . GLU A 1 425 ? 19.850 1.605 16.391 1.00 97.69 425 GLU A CA 1
ATOM 3286 C C . GLU A 1 425 ? 20.261 0.904 15.102 1.00 97.69 425 GLU A C 1
ATOM 3288 O O . GLU A 1 425 ? 20.104 -0.312 14.976 1.00 97.69 425 GLU A O 1
ATOM 3293 N N . THR A 1 426 ? 20.825 1.666 14.170 1.00 96.62 426 THR A N 1
ATOM 3294 C CA . THR A 1 426 ? 21.313 1.180 12.878 1.00 96.62 426 THR A CA 1
ATOM 3295 C C . THR A 1 426 ? 22.749 1.627 12.619 1.00 96.62 426 THR A C 1
ATOM 3297 O O . THR A 1 426 ? 23.218 2.612 13.190 1.00 96.62 426 THR A O 1
ATOM 3300 N N . LYS A 1 427 ? 23.468 0.902 11.761 1.00 94.75 427 LYS A N 1
ATOM 3301 C CA . LYS A 1 427 ? 24.741 1.342 11.177 1.00 94.75 427 LYS A CA 1
ATOM 3302 C C . LYS A 1 427 ? 25.020 0.651 9.847 1.00 94.75 427 LYS A C 1
ATOM 3304 O O . LYS A 1 427 ? 24.522 -0.448 9.598 1.00 94.75 427 LYS A O 1
ATOM 3309 N N . ALA A 1 428 ? 25.871 1.253 9.020 1.00 89.12 428 ALA A N 1
ATOM 3310 C CA . ALA A 1 428 ? 26.360 0.626 7.793 1.00 89.12 428 ALA A CA 1
ATOM 3311 C C . ALA A 1 428 ? 27.087 -0.701 8.090 1.00 89.12 428 ALA A C 1
ATOM 3313 O O . ALA A 1 428 ? 27.904 -0.796 9.014 1.00 89.12 428 ALA A O 1
ATOM 3314 N N . PHE A 1 429 ? 26.789 -1.739 7.309 1.00 81.19 429 PHE A N 1
ATOM 3315 C CA . PHE A 1 429 ? 27.447 -3.037 7.417 1.00 81.19 429 PHE A CA 1
ATOM 3316 C C . PHE A 1 429 ? 28.932 -2.937 7.029 1.00 81.19 429 PHE A C 1
ATOM 3318 O O . PHE A 1 429 ? 29.300 -2.212 6.109 1.00 81.19 429 PHE A O 1
ATOM 3325 N N . ALA A 1 430 ? 29.792 -3.678 7.738 1.00 72.25 430 ALA A N 1
ATOM 3326 C CA . ALA A 1 430 ? 31.249 -3.747 7.538 1.00 72.25 430 ALA A CA 1
ATOM 3327 C C . ALA A 1 430 ? 32.048 -2.433 7.695 1.00 72.25 430 ALA A C 1
ATOM 3329 O O . ALA A 1 430 ? 33.271 -2.454 7.557 1.00 72.25 430 ALA A O 1
ATOM 3330 N N . ALA A 1 431 ? 31.405 -1.316 8.036 1.00 70.44 431 ALA A N 1
ATOM 3331 C CA . ALA A 1 431 ? 32.086 -0.090 8.424 1.00 70.44 431 ALA A CA 1
ATOM 3332 C C . ALA A 1 431 ? 32.363 -0.071 9.939 1.00 70.44 431 ALA A C 1
ATOM 3334 O O . ALA A 1 431 ? 31.532 -0.514 10.743 1.00 70.44 431 ALA A O 1
ATOM 3335 N N . ASP A 1 432 ? 33.473 0.554 10.340 1.00 84.88 432 ASP A N 1
ATOM 3336 C CA . ASP A 1 432 ? 33.689 1.054 11.709 1.00 84.88 432 ASP A CA 1
ATOM 3337 C C . ASP A 1 432 ? 32.806 2.296 11.973 1.00 84.88 432 ASP A C 1
ATOM 3339 O O . ASP A 1 432 ? 33.250 3.297 12.526 1.00 84.88 432 ASP A O 1
ATOM 3343 N N . ALA A 1 433 ? 31.555 2.252 11.506 1.00 88.94 433 ALA A N 1
ATOM 3344 C CA . ALA A 1 433 ? 30.562 3.290 11.710 1.00 88.94 433 ALA A CA 1
ATOM 3345 C C . ALA A 1 433 ? 29.973 3.185 13.120 1.00 88.94 433 ALA A C 1
ATOM 3347 O O . ALA A 1 433 ? 29.745 2.082 13.642 1.00 88.94 433 ALA A O 1
ATOM 3348 N N . ASP A 1 434 ? 29.700 4.347 13.703 1.00 94.75 434 ASP A N 1
ATOM 3349 C CA . ASP A 1 434 ? 28.972 4.456 14.956 1.00 94.75 434 ASP A CA 1
ATOM 3350 C C . ASP A 1 434 ? 27.506 4.042 14.768 1.00 94.75 434 ASP A C 1
ATOM 3352 O O . ASP A 1 434 ? 26.937 4.137 13.680 1.00 94.75 434 ASP A O 1
ATOM 3356 N N . TRP A 1 435 ? 26.899 3.548 15.846 1.00 96.44 435 TRP A N 1
ATOM 3357 C CA . TRP A 1 435 ? 25.469 3.258 15.878 1.00 96.44 435 TRP A CA 1
ATOM 3358 C C . TRP A 1 435 ? 24.684 4.567 15.938 1.00 96.44 435 TRP A C 1
ATOM 3360 O O . TRP A 1 435 ? 24.888 5.368 16.850 1.00 96.44 435 TRP A O 1
ATOM 3370 N N . GLN A 1 436 ? 23.777 4.759 14.989 1.00 97.25 436 GLN A N 1
ATOM 3371 C CA . GLN A 1 436 ? 22.840 5.876 14.947 1.00 97.25 436 GLN A CA 1
ATOM 3372 C C . GLN A 1 436 ? 21.494 5.423 15.517 1.00 97.25 436 GLN A C 1
ATOM 3374 O O . GLN A 1 436 ? 21.075 4.284 15.304 1.00 97.25 436 GLN A O 1
ATOM 3379 N N . VAL A 1 437 ? 20.821 6.298 16.261 1.00 97.88 437 VAL A N 1
ATOM 3380 C CA . VAL A 1 437 ? 19.479 6.025 16.791 1.00 97.88 437 VAL A CA 1
ATOM 3381 C C . VAL A 1 437 ? 18.476 6.265 15.680 1.00 97.88 437 VAL A C 1
ATOM 3383 O O . VAL A 1 437 ? 18.359 7.384 15.207 1.00 97.88 437 VAL A O 1
ATOM 3386 N N . LEU A 1 438 ? 17.770 5.216 15.276 1.00 96.50 438 LEU A N 1
ATOM 3387 C CA . LEU A 1 438 ? 16.687 5.326 14.305 1.00 96.50 438 LEU A CA 1
ATOM 3388 C C . LEU A 1 438 ? 15.345 5.527 15.010 1.00 96.50 438 LEU A C 1
ATOM 3390 O O . LEU A 1 438 ? 14.526 6.326 14.569 1.00 96.50 438 LEU A O 1
ATOM 3394 N N . ILE A 1 439 ? 15.136 4.795 16.109 1.00 97.56 439 ILE A N 1
ATOM 3395 C CA . ILE A 1 439 ? 13.931 4.879 16.934 1.00 97.56 439 ILE A CA 1
ATOM 3396 C C . ILE A 1 439 ? 14.347 4.990 18.390 1.00 97.56 439 ILE A C 1
ATOM 3398 O O . ILE A 1 439 ? 15.131 4.168 18.867 1.00 97.56 439 ILE A O 1
ATOM 3402 N N . GLU A 1 440 ? 13.796 5.952 19.114 1.00 97.75 440 GLU A N 1
ATOM 3403 C CA . GLU A 1 440 ? 13.924 6.055 20.568 1.00 97.75 440 GLU A CA 1
ATOM 3404 C C . GLU A 1 440 ? 12.555 6.281 21.182 1.00 97.75 440 GLU A C 1
ATOM 3406 O O . GLU A 1 440 ? 11.808 7.140 20.729 1.00 97.75 440 GLU A O 1
ATOM 3411 N N . GLY A 1 441 ? 12.215 5.515 22.211 1.00 96.06 441 GLY A N 1
ATOM 3412 C CA . GLY A 1 441 ? 10.905 5.624 22.820 1.00 96.06 441 GLY A CA 1
ATOM 3413 C C . GLY A 1 441 ? 10.792 4.951 24.170 1.00 96.06 441 GLY A C 1
ATOM 3414 O O . GLY A 1 441 ? 11.764 4.467 24.753 1.00 96.06 441 GLY A O 1
ATOM 3415 N N . GLY A 1 442 ? 9.565 4.923 24.667 1.00 94.44 442 GLY A N 1
ATOM 3416 C CA . GLY A 1 442 ? 9.217 4.239 25.891 1.00 94.44 442 GLY A CA 1
ATOM 3417 C C . GLY A 1 442 ? 7.755 3.830 25.941 1.00 94.44 442 GLY A C 1
ATOM 3418 O O . GLY A 1 442 ? 6.912 4.349 25.212 1.00 94.44 442 GLY A O 1
ATOM 3419 N N . TYR A 1 443 ? 7.474 2.877 26.818 1.00 94.56 443 TYR A N 1
ATOM 3420 C CA . TYR A 1 443 ? 6.156 2.322 27.065 1.00 94.56 443 TYR A CA 1
ATOM 3421 C C . TYR A 1 443 ? 5.933 2.149 28.567 1.00 94.56 443 TYR A C 1
ATOM 3423 O O . TYR A 1 443 ? 6.763 1.575 29.276 1.00 94.56 443 TYR A O 1
ATOM 3431 N N . ALA A 1 444 ? 4.790 2.628 29.039 1.00 93.69 444 ALA A N 1
ATOM 3432 C CA . ALA A 1 444 ? 4.294 2.466 30.390 1.00 93.69 444 ALA A CA 1
ATOM 3433 C C . ALA A 1 444 ? 3.029 1.585 30.351 1.00 93.69 444 ALA A C 1
ATOM 3435 O O . ALA A 1 444 ? 2.005 2.012 29.802 1.00 93.69 444 ALA A O 1
ATOM 3436 N N . PRO A 1 445 ? 3.074 0.362 30.908 1.00 90.12 445 PRO A N 1
ATOM 3437 C CA . PRO A 1 445 ? 1.895 -0.492 30.991 1.00 90.12 445 PRO A CA 1
ATOM 3438 C C . PRO A 1 445 ? 0.846 0.096 31.947 1.00 90.12 445 PRO A C 1
ATOM 3440 O O . PRO A 1 445 ? 1.183 0.738 32.943 1.00 90.12 445 PRO A O 1
ATOM 3443 N N . ALA A 1 446 ? -0.429 -0.170 31.666 1.00 90.00 446 ALA A N 1
ATOM 3444 C CA . ALA A 1 446 ? -1.571 0.146 32.525 1.00 90.00 446 ALA A CA 1
ATOM 3445 C C . ALA A 1 446 ? -2.461 -1.099 32.700 1.00 90.00 446 ALA A C 1
ATOM 3447 O O . ALA A 1 446 ? -2.325 -2.061 31.949 1.00 90.00 446 ALA A O 1
ATOM 3448 N N . GLU A 1 447 ? -3.368 -1.092 33.685 1.00 89.56 447 GLU A N 1
ATOM 3449 C CA . GLU A 1 447 ? -4.231 -2.250 34.006 1.00 89.56 447 GLU A CA 1
ATOM 3450 C C . GLU A 1 447 ? -5.022 -2.750 32.784 1.00 89.56 447 GLU A C 1
ATOM 3452 O O . GLU A 1 447 ? -5.046 -3.948 32.524 1.00 89.56 447 GLU A O 1
ATOM 3457 N N . ASP A 1 448 ? -5.555 -1.824 31.980 1.00 86.31 448 ASP A N 1
ATOM 3458 C CA . ASP A 1 448 ? -6.342 -2.113 30.775 1.00 86.31 448 ASP A CA 1
ATOM 3459 C C . ASP A 1 448 ? -5.655 -1.602 29.492 1.00 86.31 448 ASP A C 1
ATOM 3461 O O . ASP A 1 448 ? -6.308 -1.080 28.584 1.00 86.31 448 ASP A O 1
ATOM 3465 N N . GLY A 1 449 ? -4.324 -1.711 29.412 1.00 87.44 449 GLY A N 1
ATOM 3466 C CA . GLY A 1 449 ? -3.565 -1.370 28.206 1.00 87.44 449 GLY A CA 1
ATOM 3467 C C . GLY A 1 449 ? -2.216 -0.733 28.507 1.00 87.44 449 GLY A C 1
ATOM 3468 O O . GLY A 1 449 ? -1.351 -1.333 29.139 1.00 87.44 449 GLY A O 1
ATOM 3469 N N . GLY A 1 450 ? -2.002 0.480 28.010 1.00 91.25 450 GLY A N 1
ATOM 3470 C CA . GLY A 1 450 ? -0.770 1.220 28.253 1.00 91.25 450 GLY A CA 1
ATOM 3471 C C . GLY A 1 450 ? -0.621 2.423 27.342 1.00 91.25 450 GLY A C 1
ATOM 3472 O O . GLY A 1 450 ? -1.418 2.644 26.432 1.00 91.25 450 GLY A O 1
ATOM 3473 N N . GLN A 1 451 ? 0.417 3.199 27.601 1.00 94.88 451 GLN A N 1
ATOM 3474 C CA . GLN A 1 451 ? 0.737 4.393 26.835 1.00 94.88 451 GLN A CA 1
ATOM 3475 C C . GLN A 1 451 ? 2.234 4.471 26.585 1.00 94.88 451 GLN A C 1
ATOM 3477 O O . GLN A 1 451 ? 3.029 3.907 27.335 1.00 94.88 451 GLN A O 1
ATOM 3482 N N . GLY A 1 452 ? 2.632 5.167 25.539 1.00 95.25 452 GLY A N 1
ATOM 3483 C CA . GLY A 1 452 ? 4.031 5.323 25.199 1.00 95.25 452 GLY A CA 1
ATOM 3484 C C . GLY A 1 452 ? 4.248 6.447 24.212 1.00 95.25 452 GLY A C 1
ATOM 3485 O O . GLY A 1 452 ? 3.308 7.087 23.742 1.00 95.25 452 GLY A O 1
ATOM 3486 N N . ALA A 1 453 ? 5.514 6.676 23.907 1.00 96.69 453 ALA A N 1
ATOM 3487 C CA . ALA A 1 453 ? 5.912 7.573 22.844 1.00 96.69 453 ALA A CA 1
ATOM 3488 C C . ALA A 1 453 ? 7.199 7.072 22.202 1.00 96.69 453 ALA A C 1
ATOM 3490 O O . ALA A 1 453 ? 8.024 6.459 22.882 1.00 96.69 453 ALA A O 1
ATOM 3491 N N . PHE A 1 454 ? 7.391 7.352 20.921 1.00 97.31 454 PHE A N 1
ATOM 3492 C CA . PHE A 1 454 ? 8.668 7.173 20.250 1.00 97.31 454 PHE A CA 1
ATOM 3493 C C . PHE A 1 454 ? 8.925 8.279 19.234 1.00 97.31 454 PHE A C 1
ATOM 3495 O O . PHE A 1 454 ? 7.997 8.883 18.708 1.00 97.31 454 PHE A O 1
ATOM 3502 N N . THR A 1 455 ? 10.196 8.525 18.956 1.00 98.00 455 THR A N 1
ATOM 3503 C CA . THR A 1 455 ? 10.663 9.380 17.870 1.00 98.00 455 THR A CA 1
ATOM 3504 C C . THR A 1 455 ? 11.315 8.505 16.809 1.00 98.00 455 THR A C 1
ATOM 3506 O O . THR A 1 455 ? 12.116 7.632 17.143 1.00 98.00 455 THR A O 1
ATOM 3509 N N . PHE A 1 456 ? 10.971 8.744 15.547 1.00 97.06 456 PHE A N 1
ATOM 3510 C CA . PHE A 1 456 ? 11.582 8.161 14.359 1.00 97.06 456 PHE A CA 1
ATOM 3511 C C . PHE A 1 456 ? 12.398 9.234 13.631 1.00 97.06 456 PHE A C 1
ATOM 3513 O O . PHE A 1 456 ? 11.872 10.309 13.336 1.00 97.06 456 PHE A O 1
ATOM 3520 N N . ASP A 1 457 ? 13.671 8.959 13.352 1.00 97.12 457 ASP A N 1
ATOM 3521 C CA . ASP A 1 457 ? 14.577 9.894 12.674 1.00 97.12 457 ASP A CA 1
ATOM 3522 C C . ASP A 1 457 ? 14.654 9.580 11.169 1.00 97.12 457 ASP A C 1
ATOM 3524 O O . ASP A 1 457 ? 15.285 8.604 10.751 1.00 97.12 457 ASP A O 1
ATOM 3528 N N . TYR A 1 458 ? 14.021 10.421 10.342 1.00 94.38 458 TYR A N 1
ATOM 3529 C CA . TYR A 1 458 ? 14.033 10.263 8.884 1.00 94.38 458 TYR A CA 1
ATOM 3530 C C . TYR A 1 458 ? 15.402 10.547 8.274 1.00 94.38 458 TYR A C 1
ATOM 3532 O O . TYR A 1 458 ? 15.714 9.995 7.225 1.00 94.38 458 TYR A O 1
ATOM 3540 N N . SER A 1 459 ? 16.238 11.342 8.941 1.00 93.75 459 SER A N 1
ATOM 3541 C CA . SER A 1 459 ? 17.601 11.633 8.486 1.00 93.75 459 SER A CA 1
ATOM 3542 C C . SER A 1 459 ? 18.511 10.413 8.657 1.00 93.75 459 SER A C 1
ATOM 3544 O O . SER A 1 459 ? 19.395 10.165 7.844 1.00 93.75 459 SER A O 1
ATOM 3546 N N . VAL A 1 460 ? 18.287 9.611 9.702 1.00 94.44 460 VAL A N 1
ATOM 3547 C CA . VAL A 1 460 ? 18.957 8.308 9.865 1.00 94.44 460 VAL A CA 1
ATOM 3548 C C . VAL A 1 460 ? 18.332 7.248 8.953 1.00 94.44 460 VAL A C 1
ATOM 3550 O O . VAL A 1 460 ? 19.014 6.319 8.520 1.00 94.44 460 VAL A O 1
ATOM 3553 N N . PHE A 1 461 ? 17.039 7.359 8.646 1.00 90.88 461 PHE A N 1
ATOM 3554 C CA . PHE A 1 461 ? 16.374 6.441 7.724 1.00 90.88 461 PHE A CA 1
ATOM 3555 C C . PHE A 1 461 ? 16.787 6.647 6.261 1.00 90.88 461 PHE A C 1
ATOM 3557 O O . PHE A 1 461 ? 16.980 5.654 5.561 1.00 90.88 461 PHE A O 1
ATOM 3564 N N . SER A 1 462 ? 16.987 7.886 5.802 1.00 88.00 462 SER A N 1
ATOM 3565 C CA . SER A 1 462 ? 17.452 8.181 4.436 1.00 88.00 462 SER A CA 1
ATOM 3566 C C . SER A 1 462 ? 18.846 7.627 4.144 1.00 88.00 462 SER A C 1
ATOM 3568 O O . SER A 1 462 ? 19.149 7.236 3.017 1.00 88.00 462 SER A O 1
ATOM 3570 N N . ASP A 1 463 ? 19.673 7.473 5.180 1.00 85.88 463 ASP A N 1
ATOM 3571 C CA . ASP A 1 463 ? 20.933 6.735 5.106 1.00 85.88 463 ASP A CA 1
ATOM 3572 C C . ASP A 1 463 ? 20.714 5.226 4.808 1.00 85.88 463 ASP A C 1
ATOM 3574 O O . ASP A 1 463 ? 21.580 4.573 4.215 1.00 85.88 463 ASP A O 1
ATOM 3578 N N . ILE A 1 464 ? 19.597 4.631 5.248 1.00 83.50 464 ILE A N 1
ATOM 3579 C CA . ILE A 1 464 ? 19.261 3.202 5.069 1.00 83.50 464 ILE A CA 1
ATOM 3580 C C . ILE A 1 464 ? 18.632 2.962 3.699 1.00 83.50 464 ILE A C 1
ATOM 3582 O O . ILE A 1 464 ? 19.100 2.106 2.948 1.00 83.50 464 ILE A O 1
ATOM 3586 N N . VAL A 1 465 ? 17.560 3.693 3.409 1.00 78.38 465 VAL A N 1
ATOM 3587 C CA . VAL A 1 465 ? 16.836 3.641 2.143 1.00 78.38 465 VAL A CA 1
ATOM 3588 C C . VAL A 1 465 ? 17.052 5.001 1.500 1.00 78.38 465 VAL A C 1
ATOM 3590 O O . VAL A 1 465 ? 16.471 5.957 2.008 1.00 78.38 465 VAL A O 1
ATOM 3593 N N . PRO A 1 466 ? 17.880 5.107 0.439 1.00 71.19 466 PRO A N 1
ATOM 3594 C CA . PRO A 1 466 ? 18.134 6.368 -0.247 1.00 71.19 466 PRO A CA 1
ATOM 3595 C C . PRO A 1 466 ? 16.822 6.971 -0.751 1.00 71.19 466 PRO A C 1
ATOM 3597 O O . PRO A 1 466 ? 16.307 6.622 -1.810 1.00 71.19 466 PRO A O 1
ATOM 3600 N N . GLN A 1 467 ? 16.269 7.833 0.079 1.00 71.94 467 GLN A N 1
ATOM 3601 C CA . GLN A 1 467 ? 15.146 8.717 -0.146 1.00 71.94 467 GLN A CA 1
ATOM 3602 C C . GLN A 1 467 ? 15.647 10.050 0.389 1.00 71.94 467 GLN A C 1
ATOM 3604 O O . GLN A 1 467 ? 16.294 10.060 1.437 1.00 71.94 467 GLN A O 1
ATOM 3609 N N . ASP A 1 468 ? 15.360 11.167 -0.271 1.00 75.50 468 ASP A N 1
ATOM 3610 C CA . ASP A 1 468 ? 15.720 12.494 0.250 1.00 75.50 468 ASP A CA 1
ATOM 3611 C C . ASP A 1 468 ? 14.773 12.906 1.393 1.00 75.50 468 ASP A C 1
ATOM 3613 O O . ASP A 1 468 ? 14.148 13.967 1.383 1.00 75.50 468 ASP A O 1
ATOM 3617 N N . ALA A 1 469 ? 14.644 12.013 2.376 1.00 86.19 469 ALA A N 1
ATOM 3618 C CA . ALA A 1 469 ? 13.878 12.175 3.588 1.00 86.19 469 ALA A CA 1
ATOM 3619 C C . ALA A 1 469 ? 14.761 12.789 4.683 1.00 86.19 469 ALA A C 1
ATOM 3621 O O . ALA A 1 469 ? 15.870 12.315 4.948 1.00 86.19 469 ALA A O 1
ATOM 3622 N N . SER A 1 470 ? 14.278 13.833 5.347 1.00 93.88 470 SER A N 1
ATOM 3623 C CA . SER A 1 470 ? 14.942 14.403 6.526 1.00 93.88 470 SER A CA 1
ATOM 3624 C C . SER A 1 470 ? 13.924 14.762 7.604 1.00 93.88 470 SER A C 1
ATOM 3626 O O . SER A 1 470 ? 12.727 14.602 7.385 1.00 93.88 470 SER A O 1
ATOM 3628 N N . GLY A 1 471 ? 14.386 15.187 8.780 1.00 95.31 471 GLY A N 1
ATOM 3629 C CA . GLY A 1 471 ? 13.517 15.540 9.907 1.00 95.31 471 GLY A CA 1
ATOM 3630 C C . GLY A 1 471 ? 13.187 14.351 10.809 1.00 95.31 471 GLY A C 1
ATOM 3631 O O . GLY A 1 471 ? 13.892 13.338 10.821 1.00 95.31 471 GLY A O 1
ATOM 3632 N N . SER A 1 472 ? 12.127 14.478 11.606 1.00 96.56 472 SER A N 1
ATOM 3633 C CA . SER A 1 472 ? 11.707 13.427 12.540 1.00 96.56 472 SER A CA 1
ATOM 3634 C C . SER A 1 472 ? 10.195 13.372 12.722 1.00 96.56 472 SER A C 1
ATOM 3636 O O . SER A 1 472 ? 9.520 14.389 12.586 1.00 96.56 472 SER A O 1
ATOM 3638 N N . ALA A 1 473 ? 9.675 12.200 13.085 1.00 96.94 473 ALA A N 1
ATOM 3639 C CA . ALA A 1 473 ? 8.304 12.043 13.561 1.00 96.94 473 ALA A CA 1
ATOM 3640 C C . ALA A 1 473 ? 8.286 11.600 15.023 1.00 96.94 473 ALA A C 1
ATOM 3642 O O . ALA A 1 473 ? 8.891 10.589 15.374 1.00 96.94 473 ALA A O 1
ATOM 3643 N N . ARG A 1 474 ? 7.552 12.316 15.874 1.00 97.38 474 ARG A N 1
ATOM 3644 C CA . ARG A 1 474 ? 7.211 11.892 17.232 1.00 97.38 474 ARG A CA 1
ATOM 3645 C C . ARG A 1 474 ? 5.806 11.308 17.244 1.00 97.38 474 ARG A C 1
ATOM 3647 O O . ARG A 1 474 ? 4.855 11.960 16.829 1.00 97.38 474 ARG A O 1
ATOM 3654 N N . VAL A 1 475 ? 5.682 10.100 17.768 1.00 97.06 475 VAL A N 1
ATOM 3655 C CA . VAL A 1 475 ? 4.432 9.358 17.893 1.00 97.06 475 VAL A CA 1
ATOM 3656 C C . VAL A 1 475 ? 4.170 9.110 19.367 1.00 97.06 475 VAL A C 1
ATOM 3658 O O . VAL A 1 475 ? 4.973 8.468 20.034 1.00 97.06 475 VAL A O 1
ATOM 3661 N N . GLU A 1 476 ? 3.042 9.580 19.876 1.00 96.56 476 GLU A N 1
ATOM 3662 C CA . GLU A 1 476 ? 2.544 9.278 21.215 1.00 96.56 476 GLU A CA 1
ATOM 3663 C C . GLU A 1 476 ? 1.279 8.445 21.072 1.00 96.56 476 GLU A C 1
ATOM 3665 O O . GLU A 1 476 ? 0.427 8.724 20.231 1.00 96.56 476 GLU A O 1
ATOM 3670 N N . TYR A 1 477 ? 1.151 7.395 21.868 1.00 95.00 477 TYR A N 1
ATOM 3671 C CA . TYR A 1 477 ? 0.037 6.471 21.756 1.00 95.00 477 TYR A CA 1
ATOM 3672 C C . TYR A 1 477 ? -0.471 6.084 23.134 1.00 95.00 477 TYR A C 1
ATOM 3674 O O . TYR A 1 477 ? 0.292 5.947 24.090 1.00 95.00 477 TYR A O 1
ATOM 3682 N N . ALA A 1 478 ? -1.777 5.878 23.229 1.00 93.06 478 ALA A N 1
ATOM 3683 C CA . ALA A 1 478 ? -2.424 5.393 24.433 1.00 93.06 478 ALA A CA 1
ATOM 3684 C C . ALA A 1 478 ? -3.528 4.410 24.068 1.00 93.06 478 ALA A C 1
ATOM 3686 O O . ALA A 1 478 ? -4.286 4.616 23.119 1.00 93.06 478 ALA A O 1
ATOM 3687 N N . ARG A 1 479 ? -3.640 3.347 24.855 1.00 89.19 479 ARG A N 1
ATOM 3688 C CA . ARG A 1 479 ? -4.693 2.347 24.747 1.00 89.19 479 ARG A CA 1
ATOM 3689 C C . ARG A 1 479 ? -5.295 2.095 26.117 1.00 89.19 479 ARG A C 1
ATOM 3691 O O . ARG A 1 479 ? -4.574 1.764 27.058 1.00 89.19 479 ARG A O 1
ATOM 3698 N N . MET A 1 480 ? -6.614 2.232 26.202 1.00 90.81 480 MET A N 1
ATOM 3699 C CA . MET A 1 480 ? -7.402 2.000 27.411 1.00 90.81 480 MET A CA 1
ATOM 3700 C C . MET A 1 480 ? -8.653 1.197 27.043 1.00 90.81 480 MET A C 1
ATOM 3702 O O . MET A 1 480 ? -9.637 1.730 26.527 1.00 90.81 480 MET A O 1
ATOM 3706 N N . GLY A 1 481 ? -8.604 -0.116 27.262 1.00 88.69 481 GLY A N 1
ATOM 3707 C CA . GLY A 1 481 ? -9.652 -1.047 26.856 1.00 88.69 481 GLY A CA 1
ATOM 3708 C C . GLY A 1 481 ? -9.890 -1.024 25.342 1.00 88.69 481 GLY A C 1
ATOM 3709 O O . GLY A 1 481 ? -8.999 -1.340 24.553 1.00 88.69 481 GLY A O 1
ATOM 3710 N N . ALA A 1 482 ? -11.109 -0.653 24.938 1.00 84.44 482 ALA A N 1
ATOM 3711 C CA . ALA A 1 482 ? -11.518 -0.540 23.534 1.00 84.44 482 ALA A CA 1
ATOM 3712 C C . ALA A 1 482 ? -11.208 0.832 22.904 1.00 84.44 482 ALA A C 1
ATOM 3714 O O . ALA A 1 482 ? -11.561 1.062 21.750 1.00 84.44 482 ALA A O 1
ATOM 3715 N N . GLN A 1 483 ? -10.608 1.755 23.661 1.00 88.88 483 GLN A N 1
ATOM 3716 C CA . GLN A 1 483 ? -10.210 3.067 23.163 1.00 88.88 483 GLN A CA 1
ATOM 3717 C C . GLN A 1 483 ? -8.725 3.074 22.815 1.00 88.88 483 GLN A C 1
ATOM 3719 O O . GLN A 1 483 ? -7.895 2.574 23.580 1.00 88.88 483 GLN A O 1
ATOM 3724 N N . ALA A 1 484 ? -8.401 3.684 21.681 1.00 92.12 484 ALA A N 1
ATOM 3725 C CA . ALA A 1 484 ? -7.039 3.944 21.249 1.00 92.12 484 ALA A CA 1
ATOM 3726 C C . ALA A 1 484 ? -6.908 5.408 20.828 1.00 92.12 484 ALA A C 1
ATOM 3728 O O . ALA A 1 484 ? -7.828 5.972 20.235 1.00 92.12 484 ALA A O 1
ATOM 3729 N N . ALA A 1 485 ? -5.766 6.008 21.135 1.00 93.75 485 ALA A N 1
ATOM 3730 C CA . ALA A 1 485 ? -5.395 7.337 20.689 1.00 93.75 485 ALA A CA 1
ATOM 3731 C C . ALA A 1 485 ? -3.955 7.333 20.174 1.00 93.75 485 ALA A C 1
ATOM 3733 O O . ALA A 1 485 ? -3.098 6.623 20.705 1.00 93.75 485 ALA A O 1
ATOM 3734 N N . LEU A 1 486 ? -3.715 8.141 19.152 1.00 95.38 486 LEU A N 1
ATOM 3735 C CA . LEU A 1 486 ? -2.448 8.325 18.470 1.00 95.38 486 LEU A CA 1
ATOM 3736 C C . LEU A 1 486 ? -2.265 9.823 18.210 1.00 95.38 486 LEU A C 1
ATOM 3738 O O . LEU A 1 486 ? -3.126 10.457 17.606 1.00 95.38 486 LEU A O 1
ATOM 3742 N N . ASN A 1 487 ? -1.151 10.384 18.656 1.00 96.25 487 ASN A N 1
ATOM 3743 C CA . ASN A 1 487 ? -0.724 11.743 18.358 1.00 96.25 487 ASN A CA 1
ATOM 3744 C C . ASN A 1 487 ? 0.586 11.662 17.573 1.00 96.25 487 ASN A C 1
ATOM 3746 O O . ASN A 1 487 ? 1.572 11.141 18.087 1.00 96.25 487 ASN A O 1
ATOM 3750 N N . VAL A 1 488 ? 0.590 12.131 16.331 1.00 96.38 488 VAL A N 1
ATOM 3751 C CA . VAL A 1 488 ? 1.764 12.126 15.458 1.00 96.38 488 VAL A CA 1
ATOM 3752 C C . VAL A 1 488 ? 2.141 13.556 15.130 1.00 96.38 488 VAL A C 1
ATOM 3754 O O . VAL A 1 488 ? 1.323 14.324 14.629 1.00 96.38 488 VAL A O 1
ATOM 3757 N N . ARG A 1 489 ? 3.395 13.903 15.389 1.00 97.00 489 ARG A N 1
ATOM 3758 C CA . ARG A 1 489 ? 3.990 15.191 15.059 1.00 97.00 489 ARG A CA 1
ATOM 3759 C C . ARG A 1 489 ? 5.176 14.964 14.137 1.00 97.00 489 ARG A C 1
ATOM 3761 O O . ARG A 1 489 ? 6.108 14.264 14.513 1.00 97.00 489 ARG A O 1
ATOM 3768 N N . TYR A 1 490 ? 5.135 15.567 12.961 1.00 96.00 490 TYR A N 1
ATOM 3769 C CA . TYR A 1 490 ? 6.263 15.668 12.047 1.00 96.00 490 TYR A CA 1
ATOM 3770 C C . TYR A 1 490 ? 6.948 17.007 12.294 1.00 96.00 490 TYR A C 1
ATOM 3772 O O . TYR A 1 490 ? 6.276 18.036 12.342 1.00 96.00 490 TYR A O 1
ATOM 3780 N N . ASP A 1 491 ? 8.264 16.969 12.474 1.00 95.75 491 ASP A N 1
ATOM 3781 C CA . ASP A 1 491 ? 9.110 18.139 12.678 1.00 95.75 491 ASP A CA 1
ATOM 3782 C C . ASP A 1 491 ? 10.106 18.231 11.516 1.00 95.75 491 ASP A C 1
ATOM 3784 O O . ASP A 1 491 ? 11.023 17.406 11.399 1.00 95.75 491 ASP A O 1
ATOM 3788 N N . ALA A 1 492 ? 9.901 19.240 10.666 1.00 92.19 492 ALA A N 1
ATOM 3789 C CA . ALA A 1 492 ? 10.690 19.557 9.482 1.00 92.19 492 ALA A CA 1
ATOM 3790 C C . ALA A 1 492 ? 10.909 18.361 8.539 1.00 92.19 492 ALA A C 1
ATOM 3792 O O . ALA A 1 492 ? 12.012 18.174 8.020 1.00 92.19 492 ALA A O 1
ATOM 3793 N N . VAL A 1 493 ? 9.872 17.546 8.313 1.00 90.25 493 VAL A N 1
ATOM 3794 C CA . VAL A 1 493 ? 9.998 16.379 7.435 1.00 90.25 493 VAL A CA 1
ATOM 3795 C C . VAL A 1 493 ? 9.953 16.806 5.978 1.00 90.25 493 VAL A C 1
ATOM 3797 O O . VAL A 1 493 ? 8.941 17.304 5.506 1.00 90.25 493 VAL A O 1
ATOM 3800 N N . SER A 1 494 ? 11.053 16.634 5.256 1.00 89.56 494 SER A N 1
ATOM 3801 C CA . SER A 1 494 ? 11.121 16.897 3.816 1.00 89.56 494 SER A CA 1
ATOM 3802 C C . SER A 1 494 ? 11.237 15.589 3.054 1.00 89.56 494 SER A C 1
ATOM 3804 O O . SER A 1 494 ? 11.873 14.670 3.556 1.00 89.56 494 SER A O 1
ATOM 3806 N N . TRP A 1 495 ? 10.705 15.547 1.841 1.00 86.75 495 TRP A N 1
ATOM 3807 C CA . TRP A 1 495 ? 10.957 14.516 0.834 1.00 86.75 495 TRP A CA 1
ATOM 3808 C C . TRP A 1 495 ? 11.651 15.167 -0.372 1.00 86.75 495 TRP A C 1
ATOM 3810 O O . TRP A 1 495 ? 11.787 16.392 -0.416 1.00 86.75 495 TRP A O 1
ATOM 3820 N N . GLU A 1 496 ? 12.096 14.383 -1.357 1.00 80.50 496 GLU A N 1
ATOM 3821 C CA . GLU A 1 496 ? 12.829 14.900 -2.523 1.00 80.50 496 GLU A CA 1
ATOM 3822 C C . GLU A 1 496 ? 12.096 16.071 -3.199 1.00 80.50 496 GLU A C 1
ATOM 3824 O O . GLU A 1 496 ? 10.990 15.927 -3.716 1.00 80.50 496 GLU A O 1
ATOM 3829 N N . GLY A 1 497 ? 12.718 17.254 -3.162 1.00 78.69 497 GLY A N 1
ATOM 3830 C CA . GLY A 1 497 ? 12.177 18.478 -3.755 1.00 78.69 497 GLY A CA 1
ATOM 3831 C C . GLY A 1 497 ? 11.038 19.152 -2.980 1.00 78.69 497 GLY A C 1
ATOM 3832 O O . GLY A 1 497 ? 10.597 20.219 -3.408 1.00 78.69 497 GLY A O 1
ATOM 3833 N N . SER A 1 498 ? 10.583 18.598 -1.851 1.00 81.69 498 SER A N 1
ATOM 3834 C CA . SER A 1 498 ? 9.521 19.199 -1.040 1.00 81.69 498 SER A CA 1
ATOM 3835 C C . SER A 1 498 ? 10.074 20.189 -0.012 1.00 81.69 498 SER A C 1
ATOM 3837 O O . SER A 1 498 ? 11.175 20.036 0.524 1.00 81.69 498 SER A O 1
ATOM 3839 N N . SER A 1 499 ? 9.273 21.200 0.324 1.00 85.12 499 SER A N 1
ATOM 3840 C CA . SER A 1 499 ? 9.523 22.010 1.519 1.00 85.12 499 SER A CA 1
ATOM 3841 C C . SER A 1 499 ? 9.428 21.133 2.778 1.00 85.12 499 SER A C 1
ATOM 3843 O O . SER A 1 499 ? 8.656 20.167 2.779 1.00 85.12 499 SER A O 1
ATOM 3845 N N . PRO A 1 500 ? 10.185 21.442 3.849 1.00 89.75 500 PRO A N 1
ATOM 3846 C CA . PRO A 1 500 ? 10.004 20.789 5.139 1.00 89.75 500 PRO A CA 1
ATOM 3847 C C . PRO A 1 500 ? 8.562 20.949 5.632 1.00 89.75 500 PRO A C 1
ATOM 3849 O O . PRO A 1 500 ? 8.019 22.054 5.627 1.00 89.75 500 PRO A O 1
ATOM 3852 N N . LEU A 1 501 ? 7.966 19.841 6.054 1.00 90.31 501 LEU A N 1
ATOM 3853 C CA . LEU A 1 501 ? 6.601 19.740 6.541 1.00 90.31 501 LEU A CA 1
ATOM 3854 C C . LEU A 1 501 ? 6.598 19.662 8.071 1.00 90.31 501 LEU A C 1
ATOM 3856 O O . LEU A 1 501 ? 7.146 18.721 8.651 1.00 90.31 501 LEU A O 1
ATOM 3860 N N . ASP A 1 502 ? 5.919 20.617 8.703 1.00 93.69 502 ASP A N 1
ATOM 3861 C CA . ASP A 1 502 ? 5.526 20.546 10.111 1.00 93.69 502 ASP A CA 1
ATOM 3862 C C . ASP A 1 502 ? 4.044 20.169 10.180 1.00 93.69 502 ASP A C 1
ATOM 3864 O O . ASP A 1 502 ? 3.170 20.998 9.939 1.00 93.69 502 ASP A O 1
ATOM 3868 N N . ALA A 1 503 ? 3.741 18.911 10.491 1.00 94.81 503 ALA A N 1
ATOM 3869 C CA . ALA A 1 503 ? 2.368 18.410 10.513 1.00 94.81 503 ALA A CA 1
ATOM 3870 C C . ALA A 1 503 ? 2.028 17.773 11.858 1.00 94.81 503 ALA A C 1
ATOM 3872 O O . ALA A 1 503 ? 2.868 17.143 12.501 1.00 94.81 503 ALA A O 1
ATOM 3873 N N . ARG A 1 504 ? 0.777 17.915 12.290 1.00 96.56 504 ARG A N 1
ATOM 3874 C CA . ARG A 1 504 ? 0.258 17.327 13.526 1.00 96.56 504 ARG A CA 1
ATOM 3875 C C . ARG A 1 504 ? -1.021 16.570 13.236 1.00 96.56 504 ARG A C 1
ATOM 3877 O O . ARG A 1 504 ? -1.917 17.097 12.586 1.00 96.56 504 ARG A O 1
ATOM 3884 N N . TYR A 1 505 ? -1.124 15.371 13.784 1.00 96.12 505 TYR A N 1
ATOM 3885 C CA . TYR A 1 505 ? -2.282 14.504 13.658 1.00 96.12 505 TYR A CA 1
ATOM 3886 C C . TYR A 1 505 ? -2.651 13.967 15.031 1.00 96.12 505 TYR A C 1
ATOM 3888 O O . TYR A 1 505 ? -1.806 13.431 15.738 1.00 96.12 505 TYR A O 1
ATOM 3896 N N . PHE A 1 506 ? -3.920 14.059 15.398 1.00 96.25 506 PHE A N 1
ATOM 3897 C CA . PHE A 1 506 ? -4.474 13.386 16.561 1.00 96.25 506 PHE A CA 1
ATOM 3898 C C . PHE A 1 506 ? -5.624 12.501 16.110 1.00 96.25 506 PHE A C 1
ATOM 3900 O O . PHE A 1 506 ? -6.663 13.001 15.686 1.00 96.25 506 PHE A O 1
ATOM 3907 N N . LEU A 1 507 ? -5.444 11.195 16.228 1.00 95.81 507 LEU A N 1
ATOM 3908 C CA . LEU A 1 507 ? -6.440 10.180 15.937 1.00 95.81 507 LEU A CA 1
ATOM 3909 C C . LEU A 1 507 ? -6.887 9.543 17.250 1.00 95.81 507 LEU A C 1
ATOM 3911 O O . LEU A 1 507 ? -6.059 9.050 18.007 1.00 95.81 507 LEU A O 1
ATOM 3915 N N . ALA A 1 508 ? -8.189 9.491 17.508 1.00 93.88 508 ALA A N 1
ATOM 3916 C CA . ALA A 1 508 ? -8.745 8.680 18.584 1.00 93.88 508 ALA A CA 1
ATOM 3917 C C . ALA A 1 508 ? -9.945 7.876 18.087 1.00 93.88 508 ALA A C 1
ATOM 3919 O O . ALA A 1 508 ? -10.797 8.395 17.370 1.00 93.88 508 ALA A O 1
ATOM 3920 N N . VAL A 1 509 ? -10.015 6.607 18.482 1.00 91.81 509 VAL A N 1
ATOM 3921 C CA . VAL A 1 509 ? -11.065 5.665 18.078 1.00 91.81 509 VAL A CA 1
ATOM 3922 C C . VAL A 1 509 ? -11.577 4.921 19.307 1.00 91.81 509 VAL A C 1
ATOM 3924 O O . VAL A 1 509 ? -10.805 4.546 20.191 1.00 91.81 509 VAL A O 1
ATOM 3927 N N . GLY A 1 510 ? -12.887 4.696 19.373 1.00 91.06 510 GLY A N 1
ATOM 3928 C CA . GLY A 1 510 ? -13.529 3.920 20.426 1.00 91.06 510 GLY A CA 1
ATOM 3929 C C . GLY A 1 510 ? -14.937 3.459 20.053 1.00 91.06 510 GLY A C 1
ATOM 3930 O O . GLY A 1 510 ? -15.376 3.564 18.912 1.00 91.06 510 GLY A O 1
ATOM 3931 N N . ALA A 1 511 ? -15.676 2.958 21.046 1.00 88.38 511 ALA A N 1
ATOM 3932 C CA . ALA A 1 511 ? -17.019 2.404 20.843 1.00 88.38 511 ALA A CA 1
ATOM 3933 C C . ALA A 1 511 ? -18.061 3.422 20.336 1.00 88.38 511 ALA A C 1
ATOM 3935 O O . ALA A 1 511 ? -19.065 3.018 19.761 1.00 88.38 511 ALA A O 1
ATOM 3936 N N . GLU A 1 512 ? -17.821 4.719 20.546 1.00 88.88 512 GLU A N 1
ATOM 3937 C CA . GLU A 1 512 ? -18.703 5.821 20.129 1.00 88.88 512 GLU A CA 1
ATOM 3938 C C . GLU A 1 512 ? -18.281 6.447 18.787 1.00 88.88 512 GLU A C 1
ATOM 3940 O O . GLU A 1 512 ? -18.862 7.444 18.367 1.00 88.88 512 GLU A O 1
ATOM 3945 N N . GLY A 1 513 ? -17.286 5.869 18.101 1.00 90.94 513 GLY A N 1
ATOM 3946 C CA . GLY A 1 513 ? -16.804 6.330 16.803 1.00 90.94 513 GLY A CA 1
ATOM 3947 C C . GLY A 1 513 ? -15.351 6.778 16.867 1.00 90.94 513 GLY A C 1
ATOM 3948 O O . GLY A 1 513 ? -14.558 6.219 17.628 1.00 90.94 513 GLY A O 1
ATOM 3949 N N . GLY A 1 514 ? -14.987 7.778 16.074 1.00 93.12 514 GLY A N 1
ATOM 3950 C CA . GLY A 1 514 ? -13.632 8.312 16.094 1.00 93.12 514 GLY A CA 1
ATOM 3951 C C . GLY A 1 514 ? -13.542 9.784 15.737 1.00 93.12 514 GLY A C 1
ATOM 3952 O O . GLY A 1 514 ? -14.508 10.412 15.297 1.00 93.12 514 GLY A O 1
ATOM 3953 N N . VAL A 1 515 ? -12.360 10.332 15.992 1.00 94.75 515 VAL A N 1
ATOM 3954 C CA . VAL A 1 515 ? -11.977 11.698 15.664 1.00 94.75 515 VAL A CA 1
ATOM 3955 C C . VAL A 1 515 ? -10.568 11.705 15.085 1.00 94.75 515 VAL A C 1
ATOM 3957 O O . VAL A 1 515 ? -9.679 11.035 15.604 1.00 94.75 515 VAL A O 1
ATOM 3960 N N . LEU A 1 516 ? -10.374 12.490 14.032 1.00 95.75 516 LEU A N 1
ATOM 3961 C CA . LEU A 1 516 ? -9.085 12.854 13.471 1.00 95.75 516 LEU A CA 1
ATOM 3962 C C . LEU A 1 516 ? -8.998 14.381 13.472 1.00 95.75 516 LEU A C 1
ATOM 3964 O O . LEU A 1 516 ? -9.732 15.044 12.744 1.00 95.75 516 LEU A O 1
ATOM 3968 N N . ASN A 1 517 ? -8.119 14.941 14.297 1.00 95.50 517 ASN A N 1
ATOM 3969 C CA . ASN A 1 517 ? -7.689 16.324 14.139 1.00 95.50 517 ASN A CA 1
ATOM 3970 C C . ASN A 1 517 ? -6.392 16.318 13.336 1.00 95.50 517 ASN A C 1
ATOM 3972 O O . ASN A 1 517 ? -5.498 15.525 13.631 1.00 95.50 517 ASN A O 1
ATOM 3976 N N . LEU A 1 518 ? -6.269 17.209 12.368 1.00 96.12 518 LEU A N 1
ATOM 3977 C CA . LEU A 1 518 ? -5.036 17.403 11.622 1.00 96.12 518 LEU A CA 1
ATOM 3978 C C . LEU A 1 518 ? -4.733 18.891 11.495 1.00 96.12 518 LEU A C 1
ATOM 3980 O O . LEU A 1 518 ? -5.647 19.715 11.496 1.00 96.12 518 LEU A O 1
ATOM 3984 N N . ALA A 1 519 ? -3.450 19.220 11.440 1.00 95.69 519 ALA A N 1
ATOM 3985 C CA . ALA A 1 519 ? -2.957 20.556 11.159 1.00 95.69 519 ALA A CA 1
ATOM 3986 C C . ALA A 1 519 ? -1.661 20.435 10.361 1.00 95.69 519 ALA A C 1
ATOM 3988 O O . ALA A 1 519 ? -0.722 19.786 10.829 1.00 95.69 519 ALA A O 1
ATOM 3989 N N . PHE A 1 520 ? -1.614 21.014 9.169 1.00 93.94 520 PHE A N 1
ATOM 3990 C CA . PHE A 1 520 ? -0.424 20.995 8.328 1.00 93.94 520 PHE A CA 1
ATOM 3991 C C . PHE A 1 520 ? -0.416 22.182 7.360 1.00 93.94 520 PHE A C 1
ATOM 3993 O O . PHE A 1 520 ? -1.482 22.663 6.971 1.00 93.94 520 PHE A O 1
ATOM 4000 N N . PRO A 1 521 ? 0.775 22.655 6.968 1.00 93.06 521 PRO A N 1
ATOM 4001 C CA . PRO A 1 521 ? 0.907 23.653 5.929 1.00 93.06 521 PRO A CA 1
ATOM 4002 C C . PRO A 1 521 ? 0.641 22.997 4.561 1.00 93.06 521 PRO A C 1
ATOM 4004 O O . PRO A 1 521 ? 1.217 21.950 4.251 1.00 93.06 521 PRO A O 1
ATOM 4007 N N . PHE A 1 522 ? -0.245 23.579 3.755 1.00 90.62 522 PHE A N 1
ATOM 4008 C CA . PHE A 1 522 ? -0.598 23.096 2.418 1.00 90.62 522 PHE A CA 1
ATOM 4009 C C . PHE A 1 522 ? -0.934 24.258 1.492 1.00 90.62 522 PHE A C 1
ATOM 4011 O O . PHE A 1 522 ? -1.602 25.190 1.916 1.00 90.62 522 PHE A O 1
ATOM 4018 N N . ASP A 1 523 ? -0.471 24.190 0.248 1.00 89.19 523 ASP A N 1
ATOM 4019 C CA . ASP A 1 523 ? -0.861 25.131 -0.802 1.00 89.19 523 ASP A CA 1
ATOM 4020 C C . ASP A 1 523 ? -2.209 24.683 -1.378 1.00 89.19 523 ASP A C 1
ATOM 4022 O O . ASP A 1 523 ? -2.283 23.718 -2.143 1.00 89.19 523 ASP A O 1
ATOM 4026 N N . VAL A 1 524 ? -3.296 25.335 -0.959 1.00 87.69 524 VAL A N 1
ATOM 4027 C CA . VAL A 1 524 ? -4.651 24.958 -1.399 1.00 87.69 524 VAL A CA 1
ATOM 4028 C C . VAL A 1 524 ? -4.918 25.312 -2.866 1.00 87.69 524 VAL A C 1
ATOM 4030 O O . VAL A 1 524 ? -5.879 24.796 -3.441 1.00 87.69 524 VAL A O 1
ATOM 4033 N N . ASP A 1 525 ? -4.069 26.147 -3.472 1.00 83.38 525 ASP A N 1
ATOM 4034 C CA . ASP A 1 525 ? -4.180 26.680 -4.828 1.00 83.38 525 ASP A CA 1
ATOM 4035 C C . ASP A 1 525 ? -3.057 26.127 -5.749 1.00 83.38 525 ASP A C 1
ATOM 4037 O O . ASP A 1 525 ? -2.717 26.779 -6.733 1.00 83.38 525 ASP A O 1
ATOM 4041 N N . GLU A 1 526 ? -2.542 24.901 -5.518 1.00 77.19 526 GLU A N 1
ATOM 4042 C CA . GLU A 1 526 ? -1.387 24.257 -6.211 1.00 77.19 526 GLU A CA 1
ATOM 4043 C C . GLU A 1 526 ? -1.370 24.387 -7.764 1.00 77.19 526 GLU A C 1
ATOM 4045 O O . GLU A 1 526 ? -0.331 24.269 -8.418 1.00 77.19 526 GLU A O 1
ATOM 4050 N N . GLY A 1 527 ? -2.515 24.674 -8.393 1.00 77.31 527 GLY A N 1
ATOM 4051 C CA . GLY A 1 527 ? -2.640 24.954 -9.827 1.00 77.31 527 GLY A CA 1
ATOM 4052 C C . GLY A 1 527 ? -2.294 26.381 -10.293 1.00 77.31 527 GLY A C 1
ATOM 4053 O O . GLY A 1 527 ? -2.207 26.599 -11.507 1.00 77.31 527 GLY A O 1
ATOM 4054 N N . ASP A 1 528 ? -2.110 27.358 -9.399 1.00 83.19 528 ASP A N 1
ATOM 4055 C CA . ASP A 1 528 ? -1.780 28.747 -9.743 1.00 83.19 528 ASP A CA 1
ATOM 4056 C C . ASP A 1 528 ? -0.359 29.117 -9.275 1.00 83.19 528 ASP A C 1
ATOM 4058 O O . ASP A 1 528 ? -0.151 29.503 -8.129 1.00 83.19 528 ASP A O 1
ATOM 4062 N N . PRO A 1 529 ? 0.649 29.129 -10.168 1.00 82.19 529 PRO A N 1
ATOM 4063 C CA . PRO A 1 529 ? 2.025 29.460 -9.791 1.00 82.19 529 PRO A CA 1
ATOM 4064 C C . PRO A 1 529 ? 2.212 30.914 -9.313 1.00 82.19 529 PRO A C 1
ATOM 4066 O O . PRO A 1 529 ? 3.309 31.281 -8.888 1.00 82.19 529 PRO A O 1
ATOM 4069 N N . GLN A 1 530 ? 1.196 31.780 -9.427 1.00 82.38 530 GLN A N 1
ATOM 4070 C CA . GLN A 1 530 ? 1.211 33.130 -8.847 1.00 82.38 530 GLN A CA 1
ATOM 4071 C C . GLN A 1 530 ? 0.748 33.153 -7.383 1.00 82.38 530 GLN A C 1
ATOM 4073 O O . GLN A 1 530 ? 0.923 34.181 -6.723 1.00 82.38 530 GLN A O 1
ATOM 4078 N N . ARG A 1 531 ? 0.187 32.040 -6.909 1.00 79.88 531 ARG A N 1
ATOM 4079 C CA . ARG A 1 531 ? -0.366 31.786 -5.581 1.00 79.88 531 ARG A CA 1
ATOM 4080 C C . ARG A 1 531 ? 0.230 30.498 -5.023 1.00 79.88 531 ARG A C 1
ATOM 4082 O O . ARG A 1 531 ? -0.436 29.491 -4.880 1.00 79.88 531 ARG A O 1
ATOM 4089 N N . ALA A 1 532 ? 1.543 30.536 -4.831 1.00 83.31 532 ALA A N 1
ATOM 4090 C CA . ALA A 1 532 ? 2.295 29.416 -4.276 1.00 83.31 532 ALA A CA 1
ATOM 4091 C C . ALA A 1 532 ? 2.547 29.600 -2.768 1.00 83.31 532 ALA A C 1
ATOM 4093 O O . ALA A 1 532 ? 3.557 29.117 -2.242 1.00 83.31 532 ALA A O 1
ATOM 4094 N N . GLN A 1 533 ? 1.756 30.442 -2.089 1.00 87.44 533 GLN A N 1
ATOM 4095 C CA . GLN A 1 533 ? 1.947 30.676 -0.664 1.00 87.44 533 GLN A CA 1
ATOM 4096 C C . GLN A 1 533 ? 1.192 29.616 0.114 1.00 87.44 533 GLN A C 1
ATOM 4098 O O . GLN A 1 533 ? -0.019 29.531 0.060 1.00 87.44 533 GLN A O 1
ATOM 4103 N N . VAL A 1 534 ? 1.929 28.868 0.920 1.00 91.00 534 VAL A N 1
ATOM 4104 C CA . VAL A 1 534 ? 1.373 27.779 1.713 1.00 91.00 534 VAL A CA 1
ATOM 4105 C C . VAL A 1 534 ? 0.436 28.316 2.804 1.00 91.00 534 VAL A C 1
ATOM 4107 O O . VAL A 1 534 ? 0.834 29.175 3.600 1.00 91.00 534 VAL A O 1
ATOM 4110 N N . GLU A 1 535 ? -0.791 27.805 2.855 1.00 94.00 535 GLU A N 1
ATOM 4111 C CA . GLU A 1 535 ? -1.763 28.054 3.917 1.00 94.00 535 GLU A CA 1
ATOM 4112 C C . GLU A 1 535 ? -1.563 27.121 5.114 1.00 94.00 535 GLU A C 1
ATOM 4114 O O . GLU A 1 535 ? -1.119 25.983 4.988 1.00 94.00 535 GLU A O 1
ATOM 4119 N N . ASP A 1 536 ? -1.979 27.579 6.290 1.00 93.69 536 ASP A N 1
ATOM 4120 C CA . ASP A 1 536 ? -2.177 26.736 7.461 1.00 93.69 536 ASP A CA 1
ATOM 4121 C C . ASP A 1 536 ? -3.567 26.093 7.378 1.00 93.69 536 ASP A C 1
ATOM 4123 O O . ASP A 1 536 ? -4.593 26.766 7.552 1.00 93.69 536 ASP A O 1
ATOM 4127 N N . VAL A 1 537 ? -3.602 24.784 7.127 1.00 94.88 537 VAL A N 1
ATOM 4128 C CA . VAL A 1 537 ? -4.831 23.987 7.097 1.00 94.88 537 VAL A CA 1
ATOM 4129 C C . VAL A 1 537 ? -4.987 23.266 8.425 1.00 94.88 537 VAL A C 1
ATOM 4131 O O . VAL A 1 537 ? -4.089 22.546 8.860 1.00 94.88 537 VAL A O 1
ATOM 4134 N N . ALA A 1 538 ? -6.152 23.400 9.053 1.00 95.31 538 ALA A N 1
ATOM 4135 C CA . ALA A 1 538 ? -6.552 22.554 10.166 1.00 95.31 538 ALA A CA 1
ATOM 4136 C C . ALA A 1 538 ? -7.936 21.955 9.919 1.00 95.31 538 ALA A C 1
ATOM 4138 O O . ALA A 1 538 ? -8.840 22.611 9.407 1.00 95.31 538 ALA A O 1
ATOM 4139 N N . ALA A 1 539 ? -8.113 20.698 10.309 1.00 94.62 539 ALA A N 1
ATOM 4140 C CA . ALA A 1 539 ? -9.382 20.003 10.181 1.00 94.62 539 ALA A CA 1
ATOM 4141 C C . ALA A 1 539 ? -9.685 19.186 11.431 1.00 94.62 539 ALA A C 1
ATOM 4143 O O . ALA A 1 539 ? -8.793 18.608 12.056 1.00 94.62 539 ALA A O 1
ATOM 4144 N N . ARG A 1 540 ? -10.968 19.116 11.772 1.00 94.44 540 ARG A N 1
ATOM 4145 C CA . ARG A 1 540 ? -11.523 18.185 12.749 1.00 94.44 540 ARG A CA 1
ATOM 4146 C C . ARG A 1 540 ? -12.540 17.313 12.043 1.00 94.44 540 ARG A C 1
ATOM 4148 O O . ARG A 1 540 ? -13.588 17.777 11.612 1.00 94.44 540 ARG A O 1
ATOM 4155 N N . ILE A 1 541 ? -12.242 16.031 11.989 1.00 94.81 541 ILE A N 1
ATOM 4156 C CA . ILE A 1 541 ? -13.039 15.031 11.297 1.00 94.81 541 ILE A CA 1
ATOM 4157 C C . ILE A 1 541 ? -13.569 14.068 12.345 1.00 94.81 541 ILE A C 1
ATOM 4159 O O . ILE A 1 541 ? -12.809 13.571 13.172 1.00 94.81 541 ILE A O 1
ATOM 4163 N N . ARG A 1 542 ? -14.877 13.830 12.359 1.00 93.88 542 ARG A N 1
ATOM 4164 C CA . ARG A 1 542 ? -15.560 12.991 13.349 1.00 93.88 542 ARG A CA 1
ATOM 4165 C C . ARG A 1 542 ? -16.480 12.021 12.640 1.00 93.88 542 ARG A C 1
ATOM 4167 O O . ARG A 1 542 ? -17.158 12.405 11.695 1.00 93.88 542 ARG A O 1
ATOM 4174 N N . TRP A 1 543 ? -16.555 10.790 13.122 1.00 93.25 543 TRP A N 1
ATOM 4175 C CA . TRP A 1 543 ? -17.471 9.792 12.577 1.00 93.25 543 TRP A CA 1
ATOM 4176 C C . TRP A 1 543 ? -18.083 8.945 13.680 1.00 93.25 543 TRP A C 1
ATOM 4178 O O . TRP A 1 543 ? -17.453 8.671 14.701 1.00 93.25 543 TRP A O 1
ATOM 4188 N N . ALA A 1 544 ? -19.317 8.513 13.454 1.00 91.38 544 ALA A N 1
ATOM 4189 C CA . ALA A 1 544 ? -20.018 7.565 14.300 1.00 91.38 544 ALA A CA 1
ATOM 4190 C C . ALA A 1 544 ? -19.540 6.123 14.022 1.00 91.38 544 ALA A C 1
ATOM 4192 O O . ALA A 1 544 ? -19.009 5.838 12.945 1.00 91.38 544 ALA A O 1
ATOM 4193 N N . PRO A 1 545 ? -19.796 5.158 14.928 1.00 86.88 545 PRO A N 1
ATOM 4194 C CA . PRO A 1 545 ? -19.455 3.749 14.705 1.00 86.88 545 PRO A CA 1
ATOM 4195 C C . PRO A 1 545 ? -20.102 3.165 13.445 1.00 86.88 545 PRO A C 1
ATOM 4197 O O . PRO A 1 545 ? -19.546 2.268 12.819 1.00 86.88 545 PRO A O 1
ATOM 4200 N N . ALA A 1 546 ? -21.272 3.682 13.064 1.00 85.44 546 ALA A N 1
ATOM 4201 C CA . ALA A 1 546 ? -22.002 3.239 11.882 1.00 85.44 546 ALA A CA 1
ATOM 4202 C C . ALA A 1 546 ? -21.402 3.742 10.556 1.00 85.44 546 ALA A C 1
ATOM 4204 O O . ALA A 1 546 ? -21.787 3.230 9.518 1.00 85.44 546 ALA A O 1
ATOM 4205 N N . GLY A 1 547 ? -20.461 4.698 10.568 1.00 86.88 547 GLY A N 1
ATOM 4206 C CA . GLY A 1 547 ? -19.853 5.256 9.350 1.00 86.88 547 GLY A CA 1
ATOM 4207 C C . GLY A 1 547 ? -20.133 6.742 9.075 1.00 86.88 547 GLY A C 1
ATOM 4208 O O . GLY A 1 547 ? -19.175 7.429 8.714 1.00 86.88 547 GLY A O 1
ATOM 4209 N N . PRO A 1 548 ? -21.358 7.280 9.293 1.00 91.38 548 PRO A N 1
ATOM 4210 C CA . PRO A 1 548 ? -21.648 8.685 9.025 1.00 91.38 548 PRO A CA 1
ATOM 4211 C C . PRO A 1 548 ? -20.740 9.613 9.817 1.00 91.38 548 PRO A C 1
ATOM 4213 O O . PRO A 1 548 ? -20.375 9.312 10.961 1.00 91.38 548 PRO A O 1
ATOM 4216 N N . GLY A 1 549 ? -20.424 10.763 9.244 1.00 92.38 549 GLY A N 1
ATOM 4217 C CA . GLY A 1 549 ? -19.526 11.701 9.888 1.00 92.38 549 GLY A CA 1
ATOM 4218 C C . GLY A 1 549 ? -19.562 13.095 9.298 1.00 92.38 549 GLY A C 1
ATOM 4219 O O . GLY A 1 549 ? -20.399 13.425 8.459 1.00 92.38 549 GLY A O 1
ATOM 4220 N N . VAL A 1 550 ? -18.677 13.922 9.835 1.00 93.88 550 VAL A N 1
ATOM 4221 C CA . VAL A 1 550 ? -18.553 15.335 9.513 1.00 93.88 550 VAL A CA 1
ATOM 4222 C C . VAL A 1 550 ? -17.101 15.781 9.608 1.00 93.88 550 VAL A C 1
ATOM 4224 O O . VAL A 1 550 ? -16.370 15.369 10.514 1.00 93.88 550 VAL A O 1
ATOM 4227 N N . ALA A 1 551 ? -16.695 16.630 8.675 1.00 94.69 551 ALA A N 1
ATOM 4228 C CA . ALA A 1 551 ? -15.418 17.314 8.669 1.00 94.69 551 ALA A CA 1
ATOM 4229 C C . ALA A 1 551 ? -15.654 18.817 8.776 1.00 94.69 551 ALA A C 1
ATOM 4231 O O . ALA A 1 551 ? -16.409 19.380 7.990 1.00 94.69 551 ALA A O 1
ATOM 4232 N N . ASP A 1 552 ? -14.983 19.444 9.737 1.00 92.75 552 ASP A N 1
ATOM 4233 C CA . ASP A 1 552 ? -14.884 20.891 9.878 1.00 92.75 552 ASP A CA 1
ATOM 4234 C C . ASP A 1 552 ? -13.462 21.296 9.483 1.00 92.75 552 ASP A C 1
ATOM 4236 O O . ASP A 1 552 ? -12.503 20.820 10.098 1.00 92.75 552 ASP A O 1
ATOM 4240 N N . VAL A 1 553 ? -13.308 22.152 8.475 1.00 94.81 553 VAL A N 1
ATOM 4241 C CA . VAL A 1 553 ? -12.002 22.581 7.957 1.00 94.81 553 VAL A CA 1
ATOM 4242 C C . VAL A 1 553 ? -11.873 24.090 8.039 1.00 94.81 553 VAL A C 1
ATOM 4244 O O . VAL A 1 553 ? -12.803 24.824 7.712 1.00 94.81 553 VAL A O 1
ATOM 4247 N N . ILE A 1 554 ? -10.705 24.541 8.479 1.00 94.56 554 ILE A N 1
ATOM 4248 C CA . ILE A 1 554 ? -10.298 25.938 8.502 1.00 94.56 554 ILE A CA 1
ATOM 4249 C C . ILE A 1 554 ? -8.971 26.079 7.761 1.00 94.56 554 ILE A C 1
ATOM 4251 O O . ILE A 1 554 ? -8.032 25.317 7.982 1.00 94.56 554 ILE A O 1
ATOM 4255 N N . VAL A 1 555 ? -8.913 27.069 6.880 1.00 94.81 555 VAL A N 1
ATOM 4256 C CA . VAL A 1 555 ? -7.720 27.446 6.126 1.00 94.81 555 VAL A CA 1
ATOM 4257 C C . VAL A 1 555 ? -7.411 28.903 6.443 1.00 94.81 555 VAL A C 1
ATOM 4259 O O . VAL A 1 555 ? -8.293 29.765 6.366 1.00 94.81 555 VAL A O 1
ATOM 4262 N N . THR A 1 556 ? -6.167 29.178 6.823 1.00 94.44 556 THR A N 1
ATOM 4263 C CA . THR A 1 556 ? -5.685 30.522 7.177 1.00 94.44 556 THR A CA 1
ATOM 4264 C C . THR A 1 556 ? -4.301 30.779 6.590 1.00 94.44 556 THR A C 1
ATOM 4266 O O . THR A 1 556 ? -3.589 29.843 6.256 1.00 94.44 556 THR A O 1
ATOM 4269 N N . GLY A 1 557 ? -3.888 32.044 6.490 1.00 92.94 557 GLY A N 1
ATOM 4270 C CA . GLY A 1 557 ? -2.556 32.382 5.972 1.00 92.94 557 GLY A CA 1
ATOM 4271 C C . GLY A 1 557 ? -2.435 32.191 4.457 1.00 92.94 557 GLY A C 1
ATOM 4272 O O . GLY A 1 557 ? -3.437 32.248 3.755 1.00 92.94 557 GLY A O 1
ATOM 4273 N N . GLY A 1 558 ? -1.208 32.018 3.962 1.00 91.00 558 GLY A N 1
ATOM 4274 C CA . GLY A 1 558 ? -0.936 31.806 2.537 1.00 91.00 558 GLY A CA 1
ATOM 4275 C C . GLY A 1 558 ? -1.490 32.901 1.619 1.00 91.00 558 GLY A C 1
ATOM 4276 O O . GLY A 1 558 ? -1.308 34.103 1.860 1.00 91.00 558 GLY A O 1
ATOM 4277 N N . ASP A 1 559 ? -2.175 32.475 0.561 1.00 89.00 559 ASP A N 1
ATOM 4278 C CA . ASP A 1 559 ? -2.822 33.341 -0.421 1.00 89.00 559 ASP A CA 1
ATOM 4279 C C . ASP A 1 559 ? -4.181 33.884 0.043 1.00 89.00 559 ASP A C 1
ATOM 4281 O O . ASP A 1 559 ? -4.696 34.866 -0.519 1.00 89.00 559 ASP A O 1
ATOM 4285 N N . LEU A 1 560 ? -4.719 33.374 1.158 1.00 86.75 560 LEU A N 1
ATOM 4286 C CA . LEU A 1 560 ? -5.705 34.123 1.925 1.00 86.75 560 LEU A CA 1
ATOM 4287 C C . LEU A 1 560 ? -4.980 35.319 2.540 1.00 86.75 560 LEU A C 1
ATOM 4289 O O . LEU A 1 560 ? -4.137 35.191 3.427 1.00 86.75 560 LEU A O 1
ATOM 4293 N N . THR A 1 561 ? -5.315 36.529 2.076 1.00 76.31 561 THR A N 1
ATOM 4294 C CA . THR A 1 561 ? -4.813 37.768 2.690 1.00 76.31 561 THR A CA 1
ATOM 4295 C C . THR A 1 561 ? -4.928 37.611 4.203 1.00 76.31 561 THR A C 1
ATOM 4297 O O . THR A 1 561 ? -6.012 37.238 4.635 1.00 76.31 561 THR A O 1
ATOM 4300 N N . GLY A 1 562 ? -3.879 37.856 5.003 1.00 78.62 562 GLY A N 1
ATOM 4301 C CA . GLY A 1 562 ? -3.826 37.492 6.441 1.00 78.62 562 GLY A CA 1
ATOM 4302 C C . GLY A 1 562 ? -4.895 38.114 7.365 1.00 78.62 562 GLY A C 1
ATOM 4303 O O . GLY A 1 562 ? -4.756 38.129 8.583 1.00 78.62 562 GLY A O 1
ATOM 4304 N N . GLN A 1 563 ? -5.940 38.693 6.784 1.00 89.25 563 GLN A N 1
ATOM 4305 C CA . GLN A 1 563 ? -7.186 39.127 7.390 1.00 89.25 563 GLN A CA 1
ATOM 4306 C C . GLN A 1 563 ? -8.389 38.257 6.986 1.00 89.25 563 GLN A C 1
ATOM 4308 O O . GLN A 1 563 ? -9.511 38.659 7.282 1.00 89.25 563 GLN A O 1
ATOM 4313 N N . ALA A 1 564 ? -8.194 37.129 6.303 1.00 92.19 564 ALA A N 1
ATOM 4314 C CA . ALA A 1 564 ? -9.244 36.234 5.836 1.00 92.19 564 ALA A CA 1
ATOM 4315 C C . ALA A 1 564 ? -8.982 34.787 6.271 1.00 92.19 564 ALA A C 1
ATOM 4317 O O . ALA A 1 564 ? -7.838 34.387 6.479 1.00 92.19 564 ALA A O 1
ATOM 4318 N N . GLU A 1 565 ? -10.062 34.029 6.396 1.00 93.94 565 GLU A N 1
ATOM 4319 C CA . GLU A 1 565 ? -10.055 32.585 6.605 1.00 93.94 565 GLU A CA 1
ATOM 4320 C C . GLU A 1 565 ? -11.117 31.946 5.709 1.00 93.94 565 GLU A C 1
ATOM 4322 O O . GLU A 1 565 ? -12.147 32.566 5.413 1.00 93.94 565 GLU A O 1
ATOM 4327 N N . ALA A 1 566 ? -10.860 30.718 5.275 1.00 93.62 566 ALA A N 1
ATOM 4328 C CA . ALA A 1 566 ? -11.844 29.895 4.595 1.00 93.62 566 ALA A CA 1
ATOM 4329 C C . ALA A 1 566 ? -12.288 28.772 5.531 1.00 93.62 566 ALA A C 1
ATOM 4331 O O . ALA A 1 566 ? -11.464 28.127 6.177 1.00 93.62 566 ALA A O 1
ATOM 4332 N N . LEU A 1 567 ? -13.596 28.564 5.616 1.00 93.75 567 LEU A N 1
ATOM 4333 C CA . LEU A 1 567 ? -14.226 27.531 6.419 1.00 93.75 567 LEU A CA 1
ATOM 4334 C C . LEU A 1 567 ? -14.990 26.592 5.498 1.00 93.75 567 LEU A C 1
ATOM 4336 O O . LEU A 1 567 ? -15.742 27.060 4.644 1.00 93.75 567 LEU A O 1
ATOM 4340 N N . ALA A 1 568 ? -14.844 25.290 5.705 1.00 94.31 568 ALA A N 1
ATOM 4341 C CA . ALA A 1 568 ? -15.642 24.281 5.026 1.00 94.31 568 ALA A CA 1
ATOM 4342 C C . ALA A 1 568 ? -16.254 23.316 6.039 1.00 94.31 568 ALA A C 1
ATOM 4344 O O . ALA A 1 568 ? -15.623 22.968 7.040 1.00 94.31 568 ALA A O 1
ATOM 4345 N N . VAL A 1 569 ? -17.477 22.877 5.762 1.00 93.81 569 VAL A N 1
ATOM 4346 C CA . VAL A 1 569 ? -18.104 21.744 6.440 1.00 93.81 569 VAL A CA 1
ATOM 4347 C C . VAL A 1 569 ? -18.558 20.755 5.385 1.00 93.81 569 VAL A C 1
ATOM 4349 O O . VAL A 1 569 ? -19.197 21.144 4.412 1.00 93.81 569 VAL A O 1
ATOM 4352 N N . GLU A 1 570 ? -18.267 19.476 5.594 1.00 94.25 570 GLU A N 1
ATOM 4353 C CA . GLU A 1 570 ? -18.781 18.389 4.763 1.00 94.25 570 GLU A CA 1
ATOM 4354 C C . GLU A 1 570 ? -19.296 17.255 5.640 1.00 94.25 570 GLU A C 1
ATOM 4356 O O . GLU A 1 570 ? -18.623 16.834 6.582 1.00 94.25 570 GLU A O 1
ATOM 4361 N N . CYS A 1 571 ? -20.478 16.741 5.313 1.00 94.31 571 CYS A N 1
ATOM 4362 C CA . CYS A 1 571 ? -21.091 15.605 5.989 1.00 94.31 571 CYS A CA 1
ATOM 4363 C C . CYS A 1 571 ? -21.265 14.442 5.017 1.00 94.31 571 CYS A C 1
ATOM 4365 O O . CYS A 1 571 ? -21.601 14.640 3.845 1.00 94.31 571 CYS A O 1
ATOM 4367 N N . TRP A 1 572 ? -21.123 13.219 5.520 1.00 93.56 572 TRP A N 1
ATOM 4368 C CA . TRP A 1 572 ? -21.309 11.998 4.737 1.00 93.56 572 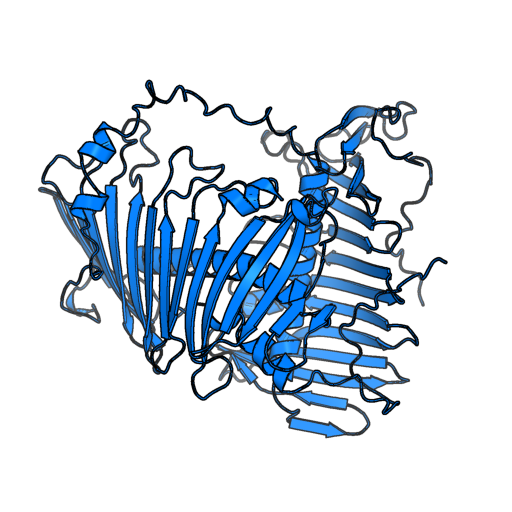TRP A CA 1
ATOM 4369 C C . TRP A 1 572 ? -22.155 10.960 5.467 1.00 93.56 572 TRP A C 1
ATOM 4371 O O . TRP A 1 572 ? -22.258 10.961 6.698 1.00 93.56 572 TRP A O 1
ATOM 4381 N N . ASP A 1 573 ? -22.764 10.065 4.692 1.00 91.00 573 ASP A N 1
ATOM 4382 C CA . ASP A 1 573 ? -23.532 8.935 5.209 1.00 91.00 573 ASP A CA 1
ATOM 4383 C C . ASP A 1 573 ? -22.653 7.702 5.497 1.00 91.00 573 ASP A C 1
ATOM 4385 O O . ASP A 1 573 ? -21.430 7.744 5.440 1.00 91.00 573 ASP A O 1
ATOM 4389 N N . ALA A 1 574 ? -23.256 6.566 5.834 1.00 88.06 574 ALA A N 1
ATOM 4390 C CA . ALA A 1 574 ? -22.505 5.351 6.146 1.00 88.06 574 ALA A CA 1
ATOM 4391 C C . ALA A 1 574 ? -21.811 4.694 4.939 1.00 88.06 574 ALA A C 1
ATOM 4393 O O . ALA A 1 574 ? -20.905 3.883 5.129 1.00 88.06 574 ALA A O 1
ATOM 4394 N N . HIS A 1 575 ? -22.213 5.056 3.720 1.00 85.62 575 HIS A N 1
ATOM 4395 C CA . HIS A 1 575 ? -21.581 4.643 2.466 1.00 85.62 575 HIS A CA 1
ATOM 4396 C C . HIS A 1 575 ? -20.513 5.647 2.024 1.00 85.62 575 HIS A C 1
ATOM 4398 O O . HIS A 1 575 ? -19.986 5.530 0.919 1.00 85.62 575 HIS A O 1
ATOM 4404 N N . ALA A 1 576 ? -20.204 6.624 2.886 1.00 89.69 576 ALA A N 1
ATOM 4405 C CA . ALA A 1 576 ? -19.287 7.722 2.635 1.00 89.69 576 ALA A CA 1
ATOM 4406 C C . ALA A 1 576 ? -19.690 8.646 1.480 1.00 89.69 576 ALA A C 1
ATOM 4408 O O . ALA A 1 576 ? -18.874 9.437 1.004 1.00 89.69 576 ALA A O 1
ATOM 4409 N N . ALA A 1 577 ? -20.956 8.589 1.067 1.00 90.25 577 ALA A N 1
ATOM 4410 C CA . ALA A 1 577 ? -21.510 9.510 0.095 1.00 90.25 577 ALA A CA 1
ATOM 4411 C C . ALA A 1 577 ? -21.636 10.902 0.713 1.00 90.25 577 ALA A C 1
ATOM 4413 O O . ALA A 1 577 ? -22.114 11.041 1.845 1.00 90.25 577 ALA A O 1
ATOM 4414 N N . GLN A 1 578 ? -21.248 11.938 -0.032 1.00 93.00 578 GLN A N 1
ATOM 4415 C CA . GLN A 1 578 ? -21.468 13.316 0.395 1.00 93.00 578 GLN A CA 1
ATOM 4416 C C . GLN A 1 578 ? -22.976 13.589 0.541 1.00 93.00 578 GLN A C 1
ATOM 4418 O O . GLN A 1 578 ? -23.764 13.360 -0.374 1.00 93.00 578 GLN A O 1
ATOM 4423 N N . THR A 1 579 ? -23.380 14.097 1.706 1.00 92.31 579 THR A N 1
ATOM 4424 C CA . THR A 1 579 ? -24.783 14.438 2.021 1.00 92.31 579 THR A CA 1
ATOM 4425 C C . THR A 1 579 ? -25.010 15.937 2.165 1.00 92.31 579 THR A C 1
ATOM 4427 O O . THR A 1 579 ? -26.112 16.427 1.916 1.00 92.31 579 THR A O 1
ATOM 4430 N N . HIS A 1 580 ? -23.961 16.669 2.540 1.00 92.94 580 HIS A N 1
ATOM 4431 C CA . HIS A 1 580 ? -23.968 18.116 2.692 1.00 92.94 580 HIS A CA 1
ATOM 4432 C C . HIS A 1 580 ? -22.551 18.652 2.524 1.00 92.94 580 HIS A C 1
ATOM 4434 O O . HIS A 1 580 ? -21.603 18.035 3.008 1.00 92.94 580 HIS A O 1
ATOM 4440 N N . THR A 1 581 ? -22.421 19.809 1.884 1.00 94.00 581 THR A N 1
ATOM 4441 C CA . THR A 1 581 ? -21.184 20.588 1.864 1.00 94.00 581 THR A CA 1
ATOM 4442 C C . THR A 1 581 ? -21.536 22.067 1.899 1.00 94.00 581 THR A C 1
ATOM 4444 O O . THR A 1 581 ? -22.445 22.503 1.193 1.00 94.00 581 THR A O 1
ATOM 4447 N N . ASP A 1 582 ? -20.809 22.841 2.695 1.00 93.50 582 ASP A N 1
ATOM 4448 C CA . ASP A 1 582 ? -20.888 24.299 2.677 1.00 93.50 582 ASP A CA 1
ATOM 4449 C C . ASP A 1 582 ? -19.504 24.922 2.875 1.00 93.50 582 ASP A C 1
ATOM 4451 O O . ASP A 1 582 ? -18.631 24.346 3.527 1.00 93.50 582 ASP A O 1
ATOM 4455 N N . PHE A 1 583 ? -19.298 26.087 2.270 1.00 94.56 583 PHE A N 1
ATOM 4456 C CA . PHE A 1 583 ? -18.013 26.766 2.200 1.00 94.56 583 PHE A CA 1
ATOM 4457 C C . PHE A 1 583 ? -18.188 28.279 2.318 1.00 94.56 583 PHE A C 1
ATOM 4459 O O . PHE A 1 583 ? -18.921 28.905 1.550 1.00 94.56 583 PHE A O 1
ATOM 4466 N N . VAL A 1 584 ? -17.453 28.884 3.250 1.00 93.69 584 VAL A N 1
ATOM 4467 C CA . VAL A 1 584 ? -17.509 30.319 3.536 1.00 93.69 584 VAL A CA 1
ATOM 4468 C C . VAL A 1 584 ? -16.097 30.886 3.605 1.00 93.69 584 VAL A C 1
ATOM 4470 O O . VAL A 1 584 ? -15.287 30.452 4.418 1.00 93.69 584 VAL A O 1
ATOM 4473 N N . VAL A 1 585 ? -15.814 31.918 2.806 1.00 93.50 585 VAL A N 1
ATOM 4474 C CA . VAL A 1 585 ? -14.626 32.771 2.986 1.00 93.50 585 VAL A CA 1
ATOM 4475 C C . VAL A 1 585 ? -15.053 34.039 3.701 1.00 93.50 585 VAL A C 1
ATOM 4477 O O . VAL A 1 585 ? -15.953 34.745 3.240 1.00 93.50 585 VAL A O 1
ATOM 4480 N N . ARG A 1 586 ? -14.393 34.358 4.811 1.00 91.81 586 ARG A N 1
ATOM 4481 C CA . ARG A 1 586 ? -14.737 35.511 5.650 1.00 91.81 586 ARG A CA 1
ATOM 4482 C C . ARG A 1 586 ? -13.498 36.223 6.164 1.00 91.81 586 ARG A C 1
ATOM 4484 O O . ARG A 1 586 ? -12.382 35.730 6.037 1.00 91.81 586 ARG A O 1
ATOM 4491 N N . ALA A 1 587 ? -13.698 37.396 6.760 1.00 92.56 587 ALA A N 1
ATOM 4492 C CA . ALA A 1 587 ? -12.637 38.036 7.526 1.00 92.56 587 ALA A CA 1
ATOM 4493 C C . ALA A 1 587 ? -12.271 37.166 8.741 1.00 92.56 587 ALA A C 1
ATOM 4495 O O . ALA A 1 587 ? -13.164 36.582 9.350 1.00 92.56 587 ALA A O 1
ATOM 4496 N N . LEU A 1 588 ? -10.993 37.117 9.111 1.00 88.94 588 LEU A N 1
ATOM 4497 C CA . LEU A 1 588 ? -10.493 36.338 10.246 1.00 88.94 588 LEU A CA 1
ATOM 4498 C C . LEU A 1 588 ? -11.298 36.666 11.518 1.00 88.94 588 LEU A C 1
ATOM 4500 O O . LEU A 1 588 ? -11.299 37.816 11.972 1.00 88.94 588 LEU A O 1
ATOM 4504 N N . GLY A 1 589 ? -11.998 35.671 12.075 1.00 84.50 589 GLY A N 1
ATOM 4505 C CA . GLY A 1 589 ? -12.870 35.846 13.243 1.00 84.50 589 GLY A CA 1
ATOM 4506 C C . GLY A 1 589 ? -14.230 36.503 12.961 1.00 84.50 589 GLY A C 1
ATOM 4507 O O . GLY A 1 589 ? -14.866 37.000 13.891 1.00 84.50 589 GLY A O 1
ATOM 4508 N N . GLY A 1 590 ? -14.674 36.544 11.701 1.00 88.38 590 GLY A N 1
ATOM 4509 C CA . GLY A 1 590 ? -16.025 36.963 11.316 1.00 88.38 590 GLY A CA 1
ATOM 4510 C C . GLY A 1 590 ? -17.117 36.067 11.916 1.00 88.38 590 GLY A C 1
ATOM 4511 O O . GLY A 1 590 ? -16.835 34.997 12.443 1.00 88.38 590 GLY A O 1
ATOM 4512 N N . GLU A 1 591 ? -18.379 36.500 11.857 1.00 90.12 591 GLU A N 1
ATOM 4513 C CA . GLU A 1 591 ? -19.510 35.730 12.414 1.00 90.12 591 GLU A CA 1
ATOM 4514 C C . GLU A 1 591 ? -20.127 34.739 11.411 1.00 90.12 591 GLU A C 1
ATOM 4516 O O . GLU A 1 591 ? -20.846 33.836 11.829 1.00 90.12 591 GLU A O 1
ATOM 4521 N N . ASP A 1 592 ? -19.846 34.881 10.110 1.00 89.00 592 ASP A N 1
ATOM 4522 C CA . ASP A 1 592 ? -20.433 34.043 9.055 1.00 89.00 592 ASP A CA 1
ATOM 4523 C C . ASP A 1 592 ? -19.902 32.609 9.150 1.00 89.00 592 ASP A C 1
ATOM 4525 O O . ASP A 1 592 ? -18.702 32.393 9.018 1.00 89.00 592 ASP A O 1
ATOM 4529 N N . LEU A 1 593 ? -20.763 31.625 9.396 1.00 88.62 593 LEU A N 1
ATOM 4530 C CA . LEU A 1 593 ? -20.384 30.218 9.546 1.00 88.62 593 LEU A CA 1
ATOM 4531 C C . LEU A 1 593 ? -20.979 29.370 8.427 1.00 88.62 593 LEU A C 1
ATOM 4533 O O . LEU A 1 593 ? -22.080 29.700 7.984 1.00 88.62 593 LEU A O 1
ATOM 4537 N N . PRO A 1 594 ? -20.305 28.279 8.014 1.00 87.88 594 PRO A N 1
ATOM 4538 C CA . PRO A 1 594 ? -20.938 27.274 7.174 1.00 87.88 594 PRO A CA 1
ATOM 4539 C C . PRO A 1 594 ? -22.209 26.741 7.849 1.00 87.88 594 PRO A C 1
ATOM 4541 O O . PRO A 1 594 ? -22.225 26.506 9.063 1.00 87.88 594 PRO A O 1
ATOM 4544 N N . GLU A 1 595 ? -23.275 26.554 7.079 1.00 86.38 595 GLU A N 1
ATOM 4545 C CA . GLU A 1 595 ? -24.494 25.890 7.523 1.00 86.38 595 GLU A CA 1
ATOM 4546 C C . GLU A 1 595 ? -24.169 24.434 7.887 1.00 86.38 595 GLU A C 1
ATOM 4548 O O . GLU A 1 595 ? -23.535 23.713 7.116 1.00 86.38 595 GLU A O 1
ATOM 4553 N N . THR A 1 596 ? -24.604 23.979 9.065 1.00 80.19 596 THR A N 1
ATOM 4554 C CA . THR A 1 596 ? -24.364 22.605 9.555 1.00 80.19 596 THR A CA 1
ATOM 4555 C C . THR A 1 596 ? -25.648 21.776 9.634 1.00 80.19 596 THR A C 1
ATOM 4557 O O . THR A 1 596 ? -25.638 20.611 10.028 1.00 80.19 596 THR A O 1
ATOM 4560 N N . ASP A 1 597 ? -26.764 22.370 9.217 1.00 78.31 597 ASP A N 1
ATOM 4561 C CA . ASP A 1 597 ? -28.133 21.866 9.314 1.00 78.31 597 ASP A CA 1
ATOM 4562 C C . ASP A 1 597 ? -28.486 20.855 8.200 1.00 78.31 597 ASP A C 1
ATOM 4564 O O . ASP A 1 597 ? -29.648 20.458 8.053 1.00 78.31 597 ASP A O 1
ATOM 4568 N N . GLY A 1 598 ? -27.503 20.462 7.385 1.00 74.81 598 GLY A N 1
ATOM 4569 C CA . GLY A 1 598 ? -27.685 19.562 6.254 1.00 74.81 598 GLY A CA 1
ATOM 4570 C C . GLY A 1 598 ? -28.184 18.167 6.664 1.00 74.81 598 GLY A C 1
ATOM 4571 O O . GLY A 1 598 ? -27.876 17.672 7.756 1.00 74.81 598 GLY A O 1
ATOM 4572 N N . PRO A 1 599 ? -28.969 17.487 5.807 1.00 73.38 599 PRO A N 1
ATOM 4573 C CA . PRO A 1 599 ? -29.390 16.114 6.064 1.00 73.38 599 PRO A CA 1
ATOM 4574 C C . PRO A 1 599 ? -28.162 15.209 6.228 1.00 73.38 599 PRO A C 1
ATOM 4576 O O . PRO A 1 599 ? -27.278 15.220 5.387 1.00 73.38 599 PRO A O 1
ATOM 4579 N N . GLY A 1 600 ? -28.107 14.418 7.304 1.00 69.69 600 GLY A N 1
ATOM 4580 C CA . GLY A 1 600 ? -26.985 13.505 7.572 1.00 69.69 600 GLY A CA 1
ATOM 4581 C C . GLY A 1 600 ? -25.852 14.094 8.420 1.00 69.69 600 GLY A C 1
ATOM 4582 O O . GLY A 1 600 ? -25.065 13.326 8.968 1.00 69.69 600 GLY A O 1
ATOM 4583 N N . CYS A 1 601 ? -25.817 15.413 8.644 1.00 77.31 601 CYS A N 1
ATOM 4584 C CA . CYS A 1 601 ? -24.866 16.026 9.569 1.00 77.31 601 CYS A CA 1
ATOM 4585 C C . CYS A 1 601 ? -25.199 15.636 11.019 1.00 77.31 601 CYS A C 1
ATOM 4587 O O . CYS A 1 601 ? -26.128 16.158 11.643 1.00 77.31 601 CYS A O 1
ATOM 4589 N N . VAL A 1 602 ? -24.448 14.684 11.579 1.00 68.00 602 VAL A N 1
ATOM 4590 C CA . VAL A 1 602 ? -24.544 14.338 13.002 1.00 68.00 602 VAL A CA 1
ATOM 4591 C C . VAL A 1 602 ? -23.999 15.525 13.802 1.00 68.00 602 VAL A C 1
ATOM 4593 O O . VAL A 1 602 ? -22.800 15.774 13.791 1.00 68.00 602 VAL A O 1
ATOM 4596 N N . VAL A 1 603 ? -24.916 16.266 14.439 1.00 55.38 603 VAL A N 1
ATOM 4597 C CA . VAL A 1 603 ? -24.741 17.537 15.173 1.00 55.38 603 VAL A CA 1
ATOM 4598 C C . VAL A 1 603 ? -23.286 17.884 15.511 1.00 55.38 603 VAL A C 1
ATOM 4600 O O . VAL A 1 603 ? -22.688 17.363 16.457 1.00 55.38 603 VAL A O 1
ATOM 4603 N N . THR A 1 604 ? -22.743 18.837 14.761 1.00 52.00 604 THR A N 1
ATOM 4604 C CA . THR A 1 604 ? -21.465 19.483 15.034 1.00 52.00 604 THR A CA 1
ATOM 4605 C C . THR A 1 604 ? -21.634 20.483 16.177 1.00 52.00 604 THR A C 1
ATOM 4607 O O . THR A 1 604 ? -22.203 21.556 15.987 1.00 52.00 604 THR A O 1
ATOM 4610 N N . ASP A 1 605 ? -21.095 20.200 17.361 1.00 58.81 605 ASP A N 1
ATOM 4611 C CA . ASP A 1 605 ? -20.793 21.276 18.315 1.00 58.81 605 ASP A CA 1
ATOM 4612 C C . ASP A 1 605 ? -19.545 22.031 17.811 1.00 58.81 605 ASP A C 1
ATOM 4614 O O . ASP A 1 605 ? -18.426 21.816 18.276 1.00 58.81 605 ASP A O 1
ATOM 4618 N N . TRP A 1 606 ? -19.724 22.837 16.754 1.00 50.09 606 TRP A N 1
ATOM 4619 C CA . TRP A 1 606 ? -18.674 23.648 16.108 1.00 50.09 606 TRP A CA 1
ATOM 4620 C C . TRP A 1 606 ? -18.037 24.636 17.104 1.00 50.09 606 TRP A C 1
ATOM 4622 O O . TRP A 1 606 ? -16.915 25.095 16.921 1.00 50.09 606 TRP A O 1
ATOM 4632 N N . GLN A 1 607 ? -18.752 24.933 18.198 1.00 45.28 607 GLN A N 1
ATOM 4633 C CA . GLN A 1 607 ? -18.407 25.937 19.199 1.00 45.28 607 GLN A CA 1
ATOM 4634 C C . GLN A 1 607 ? -17.706 25.400 20.450 1.00 45.28 607 GLN A C 1
ATOM 4636 O O . GLN A 1 607 ? -17.585 26.159 21.407 1.00 45.28 607 GLN A O 1
ATOM 4641 N N . ALA A 1 608 ? -17.216 24.155 20.493 1.00 45.88 608 ALA A N 1
ATOM 4642 C CA . ALA A 1 608 ? -16.260 23.791 21.541 1.00 45.88 608 ALA A CA 1
ATOM 4643 C C . ALA A 1 608 ? -14.960 24.589 21.281 1.00 45.88 608 ALA A C 1
ATOM 4645 O O . ALA A 1 608 ? -14.213 24.199 20.381 1.00 45.88 608 ALA A O 1
ATOM 4646 N N . PRO A 1 609 ? -14.675 25.699 22.003 1.00 39.28 609 PRO A N 1
ATOM 4647 C CA . PRO A 1 609 ? -13.717 26.735 21.584 1.00 39.28 609 PRO A CA 1
ATOM 4648 C C . PRO A 1 609 ? -12.252 26.306 21.670 1.00 39.28 609 PRO A C 1
ATOM 4650 O O . PRO A 1 609 ? -11.349 27.123 21.534 1.00 39.28 609 PRO A O 1
ATOM 4653 N N . GLU A 1 610 ? -12.006 25.031 21.926 1.00 47.22 610 GLU A N 1
ATOM 4654 C CA . GLU A 1 610 ? -10.684 24.472 22.058 1.00 47.22 610 GLU A CA 1
ATOM 4655 C C . GLU A 1 610 ? -10.681 23.190 21.216 1.00 47.22 610 GLU A C 1
ATOM 4657 O O . GLU A 1 610 ? -11.260 22.154 21.564 1.00 47.22 610 GLU A O 1
ATOM 4662 N N . PHE A 1 611 ? -9.983 23.235 20.075 1.00 46.81 611 PHE A N 1
ATOM 4663 C CA . PHE A 1 611 ? -9.122 22.097 19.767 1.00 46.81 611 PHE A CA 1
ATOM 4664 C C . PHE A 1 611 ? -8.418 21.785 21.086 1.00 46.81 611 PHE A C 1
ATOM 4666 O O . PHE A 1 611 ? -7.769 22.709 21.582 1.00 46.81 611 PHE A O 1
ATOM 4673 N N . PRO A 1 612 ? -8.625 20.610 21.730 1.00 46.66 612 PRO A N 1
ATOM 4674 C CA . PRO A 1 612 ? -7.837 20.294 22.911 1.00 46.66 612 PRO A CA 1
ATOM 4675 C C . PRO A 1 612 ? -6.412 20.554 22.468 1.00 46.66 612 PRO A C 1
ATOM 4677 O O . PRO A 1 612 ? -6.023 19.995 21.437 1.00 46.66 612 PRO A O 1
ATOM 4680 N N . ALA A 1 613 ? -5.752 21.530 23.109 1.00 44.84 613 ALA A N 1
ATOM 4681 C CA . ALA A 1 613 ? -4.463 22.019 22.647 1.00 44.84 613 ALA A CA 1
ATOM 4682 C C . ALA A 1 613 ? -3.648 20.772 22.337 1.00 44.84 613 ALA A C 1
ATOM 4684 O O . ALA A 1 613 ? -3.553 19.898 23.204 1.00 44.84 613 ALA A O 1
ATOM 4685 N N . LEU A 1 614 ? -3.245 20.611 21.072 1.00 47.97 614 LEU A N 1
ATOM 4686 C CA . LEU A 1 614 ? -2.516 19.436 20.608 1.00 47.97 614 LEU A CA 1
ATOM 4687 C C . LEU A 1 614 ? -1.191 19.449 21.366 1.00 47.97 614 LEU A C 1
ATOM 4689 O O . LEU A 1 614 ? -0.247 20.072 20.893 1.00 47.97 614 LEU A O 1
ATOM 4693 N N . GLY A 1 615 ? -1.209 18.887 22.579 1.00 43.91 615 GLY A N 1
ATOM 4694 C CA . GLY A 1 615 ? -0.227 19.058 23.642 1.00 43.91 615 GLY A CA 1
ATOM 4695 C C . GLY A 1 615 ? 0.503 20.397 23.592 1.00 43.91 615 GLY A C 1
ATOM 4696 O O . GLY A 1 615 ? 1.617 20.440 23.082 1.00 43.91 615 GLY A O 1
ATOM 4697 N N . ASP A 1 616 ? -0.070 21.474 24.140 1.00 43.16 616 ASP A N 1
ATOM 4698 C CA . ASP A 1 616 ? 0.830 22.522 24.631 1.00 43.16 616 ASP A CA 1
ATOM 4699 C C . ASP A 1 616 ? 1.672 21.871 25.728 1.00 43.16 616 ASP A C 1
ATOM 4701 O O . ASP A 1 616 ? 1.124 21.183 26.594 1.00 43.16 616 ASP A O 1
ATOM 4705 N N . GLU A 1 617 ? 2.991 22.021 25.609 1.00 44.72 617 GLU A N 1
ATOM 4706 C CA . GLU A 1 617 ? 4.035 21.436 26.448 1.00 44.72 617 GLU A CA 1
ATOM 4707 C C . GLU A 1 617 ? 3.795 21.781 27.925 1.00 44.72 617 GLU A C 1
ATOM 4709 O O . GLU A 1 617 ? 4.375 22.704 28.494 1.00 44.72 617 GLU A O 1
ATOM 4714 N N . GLY A 1 618 ? 2.895 21.047 28.572 1.00 36.22 618 GLY A N 1
ATOM 4715 C CA . GLY A 1 618 ? 2.802 21.020 30.013 1.00 36.22 618 GLY A CA 1
ATOM 4716 C C . GLY A 1 618 ? 4.059 20.336 30.513 1.00 36.22 618 GLY A C 1
ATOM 4717 O O . GLY A 1 618 ? 4.134 19.113 30.454 1.00 36.22 618 GLY A O 1
ATOM 4718 N N . GLU A 1 619 ? 5.032 21.133 30.961 1.00 33.50 619 GLU A N 1
ATOM 4719 C CA . GLU A 1 619 ? 6.156 20.705 31.797 1.00 33.50 619 GLU A CA 1
ATOM 4720 C C . GLU A 1 619 ? 5.634 19.728 32.869 1.00 33.50 619 GLU A C 1
ATOM 4722 O O . GLU A 1 619 ? 5.008 20.137 33.852 1.00 33.50 619 GLU A O 1
ATOM 4727 N N . GLY A 1 620 ? 5.833 18.430 32.637 1.00 33.94 620 GLY A N 1
ATOM 4728 C CA . GLY A 1 620 ? 5.443 17.328 33.513 1.00 33.94 620 GLY A CA 1
ATOM 4729 C C . GLY A 1 620 ? 6.652 16.503 33.892 1.00 33.94 620 GLY A C 1
ATOM 4730 O O . GLY A 1 620 ? 7.376 16.092 32.958 1.00 33.94 620 GLY A O 1
#

Sequence (620 aa):
MRSRHVVPVALLALAAAACDAEPTESAEILELKQALPQAQAMTIDMPSGAFQVPQQATFYAFTWGTTSHVNGFVRNITNVIEDVVELPPTDTDGRSYAVWGPWTEPLSPATWRVRVDRVADGFDYTVQAWPREADEGAAVDVLTGHHSPRPGARRGEGQWRYDLSAARSVDPIAHDALGVIEVAYDLGDTRQLEVTFDEVQGRFSAQATSTLYRYTEAADRAGTFDFISNLNIDEDDPAKDRRELLQVRARWLPTGPGRADVLATHGDLPAGLQADVVECWGEAFTRTFISYDIAAFHADDGDAAACPYAERELPTFVGFDPDAFADDDLIEALPQVVDLTPEVAPVPEPVAEPAVYYTLARNTVAGLREQVSGALRIVTDVTRNPPNACDARGCLWGPWTDWETRRSFRLVMAREDGAVGYRAETKAFAADADWQVLIEGGYAPAEDGGQGAFTFDYSVFSDIVPQDASGSARVEYARMGAQAALNVRYDAVSWEGSSPLDARYFLAVGAEGGVLNLAFPFDVDEGDPQRAQVEDVAARIRWAPAGPGVADVIVTGGDLTGQAEALAVECWDAHAAQTHTDFVVRALGGEDLPETDGPGCVVTDWQAPEFPALGDEGEG

Radius of gyration: 26.94 Å; chains: 1; bounding box: 67×72×78 Å

pLDDT: mean 85.36, std 17.35, range [19.47, 98.62]

Secondary structure (DSSP, 8-state):
-PPPPPPPP------SS---------HHHHHHHHTS--HHHH--------TT-TTB-HHHHHHHHHHHHHHHHHHHHHHHHHHHHTSPPSEE-SSSEEEEEEE--TT-SEEEEEEEEEETTEEEEEEEEEETTS-GGG-EEEEEEEEEE-SSTT-EEEEEEEEHHHHHHH-TTT---EEEEEEEEEESSSEEEEEEEEEEE-TT-SS-EEEEEEEEE-TTS-EEEEEEEEE-S-TT-TT----EEEEEEEEE-TTS-EEEEEEEESTTSPTT-EEEEEEEE-TT-BEEEEEEEETTEEEEEE-GGG-S--S------TT--HHHHT-HHHHHHSPPTTT-S------SS-PPPBPHHHHHHHHHHHHHHHHHHHHHHHHHHHHTSPPSEE-SSEEEEEEEEETTTTEEEEEEEEEETTEEEEEEEEEETTS-PPPEEEEEEEEEEETTEEEEEEEEEHHHHHTTS----EEEEEEEEEEETTEEEEEEEEEEEE-TTPPPEEEEEEEEEETTEEEEEEEEEE-TTTT-TT--PPEEEEEEEEE-TTS-EEEEEEEEETTS-TTEEEEEEEEE-TT-BEEEEEEEEEETT-S------STT-----TT------S------